Protein AF-0000000085042564 (afdb_homodimer)

Nearest PDB structures (foldseek):
  8cqu-assembly1_A  TM=8.557E-01  e=6.480E-09  Bacteroides thetaiotaomicron
  3e39-assembly1_B  TM=8.138E-01  e=3.855E-09  Oleidesulfovibrio alaskensis G20
  8cqu-assembly1_B  TM=8.321E-01  e=1.070E-07  Bacteroides thetaiotaomicron
  3qdl-assembly3_D  TM=8.214E-01  e=3.242E-08  Helicobacter pylori
  4eo3-assembly1_B  TM=7.150E-01  e=5.841E-09  Thermotoga maritima

InterPro domains:
  IPR000415 Nitroreductase-like [G3DSA:3.40.109.10] (131-325)
  IPR000415 Nitroreductase-like [SSF55469] (153-324)
  IPR029479 Nitroreductase [PF00881] (159-213)

pLDDT: mean 95.82, std 4.57, range [51.88, 98.94]

Sequence (650 aa):
MNKSTIRKKFPFLLYLGIGHSYFNSFKKFAKFSGVVKQNNDRKLVSKIIADYHVIEKGLTMSETRSGFGKERLMALIDNCILYIKLYGNNDEQLQHSVSVILEYRDYHRNIDFALDGDLDLKIKELNALYREALPSSQKNLIKTNYFSSGEGSFLNFSKSRLSVRNYSDEIIPDDTLKKATKLARNAPSSCNRQTVKVNVFSDKNQIAKILEIQGGNRGFGHLADKLIILTSDLAYWHGVYEMTGPYVDGGIFAMNLLYALHYYEIGACPLNCNLSPQKDKKLRELCDIPDSEVFVVMISCGKVPDNFKVPASKRYSVDNIIRFHMNKSTIRKKFPFLLYLGIGHSYFNSFKKFAKFSGVVKQNNDRKLVSKIIADYHVIEKGLTMSETRSGFGKERLMALIDNCILYIKLYGNNDEQLQHSVSVILEYRDYHRNIDFALDGDLDLKIKELNALYREALPSSQKNLIKTNYFSSGEGSFLNFSKSRLSVRNYSDEIIPDDTLKKATKLARNAPSSCNRQTVKVNVFSDKNQIAKILEIQGGNRGFGHLADKLIILTSDLAYWHGVYEMTGPYVDGGIFAMNLLYALHYYEIGACPLNCNLSPQKDKKLRELCDIPDSEVFVVMISCGKVPDNFKVPASKRYSVDNIIRFH

Structure (mmCIF, N/CA/C/O backbone):
data_AF-0000000085042564-model_v1
#
loop_
_entity.id
_entity.type
_entity.pdbx_description
1 polymer Nitroreductase
#
loop_
_atom_site.group_PDB
_atom_site.id
_atom_site.type_symbol
_atom_site.label_atom_id
_atom_site.label_alt_id
_atom_site.label_comp_id
_atom_site.label_asym_id
_atom_site.label_entity_id
_atom_site.label_seq_id
_atom_site.pdbx_PDB_ins_code
_atom_site.Cartn_x
_atom_site.Cartn_y
_atom_site.Cartn_z
_atom_site.occupancy
_atom_site.B_iso_or_equiv
_atom_site.auth_seq_id
_atom_site.auth_comp_id
_atom_site.auth_asym_id
_atom_site.auth_atom_id
_atom_site.pdbx_PDB_model_num
ATOM 1 N N . MET A 1 1 ? 6.086 -32.312 9.195 1 52.06 1 MET A N 1
ATOM 2 C CA . MET A 1 1 ? 4.66 -32.562 8.984 1 52.06 1 MET A CA 1
ATOM 3 C C . MET A 1 1 ? 4.059 -31.516 8.055 1 52.06 1 MET A C 1
ATOM 5 O O . MET A 1 1 ? 4.344 -30.312 8.188 1 52.06 1 MET A O 1
ATOM 9 N N . ASN A 1 2 ? 3.275 -31.969 6.984 1 69.31 2 ASN A N 1
ATOM 10 C CA . ASN A 1 2 ? 2.678 -31.078 5.996 1 69.31 2 ASN A CA 1
ATOM 11 C C . ASN A 1 2 ? 1.609 -30.188 6.621 1 69.31 2 ASN A C 1
ATOM 13 O O . ASN A 1 2 ? 1.001 -30.547 7.629 1 69.31 2 ASN A O 1
ATOM 17 N N . LYS A 1 3 ? 1.563 -29.062 6.262 1 73.12 3 LYS A N 1
ATOM 18 C CA . LYS A 1 3 ? 0.632 -28.062 6.777 1 73.12 3 LYS A CA 1
ATOM 19 C C . LYS A 1 3 ? -0.792 -28.609 6.824 1 73.12 3 LYS A C 1
ATOM 21 O O . LYS A 1 3 ? -1.558 -28.281 7.734 1 73.12 3 LYS A O 1
ATOM 26 N N . SER A 1 4 ? -1.09 -29.406 5.902 1 76.94 4 SER A N 1
ATOM 27 C CA . SER A 1 4 ? -2.438 -29.953 5.84 1 76.94 4 SER A CA 1
ATOM 28 C C . SER A 1 4 ? -2.701 -30.906 7.012 1 76.94 4 SER A C 1
ATOM 30 O O . SER A 1 4 ? -3.795 -30.906 7.582 1 76.94 4 SER A O 1
ATOM 32 N N . THR A 1 5 ? -1.696 -31.594 7.363 1 79.81 5 THR A N 1
ATOM 33 C CA . THR A 1 5 ? -1.812 -32.5 8.484 1 79.81 5 THR A CA 1
ATOM 34 C C . THR A 1 5 ? -1.95 -31.75 9.797 1 79.81 5 THR A C 1
ATOM 36 O O . THR A 1 5 ? -2.762 -32.125 10.656 1 79.81 5 THR A O 1
ATOM 39 N N . ILE A 1 6 ? -1.249 -30.672 9.945 1 82 6 ILE A N 1
ATOM 40 C CA . ILE A 1 6 ? -1.267 -29.875 11.172 1 82 6 ILE A CA 1
ATOM 41 C C . ILE A 1 6 ? -2.639 -29.234 11.344 1 82 6 ILE A C 1
ATOM 43 O O . ILE A 1 6 ? -3.176 -29.188 12.453 1 82 6 ILE A O 1
ATOM 47 N N . ARG A 1 7 ? -3.213 -28.734 10.281 1 84.5 7 ARG A N 1
ATOM 48 C CA . ARG A 1 7 ? -4.516 -28.078 10.305 1 84.5 7 ARG A CA 1
ATOM 49 C C . ARG A 1 7 ? -5.598 -29.031 10.797 1 84.5 7 ARG A C 1
ATOM 51 O O . ARG A 1 7 ? -6.484 -28.641 11.562 1 84.5 7 ARG A O 1
ATOM 58 N N . LYS A 1 8 ? -5.52 -30.25 10.422 1 83.44 8 LYS A N 1
ATOM 59 C CA . LYS A 1 8 ? -6.555 -31.219 10.758 1 83.44 8 LYS A CA 1
ATOM 60 C C . LYS A 1 8 ? -6.32 -31.828 12.141 1 83.44 8 LYS A C 1
ATOM 62 O O . LYS A 1 8 ? -7.25 -31.922 12.945 1 83.44 8 LYS A O 1
ATOM 67 N N . LYS A 1 9 ? -5.137 -32.031 12.469 1 86.06 9 LYS A N 1
ATOM 68 C CA . LYS A 1 9 ? -4.875 -32.812 13.672 1 86.06 9 LYS A CA 1
ATOM 69 C C . LYS A 1 9 ? -4.516 -31.922 14.852 1 86.06 9 LYS A C 1
ATOM 71 O O . LYS A 1 9 ? -4.824 -32.25 16 1 86.06 9 LYS A O 1
ATOM 76 N N . PHE A 1 10 ? -3.912 -30.781 14.531 1 90.88 10 PHE A N 1
ATOM 77 C CA . PHE A 1 10 ? -3.422 -29.953 15.633 1 90.88 10 PHE A CA 1
ATOM 78 C C . PHE A 1 10 ? -3.709 -28.484 15.367 1 90.88 10 PHE A C 1
ATOM 80 O O . PHE A 1 10 ? -2.795 -27.656 15.391 1 90.88 10 PHE A O 1
ATOM 87 N N . PRO A 1 11 ? -4.984 -28.125 15.242 1 89.56 11 PRO A N 1
ATOM 88 C CA . PRO A 1 11 ? -5.316 -26.719 14.953 1 89.56 11 PRO A CA 1
ATOM 89 C C . PRO A 1 11 ? -4.828 -25.766 16.031 1 89.56 11 PRO A C 1
ATOM 91 O O . PRO A 1 11 ? -4.516 -24.609 15.742 1 89.56 11 PRO A O 1
ATOM 94 N N . PHE A 1 12 ? -4.719 -26.266 17.25 1 93.25 12 PHE A N 1
ATOM 95 C CA . PHE A 1 12 ? -4.293 -25.453 18.375 1 93.25 12 PHE A CA 1
ATOM 96 C C . PHE A 1 12 ? -2.895 -24.891 18.141 1 93.25 12 PHE A C 1
ATOM 98 O O . PHE A 1 12 ? -2.6 -23.75 18.531 1 93.25 12 PHE A O 1
ATOM 105 N N . LEU A 1 13 ? -2.051 -25.578 17.453 1 94.12 13 LEU A N 1
ATOM 106 C CA . LEU A 1 13 ? -0.699 -25.125 17.156 1 94.12 13 LEU A CA 1
ATOM 107 C C . LEU A 1 13 ? -0.731 -23.938 16.188 1 94.12 13 LEU A C 1
ATOM 109 O O . LEU A 1 13 ? 0.103 -23.031 16.281 1 94.12 13 LEU A O 1
ATOM 113 N N . LEU A 1 14 ? -1.691 -23.969 15.266 1 95.5 14 LEU A N 1
ATOM 114 C CA . LEU A 1 14 ? -1.842 -22.859 14.32 1 95.5 14 LEU A CA 1
ATOM 115 C C . LEU A 1 14 ? -2.346 -21.609 15.031 1 95.5 14 LEU A C 1
ATOM 117 O O . LEU A 1 14 ? -1.86 -20.5 14.773 1 95.5 14 LEU A O 1
ATOM 121 N N . TYR A 1 15 ? -3.25 -21.797 16.016 1 96.38 15 TYR A N 1
ATOM 122 C CA . TYR A 1 15 ? -3.713 -20.688 16.844 1 96.38 15 TYR A CA 1
ATOM 123 C C . TYR A 1 15 ? -2.566 -20.078 17.641 1 96.38 15 TYR A C 1
ATOM 125 O O . TYR A 1 15 ? -2.441 -18.859 17.719 1 96.38 15 TYR A O 1
ATOM 133 N N . LEU A 1 16 ? -1.725 -20.906 18.141 1 96.56 16 LEU A N 1
ATOM 134 C CA . LEU A 1 16 ? -0.581 -20.453 18.922 1 96.56 16 LEU A CA 1
ATOM 135 C C . LEU A 1 16 ? 0.401 -19.688 18.047 1 96.56 16 LEU A C 1
ATOM 137 O O . LEU A 1 16 ? 0.959 -18.672 18.484 1 96.56 16 LEU A O 1
ATOM 141 N N . GLY A 1 17 ? 0.616 -20.203 16.844 1 96.38 17 GLY A N 1
ATOM 142 C CA . GLY A 1 17 ? 1.496 -19.516 15.914 1 96.38 17 GLY A CA 1
ATOM 143 C C . GLY A 1 17 ? 1.001 -18.125 15.547 1 96.38 17 GLY A C 1
ATOM 144 O O . GLY A 1 17 ? 1.765 -17.156 15.578 1 96.38 17 GLY A O 1
ATOM 145 N N . ILE A 1 18 ? -0.294 -18.031 15.25 1 97.56 18 ILE A N 1
ATOM 146 C CA . ILE A 1 18 ? -0.897 -16.734 14.93 1 97.56 18 ILE A CA 1
ATOM 147 C C . ILE A 1 18 ? -0.791 -15.805 16.125 1 97.56 18 ILE A C 1
ATOM 149 O O . ILE A 1 18 ? -0.379 -14.648 15.992 1 97.56 18 ILE A O 1
ATOM 153 N N . GLY A 1 19 ? -1.102 -16.328 17.297 1 97.75 19 GLY A N 1
ATOM 154 C CA . GLY A 1 19 ? -1.037 -15.547 18.531 1 97.75 19 GLY A CA 1
ATOM 155 C C . GLY A 1 19 ? 0.356 -15.031 18.828 1 97.75 19 GLY A C 1
ATOM 156 O O . GLY A 1 19 ? 0.52 -13.875 19.234 1 97.75 19 GLY A O 1
ATOM 157 N N . HIS A 1 20 ? 1.3 -15.875 18.594 1 97.38 20 HIS A N 1
ATOM 158 C CA . HIS A 1 20 ? 2.688 -15.484 18.812 1 97.38 20 HIS A CA 1
ATOM 159 C C . HIS A 1 20 ? 3.094 -14.344 17.875 1 97.38 20 HIS A C 1
ATOM 161 O O . HIS A 1 20 ? 3.791 -13.414 18.297 1 97.38 20 HIS A O 1
ATOM 167 N N . SER A 1 21 ? 2.691 -14.453 16.703 1 96.88 21 SER A N 1
ATOM 168 C CA . SER A 1 21 ? 2.994 -13.406 15.719 1 96.88 21 SER A CA 1
ATOM 169 C C . SER A 1 21 ? 2.367 -12.078 16.125 1 96.88 21 SER A C 1
ATOM 171 O O . SER A 1 21 ? 3.035 -11.039 16.109 1 96.88 21 SER A O 1
ATOM 173 N N . TYR A 1 22 ? 1.1 -12.07 16.547 1 98 22 TYR A N 1
ATOM 174 C CA . TYR A 1 22 ? 0.41 -10.852 16.938 1 98 22 TYR A CA 1
ATOM 175 C C . TYR A 1 22 ? 1.005 -10.289 18.234 1 98 22 TYR A C 1
ATOM 177 O O . TYR A 1 22 ? 1.098 -9.07 18.391 1 98 22 TYR A O 1
ATOM 185 N N . PHE A 1 23 ? 1.409 -11.133 19.094 1 98.12 23 PHE A N 1
ATOM 186 C CA . PHE A 1 23 ? 1.999 -10.695 20.359 1 98.12 23 PHE A CA 1
ATOM 187 C C . PHE A 1 23 ? 3.322 -9.977 20.109 1 98.12 23 PHE A C 1
ATOM 189 O O . PHE A 1 23 ? 3.598 -8.945 20.719 1 98.12 23 PHE A O 1
ATOM 196 N N . ASN A 1 24 ? 4.121 -10.547 19.25 1 97.69 24 ASN A N 1
ATOM 197 C CA . ASN A 1 24 ? 5.387 -9.906 18.922 1 97.69 24 ASN A CA 1
ATOM 198 C C . ASN A 1 24 ? 5.168 -8.531 18.281 1 97.69 24 ASN A C 1
ATOM 200 O O . ASN A 1 24 ? 5.887 -7.578 18.594 1 97.69 24 ASN A O 1
ATOM 204 N N . SER A 1 25 ? 4.188 -8.461 17.422 1 97.88 25 SER A N 1
ATOM 205 C CA . SER A 1 25 ? 3.867 -7.188 16.781 1 97.88 25 SER A CA 1
ATOM 206 C C . SER A 1 25 ? 3.365 -6.168 17.797 1 97.88 25 SER A C 1
ATOM 208 O O . SER A 1 25 ? 3.707 -4.988 17.719 1 97.88 25 SER A O 1
ATOM 210 N N . PHE A 1 26 ? 2.525 -6.621 18.719 1 98.19 26 PHE A N 1
ATOM 211 C CA . PHE A 1 26 ? 2.049 -5.777 19.812 1 98.19 26 PHE A CA 1
ATOM 212 C C . PHE A 1 26 ? 3.219 -5.219 20.609 1 98.19 26 PHE A C 1
ATOM 214 O O . PHE A 1 26 ? 3.281 -4.016 20.875 1 98.19 26 PHE A O 1
ATOM 221 N N . LYS A 1 27 ? 4.137 -6.055 20.969 1 98.12 27 LYS A N 1
ATOM 222 C CA . LYS A 1 27 ? 5.285 -5.629 21.766 1 98.12 27 LYS A CA 1
ATOM 223 C C . LYS A 1 27 ? 6.094 -4.559 21.047 1 98.12 27 LYS A C 1
ATOM 225 O O . LYS A 1 27 ? 6.484 -3.555 21.656 1 98.12 27 LYS A O 1
ATOM 230 N N . LYS A 1 28 ? 6.332 -4.762 19.828 1 98.06 28 LYS A N 1
ATOM 231 C CA . LYS A 1 28 ? 7.113 -3.812 19.047 1 98.06 28 LYS A CA 1
ATOM 232 C C . LYS A 1 28 ? 6.391 -2.473 18.922 1 98.06 28 LYS A C 1
ATOM 234 O O . LYS A 1 28 ? 6.996 -1.416 19.109 1 98.06 28 LYS A O 1
ATOM 239 N N . PHE A 1 29 ? 5.098 -2.561 18.625 1 98.44 29 PHE A N 1
ATOM 240 C CA . PHE A 1 29 ? 4.328 -1.335 18.453 1 98.44 29 PHE A CA 1
ATOM 241 C C . PHE A 1 29 ? 4.254 -0.554 19.75 1 98.44 29 PHE A C 1
ATOM 243 O O . PHE A 1 29 ? 4.441 0.665 19.766 1 98.44 29 PHE A O 1
ATOM 250 N N . ALA A 1 30 ? 4 -1.247 20.797 1 97.88 30 ALA A N 1
ATOM 251 C CA . ALA A 1 30 ? 3.9 -0.613 22.109 1 97.88 30 ALA A CA 1
ATOM 252 C C . ALA A 1 30 ? 5.223 0.031 22.516 1 97.88 30 ALA A C 1
ATOM 254 O O . ALA A 1 30 ? 5.242 1.106 23.109 1 97.88 30 ALA A O 1
ATOM 255 N N . LYS A 1 31 ? 6.293 -0.576 22.172 1 97.19 31 LYS A N 1
ATOM 256 C CA . LYS A 1 31 ? 7.613 -0.125 22.609 1 97.19 31 LYS A CA 1
ATOM 257 C C . LYS A 1 31 ? 8.117 1.024 21.734 1 97.19 31 LYS A C 1
ATOM 259 O O . LYS A 1 31 ? 8.719 1.976 22.234 1 97.19 31 LYS A O 1
ATOM 264 N N . PHE A 1 32 ? 7.82 0.994 20.438 1 98.19 32 PHE A N 1
ATOM 265 C CA . PHE A 1 32 ? 8.586 1.856 19.547 1 98.19 32 PHE A CA 1
ATOM 266 C C . PHE A 1 32 ? 7.695 2.941 18.953 1 98.19 32 PHE A C 1
ATOM 268 O O . PHE A 1 32 ? 8.195 3.93 18.406 1 98.19 32 PHE A O 1
ATOM 275 N N . SER A 1 33 ? 6.387 2.762 19.016 1 97.88 33 SER A N 1
ATOM 276 C CA . SER A 1 33 ? 5.512 3.826 18.531 1 97.88 33 SER A CA 1
ATOM 277 C C . SER A 1 33 ? 5.488 5.004 19.5 1 97.88 33 SER A C 1
ATOM 279 O O . SER A 1 33 ? 6.066 4.93 20.594 1 97.88 33 SER A O 1
ATOM 281 N N . GLY A 1 34 ? 4.875 6.098 19.047 1 96.38 34 GLY A N 1
ATOM 282 C CA . GLY A 1 34 ? 4.754 7.27 19.906 1 96.38 34 GLY A CA 1
ATOM 283 C C . GLY A 1 34 ? 3.516 7.242 20.781 1 96.38 34 GLY A C 1
ATOM 284 O O . GLY A 1 34 ? 3.145 8.258 21.375 1 96.38 34 GLY A O 1
ATOM 285 N N . VAL A 1 35 ? 2.863 6.051 20.891 1 96.25 35 VAL A N 1
ATOM 286 C CA . VAL A 1 35 ? 1.591 5.969 21.609 1 96.25 35 VAL A CA 1
ATOM 287 C C . VAL A 1 35 ? 1.826 6.109 23.109 1 96.25 35 VAL A C 1
ATOM 289 O O . VAL A 1 35 ? 1.188 6.93 23.766 1 96.25 35 VAL A O 1
ATOM 292 N N . VAL A 1 36 ? 2.781 5.379 23.609 1 95 36 VAL A N 1
ATOM 293 C CA . VAL A 1 36 ? 2.947 5.293 25.062 1 95 36 VAL A CA 1
ATOM 294 C C . VAL A 1 36 ? 3.961 6.332 25.531 1 95 36 VAL A C 1
ATOM 296 O O . VAL A 1 36 ? 3.777 6.961 26.562 1 95 36 VAL A O 1
ATOM 299 N N . LYS A 1 37 ? 5.055 6.512 24.719 1 92.44 37 LYS A N 1
ATOM 300 C CA . LYS A 1 37 ? 6.129 7.434 25.078 1 92.44 37 LYS A CA 1
ATOM 301 C C . LYS A 1 37 ? 6.496 8.336 23.891 1 92.44 37 LYS A C 1
ATOM 303 O O . LYS A 1 37 ? 6.637 7.863 22.766 1 92.44 37 LYS A O 1
ATOM 308 N N . GLN A 1 38 ? 6.625 9.586 24.172 1 90.81 38 GLN A N 1
ATOM 309 C CA . GLN A 1 38 ? 7.129 10.578 23.234 1 90.81 38 GLN A CA 1
ATOM 310 C C . GLN A 1 38 ? 8.484 11.125 23.672 1 90.81 38 GLN A C 1
ATOM 312 O O . GLN A 1 38 ? 8.578 12.25 24.156 1 90.81 38 GLN A O 1
ATOM 317 N N . ASN A 1 39 ? 9.594 10.328 23.312 1 91.75 39 ASN A N 1
ATOM 318 C CA . ASN A 1 39 ? 10.844 10.594 24.016 1 91.75 39 ASN A CA 1
ATOM 319 C C . ASN A 1 39 ? 12.023 10.664 23.062 1 91.75 39 ASN A C 1
ATOM 321 O O . ASN A 1 39 ? 13.172 10.414 23.453 1 91.75 39 ASN A O 1
ATOM 325 N N . ASN A 1 40 ? 11.773 10.766 21.828 1 95.88 40 ASN A N 1
ATOM 326 C CA . ASN A 1 40 ? 12.867 10.969 20.891 1 95.88 40 ASN A CA 1
ATOM 327 C C . ASN A 1 40 ? 12.469 11.906 19.75 1 95.88 40 ASN A C 1
ATOM 329 O O . ASN A 1 40 ? 11.32 12.352 19.688 1 95.88 40 ASN A O 1
ATOM 333 N N . ASP A 1 41 ? 13.445 12.305 18.906 1 97.5 41 ASP A N 1
ATOM 334 C CA . ASP A 1 41 ? 13.258 13.336 17.891 1 97.5 41 ASP A CA 1
ATOM 335 C C . ASP A 1 41 ? 12.25 12.883 16.844 1 97.5 41 ASP A C 1
ATOM 337 O O . ASP A 1 41 ? 11.422 13.68 16.391 1 97.5 41 ASP A O 1
ATOM 341 N N . ARG A 1 42 ? 12.211 11.617 16.484 1 97.12 42 ARG A N 1
ATOM 342 C CA . ARG A 1 42 ? 11.328 11.117 15.43 1 97.12 42 ARG A CA 1
ATOM 343 C C . ARG A 1 42 ? 9.875 11.133 15.891 1 97.12 42 ARG A C 1
ATOM 345 O O . ARG A 1 42 ? 8.984 11.523 15.133 1 97.12 42 ARG A O 1
ATOM 352 N N . LYS A 1 43 ? 9.648 10.766 17.125 1 97.81 43 LYS A N 1
ATOM 353 C CA . LYS A 1 43 ? 8.297 10.789 17.672 1 97.81 43 LYS A CA 1
ATOM 354 C C . LYS A 1 43 ? 7.766 12.211 17.781 1 97.81 43 LYS A C 1
ATOM 356 O O . LYS A 1 43 ? 6.613 12.477 17.422 1 97.81 43 LYS A O 1
ATOM 361 N N . LEU A 1 44 ? 8.609 13.086 18.188 1 97.81 44 LEU A N 1
ATOM 362 C CA . LEU A 1 44 ? 8.195 14.477 18.328 1 97.81 44 LEU A CA 1
ATOM 363 C C . LEU A 1 44 ? 7.953 15.117 16.969 1 97.81 44 LEU A C 1
ATOM 365 O O . LEU A 1 44 ? 6.957 15.812 16.766 1 97.81 44 LEU A O 1
ATOM 369 N N . VAL A 1 45 ? 8.828 14.914 16.016 1 97.81 45 VAL A N 1
ATOM 370 C CA . VAL A 1 45 ? 8.664 15.547 14.711 1 97.81 45 VAL A CA 1
ATOM 371 C C . VAL A 1 45 ? 7.438 14.977 14.008 1 97.81 45 VAL A C 1
ATOM 373 O O . VAL A 1 45 ? 6.75 15.688 13.266 1 97.81 45 VAL A O 1
ATOM 376 N N . SER A 1 46 ? 7.152 13.742 14.25 1 97.12 46 SER A N 1
ATOM 377 C CA . SER A 1 46 ? 5.949 13.141 13.688 1 97.12 46 SER A CA 1
ATOM 378 C C . SER A 1 46 ? 4.699 13.898 14.125 1 97.12 46 SER A C 1
ATOM 380 O O . SER A 1 46 ? 3.797 14.141 13.32 1 97.12 46 SER A O 1
ATOM 382 N N . LYS A 1 47 ? 4.641 14.211 15.344 1 96.62 47 LYS A N 1
ATOM 383 C CA . LYS A 1 47 ? 3.523 15 15.859 1 96.62 47 LYS A CA 1
ATOM 384 C C . LYS A 1 47 ? 3.486 16.375 15.211 1 96.62 47 LYS A C 1
ATOM 386 O O . LYS A 1 47 ? 2.414 16.875 14.859 1 96.62 47 LYS A O 1
ATOM 391 N N . ILE A 1 48 ? 4.625 16.922 15.07 1 98.25 48 ILE A N 1
ATOM 392 C CA . ILE A 1 48 ? 4.75 18.234 14.43 1 98.25 48 ILE A CA 1
ATOM 393 C C . ILE A 1 48 ? 4.227 18.156 13 1 98.25 48 ILE A C 1
ATOM 395 O O . ILE A 1 48 ? 3.453 19.016 12.57 1 98.25 48 ILE A O 1
ATOM 399 N N . ILE A 1 49 ? 4.562 17.109 12.289 1 98.44 49 ILE A N 1
ATOM 400 C CA . ILE A 1 49 ? 4.133 16.938 10.906 1 98.44 49 ILE A CA 1
ATOM 401 C C . ILE A 1 49 ? 2.611 16.828 10.852 1 98.44 49 ILE A C 1
ATOM 403 O O . ILE A 1 49 ? 1.967 17.516 10.055 1 98.44 49 ILE A O 1
ATOM 407 N N . ALA A 1 50 ? 2.086 16.031 11.688 1 96.56 50 ALA A N 1
ATOM 408 C CA . ALA A 1 50 ? 0.641 15.82 11.688 1 96.56 50 ALA A CA 1
ATOM 409 C C . ALA A 1 50 ? -0.098 17.125 11.984 1 96.56 50 ALA A C 1
ATOM 411 O O . ALA A 1 50 ? -1.101 17.438 11.336 1 96.56 50 ALA A O 1
ATOM 412 N N . ASP A 1 51 ? 0.42 17.859 12.93 1 97.38 51 ASP A N 1
ATOM 413 C CA . ASP A 1 51 ? -0.254 19.078 13.352 1 97.38 51 ASP A CA 1
ATOM 414 C C . ASP A 1 51 ? -0.144 20.172 12.281 1 97.38 51 ASP A C 1
ATOM 416 O O . ASP A 1 51 ? -1.121 20.859 11.984 1 97.38 51 ASP A O 1
ATOM 420 N N . TYR A 1 52 ? 1.086 20.359 11.734 1 98.19 52 TYR A N 1
ATOM 421 C CA . TYR A 1 52 ? 1.165 21.422 10.742 1 98.19 52 TYR A CA 1
ATOM 422 C C . TYR A 1 52 ? 0.356 21.062 9.5 1 98.19 52 TYR A C 1
ATOM 424 O O . TYR A 1 52 ? -0.117 21.953 8.781 1 98.19 52 TYR A O 1
ATOM 432 N N . HIS A 1 53 ? 0.255 19.75 9.227 1 97.25 53 HIS A N 1
ATOM 433 C CA . HIS A 1 53 ? -0.542 19.328 8.086 1 97.25 53 HIS A CA 1
ATOM 434 C C . HIS A 1 53 ? -2.01 19.703 8.266 1 97.25 53 HIS A C 1
ATOM 436 O O . HIS A 1 53 ? -2.689 20.047 7.293 1 97.25 53 HIS A O 1
ATOM 442 N N . VAL A 1 54 ? -2.5 19.625 9.469 1 95.94 54 VAL A N 1
ATOM 443 C CA . VAL A 1 54 ? -3.865 20.047 9.758 1 95.94 54 VAL A CA 1
ATOM 444 C C . VAL A 1 54 ? -4.012 21.531 9.477 1 95.94 54 VAL A C 1
ATOM 446 O O . VAL A 1 54 ? -5.02 21.969 8.922 1 95.94 54 VAL A O 1
ATOM 449 N N . ILE A 1 55 ? -3.025 22.297 9.859 1 96.88 55 ILE A N 1
ATOM 450 C CA . ILE A 1 55 ? -3.041 23.734 9.617 1 96.88 55 ILE A CA 1
ATOM 451 C C . ILE A 1 55 ? -3.016 24.016 8.117 1 96.88 55 ILE A C 1
ATOM 453 O O . ILE A 1 55 ? -3.768 24.859 7.625 1 96.88 55 ILE A O 1
ATOM 457 N N . GLU A 1 56 ? -2.189 23.281 7.355 1 97.06 56 GLU A N 1
ATOM 458 C CA . GLU A 1 56 ? -2.146 23.422 5.902 1 97.06 56 GLU A CA 1
ATOM 459 C C . GLU A 1 56 ? -3.516 23.156 5.285 1 97.06 56 GLU A C 1
ATOM 461 O O . GLU A 1 56 ? -3.963 23.906 4.414 1 97.06 56 GLU A O 1
ATOM 466 N N . LYS A 1 57 ? -4.113 22.109 5.73 1 95.38 57 LYS A N 1
ATOM 467 C CA . LYS A 1 57 ? -5.438 21.766 5.223 1 95.38 57 LYS A CA 1
ATOM 468 C C . LYS A 1 57 ? -6.43 22.891 5.465 1 95.38 57 LYS A C 1
ATOM 470 O O . LYS A 1 57 ? -7.203 23.25 4.57 1 95.38 57 LYS A O 1
ATOM 475 N N . GLY A 1 58 ? -6.367 23.406 6.621 1 95.06 58 GLY A N 1
ATOM 476 C CA . GLY A 1 58 ? -7.254 24.516 6.938 1 95.06 58 GLY A CA 1
ATOM 477 C C . GLY A 1 58 ? -7.047 25.719 6.035 1 95.06 58 GLY A C 1
ATOM 478 O O . GLY A 1 58 ? -8.016 26.375 5.645 1 95.06 58 GLY A O 1
ATOM 479 N N . LEU A 1 59 ? -5.812 25.969 5.703 1 95.38 59 LEU A N 1
ATOM 480 C CA . LEU A 1 59 ? -5.457 27.109 4.871 1 95.38 59 LEU A CA 1
ATOM 481 C C . LEU A 1 59 ? -5.91 26.906 3.434 1 95.38 59 LEU A C 1
ATOM 483 O O . LEU A 1 59 ? -5.945 27.844 2.643 1 95.38 59 LEU A O 1
ATOM 487 N N . THR A 1 60 ? -6.289 25.625 3.064 1 94.69 60 THR A N 1
ATOM 488 C CA . THR A 1 60 ? -6.598 25.312 1.674 1 94.69 60 THR A CA 1
ATOM 489 C C . THR A 1 60 ? -8.078 25 1.505 1 94.69 60 THR A C 1
ATOM 491 O O . THR A 1 60 ? -8.539 24.688 0.398 1 94.69 60 THR A O 1
ATOM 494 N N . MET A 1 61 ? -8.828 25.062 2.572 1 91.38 61 MET A N 1
ATOM 495 C CA . MET A 1 61 ? -10.258 24.766 2.492 1 91.38 61 MET A CA 1
ATOM 496 C C . MET A 1 61 ? -10.977 25.812 1.639 1 91.38 61 MET A C 1
ATOM 498 O O . MET A 1 61 ? -10.531 26.953 1.544 1 91.38 61 MET A O 1
ATOM 502 N N . SER A 1 62 ? -12.047 25.406 1.044 1 83.94 62 SER A N 1
ATOM 503 C CA . SER A 1 62 ? -12.852 26.328 0.257 1 83.94 62 SER A CA 1
ATOM 504 C C . SER A 1 62 ? -13.398 27.453 1.126 1 83.94 62 SER A C 1
ATOM 506 O O . SER A 1 62 ? -13.461 28.609 0.69 1 83.94 62 SER A O 1
ATOM 508 N N . GLU A 1 63 ? -13.742 27.125 2.283 1 84.44 63 GLU A N 1
ATOM 509 C CA . GLU A 1 63 ? -14.172 28.109 3.277 1 84.44 63 GLU A CA 1
ATOM 510 C C . GLU A 1 63 ? -13.312 28.031 4.535 1 84.44 63 GLU A C 1
ATOM 512 O O . GLU A 1 63 ? -13.641 27.312 5.48 1 84.44 63 GLU A O 1
ATOM 517 N N . THR A 1 64 ? -12.32 28.891 4.547 1 86.56 64 THR A N 1
ATOM 518 C CA . THR A 1 64 ? -11.445 28.906 5.715 1 86.56 64 THR A CA 1
ATOM 519 C C . THR A 1 64 ? -12.047 29.781 6.82 1 86.56 64 THR A C 1
ATOM 521 O O . THR A 1 64 ? -12.359 30.953 6.598 1 86.56 64 THR A O 1
ATOM 524 N N . ARG A 1 65 ? -12.156 29.188 7.934 1 88.56 65 ARG A N 1
ATOM 525 C CA . ARG A 1 65 ? -12.648 29.938 9.078 1 88.56 65 ARG A CA 1
ATOM 526 C C . ARG A 1 65 ? -11.516 30.734 9.742 1 88.56 65 ARG A C 1
ATOM 528 O O . ARG A 1 65 ? -10.469 30.172 10.062 1 88.56 65 ARG A O 1
ATOM 535 N N . SER A 1 66 ? -11.789 31.984 9.992 1 91.94 66 SER A N 1
ATOM 536 C CA . SER A 1 66 ? -10.789 32.781 10.68 1 91.94 66 SER A CA 1
ATOM 537 C C . SER A 1 66 ? -10.516 32.25 12.086 1 91.94 66 SER A C 1
ATOM 539 O O . SER A 1 66 ? -11.445 31.875 12.805 1 91.94 66 SER A O 1
ATOM 541 N N . GLY A 1 67 ? -9.297 32.125 12.328 1 93.25 67 GLY A N 1
ATOM 542 C CA . GLY A 1 67 ? -8.906 31.688 13.656 1 93.25 67 GLY A CA 1
ATOM 543 C C . GLY A 1 67 ? -9.031 30.188 13.859 1 93.25 67 GLY A C 1
ATOM 544 O O . GLY A 1 67 ? -9.023 29.703 14.992 1 93.25 67 GLY A O 1
ATOM 545 N N . PHE A 1 68 ? -9.211 29.516 12.812 1 93.31 68 PHE A N 1
ATOM 546 C CA . PHE A 1 68 ? -9.367 28.078 12.938 1 93.31 68 PHE A CA 1
ATOM 547 C C . PHE A 1 68 ? -8.141 27.453 13.594 1 93.31 68 PHE A C 1
ATOM 549 O O . PHE A 1 68 ? -7.055 28.031 13.562 1 93.31 68 PHE A O 1
ATOM 556 N N . GLY A 1 69 ? -8.297 26.344 14.297 1 93.56 69 GLY A N 1
ATOM 557 C CA . GLY A 1 69 ? -7.215 25.469 14.742 1 93.56 69 GLY A CA 1
ATOM 558 C C . GLY A 1 69 ? -6.352 26.109 15.82 1 93.56 69 GLY A C 1
ATOM 559 O O . GLY A 1 69 ? -5.176 25.766 15.961 1 93.56 69 GLY A O 1
ATOM 560 N N . LYS A 1 70 ? -6.824 27.031 16.516 1 94.56 70 LYS A N 1
ATOM 561 C CA . LYS A 1 70 ? -6.039 27.781 17.484 1 94.56 70 LYS A CA 1
ATOM 562 C C . LYS A 1 70 ? -5.355 26.859 18.484 1 94.56 70 LYS A C 1
ATOM 564 O O . LYS A 1 70 ? -4.148 26.969 18.719 1 94.56 70 LYS A O 1
ATOM 569 N N . GLU A 1 71 ? -6.113 25.953 19.062 1 94.06 71 GLU A N 1
ATOM 570 C CA . GLU A 1 71 ? -5.555 25.062 20.078 1 94.06 71 GLU A CA 1
ATOM 571 C C . GLU A 1 71 ? -4.469 24.172 19.484 1 94.06 71 GLU A C 1
ATOM 573 O O . GLU A 1 71 ? -3.422 23.969 20.109 1 94.06 71 GLU A O 1
ATOM 578 N N . ARG A 1 72 ? -4.77 23.672 18.375 1 94.88 72 ARG A N 1
ATOM 579 C CA . ARG A 1 72 ? -3.797 22.828 17.688 1 94.88 72 ARG A CA 1
ATOM 580 C C . ARG A 1 72 ? -2.543 23.625 17.328 1 94.88 72 ARG A C 1
ATOM 582 O O . ARG A 1 72 ? -1.429 23.094 17.406 1 94.88 72 ARG A O 1
ATOM 589 N N . LEU A 1 73 ? -2.727 24.797 16.875 1 97.12 73 LEU A N 1
ATOM 590 C CA . LEU A 1 73 ? -1.604 25.656 16.5 1 97.12 73 LEU A CA 1
ATOM 591 C C . LEU A 1 73 ? -0.737 25.953 17.719 1 97.12 73 LEU A C 1
ATOM 593 O O . LEU A 1 73 ? 0.493 25.938 17.641 1 97.12 73 LEU A O 1
ATOM 597 N N . MET A 1 74 ? -1.366 26.234 18.859 1 97.06 74 MET A N 1
ATOM 598 C CA . MET A 1 74 ? -0.634 26.484 20.094 1 97.06 74 MET A CA 1
ATOM 599 C C . MET A 1 74 ? 0.219 25.297 20.484 1 97.06 74 MET A C 1
ATOM 601 O O . MET A 1 74 ? 1.396 25.438 20.828 1 97.06 74 MET A O 1
ATOM 605 N N . ALA A 1 75 ? -0.379 24.141 20.391 1 96.75 75 ALA A N 1
ATOM 606 C CA . ALA A 1 75 ? 0.344 22.922 20.703 1 96.75 75 ALA A CA 1
ATOM 607 C C . ALA A 1 75 ? 1.485 22.688 19.719 1 96.75 75 ALA A C 1
ATOM 609 O O . ALA A 1 75 ? 2.566 22.234 20.109 1 96.75 75 ALA A O 1
ATOM 610 N N . LEU A 1 76 ? 1.183 22.969 18.484 1 98.25 76 LEU A N 1
ATOM 611 C CA . LEU A 1 76 ? 2.193 22.828 17.453 1 98.25 76 LEU A CA 1
ATOM 612 C C . LEU A 1 76 ? 3.4 23.719 17.75 1 98.25 76 LEU A C 1
ATOM 614 O O . LEU A 1 76 ? 4.543 23.25 17.656 1 98.25 76 LEU A O 1
ATOM 618 N N . ILE A 1 77 ? 3.156 24.938 18.062 1 98.5 77 ILE A N 1
ATOM 619 C CA . ILE A 1 77 ? 4.227 25.891 18.359 1 98.5 77 ILE A CA 1
ATOM 620 C C . ILE A 1 77 ? 5.039 25.391 19.562 1 98.5 77 ILE A C 1
ATOM 622 O O . ILE A 1 77 ? 6.27 25.422 19.531 1 98.5 77 ILE A O 1
ATOM 626 N N . ASP A 1 78 ? 4.355 24.906 20.562 1 98.12 78 ASP A N 1
ATOM 627 C CA . ASP A 1 78 ? 5.047 24.375 21.75 1 98.12 78 ASP A CA 1
ATOM 628 C C . ASP A 1 78 ? 5.957 23.203 21.375 1 98.12 78 ASP A C 1
ATOM 630 O O . ASP A 1 78 ? 7.086 23.125 21.859 1 98.12 78 ASP A O 1
ATOM 634 N N . ASN A 1 79 ? 5.48 22.375 20.578 1 98.06 79 ASN A N 1
ATOM 635 C CA . ASN A 1 79 ? 6.27 21.219 20.156 1 98.06 79 ASN A CA 1
ATOM 636 C C . ASN A 1 79 ? 7.449 21.625 19.281 1 98.06 79 ASN A C 1
ATOM 638 O O . ASN A 1 79 ? 8.523 21.031 19.344 1 98.06 79 ASN A O 1
ATOM 642 N N . CYS A 1 80 ? 7.25 22.656 18.422 1 98.62 80 CYS A N 1
ATOM 643 C CA . CYS A 1 80 ? 8.352 23.172 17.625 1 98.62 80 CYS A CA 1
ATOM 644 C C . CYS A 1 80 ? 9.445 23.75 18.516 1 98.62 80 CYS A C 1
ATOM 646 O O . CYS A 1 80 ? 10.625 23.453 18.312 1 98.62 80 CYS A O 1
ATOM 648 N N . ILE A 1 81 ? 9.031 24.531 19.469 1 98.25 81 ILE A N 1
ATOM 649 C CA . ILE A 1 81 ? 9.984 25.141 20.391 1 98.25 81 ILE A CA 1
ATOM 650 C C . ILE A 1 81 ? 10.734 24.047 21.156 1 98.25 81 ILE A C 1
ATOM 652 O O . ILE A 1 81 ? 11.961 24.094 21.266 1 98.25 81 ILE A O 1
ATOM 656 N N . LEU A 1 82 ? 9.945 23.094 21.609 1 97.88 82 LEU A N 1
ATOM 657 C CA . LEU A 1 82 ? 10.555 21.984 22.344 1 97.88 82 LEU A CA 1
ATOM 658 C C . LEU A 1 82 ? 11.562 21.25 21.469 1 97.88 82 LEU A C 1
ATOM 660 O O . LEU A 1 82 ? 12.664 20.922 21.922 1 97.88 82 LEU A O 1
ATOM 664 N N . TYR A 1 83 ? 11.219 20.984 20.266 1 98.38 83 TYR A N 1
ATOM 665 C CA . TYR A 1 83 ? 12.109 20.281 19.359 1 98.38 83 TYR A CA 1
ATOM 666 C C . TYR A 1 83 ? 13.398 21.062 19.125 1 98.38 83 TYR A C 1
ATOM 668 O O . TYR A 1 83 ? 14.492 20.484 19.188 1 98.38 83 TYR A O 1
ATOM 676 N N . ILE A 1 84 ? 13.297 22.328 18.859 1 97.88 84 ILE A N 1
ATOM 677 C CA . ILE A 1 84 ? 14.453 23.172 18.609 1 97.88 84 ILE A CA 1
ATOM 678 C C . ILE A 1 84 ? 15.383 23.172 19.812 1 97.88 84 ILE A C 1
ATOM 680 O O . ILE A 1 84 ? 16.594 23.047 19.672 1 97.88 84 ILE A O 1
ATOM 684 N N . LYS A 1 85 ? 14.82 23.281 20.969 1 97.38 85 LYS A N 1
ATOM 685 C CA . LYS A 1 85 ? 15.609 23.328 22.203 1 97.38 85 LYS A CA 1
ATOM 686 C C . LYS A 1 85 ? 16.344 22.016 22.438 1 97.38 85 LYS A C 1
ATOM 688 O O . LYS A 1 85 ? 17.484 22 22.906 1 97.38 85 LYS A O 1
ATOM 693 N N . LEU A 1 86 ? 15.695 20.891 22.078 1 97.75 86 LEU A N 1
ATOM 694 C CA . LEU A 1 86 ? 16.25 19.578 22.406 1 97.75 86 LEU A CA 1
ATOM 695 C C . LEU A 1 86 ? 17.156 19.078 21.297 1 97.75 86 LEU A C 1
ATOM 697 O O . LEU A 1 86 ? 18.156 18.406 21.562 1 97.75 86 LEU A O 1
ATOM 701 N N . TYR A 1 87 ? 16.797 19.359 20.016 1 97.56 87 TYR A N 1
ATOM 702 C CA . TYR A 1 87 ? 17.453 18.641 18.922 1 97.56 87 TYR A CA 1
ATOM 703 C C . TYR A 1 87 ? 17.984 19.609 17.875 1 97.56 87 TYR A C 1
ATOM 705 O O . TYR A 1 87 ? 18.641 19.203 16.906 1 97.56 87 TYR A O 1
ATOM 713 N N . GLY A 1 88 ? 17.734 20.875 18.031 1 96.62 88 GLY A N 1
ATOM 714 C CA . GLY A 1 88 ? 18.156 21.875 17.047 1 96.62 88 GLY A CA 1
ATOM 715 C C . GLY A 1 88 ? 17.125 22.125 15.969 1 96.62 88 GLY A C 1
ATOM 716 O O . GLY A 1 88 ? 15.992 21.641 16.062 1 96.62 88 GLY A O 1
ATOM 717 N N . ASN A 1 89 ? 17.406 22.953 15.016 1 95.12 89 ASN A N 1
ATOM 718 C CA . ASN A 1 89 ? 16.422 23.359 14.008 1 95.12 89 ASN A CA 1
ATOM 719 C C . ASN A 1 89 ? 16.812 22.859 12.617 1 95.12 89 ASN A C 1
ATOM 721 O O . ASN A 1 89 ? 16.469 23.484 11.609 1 95.12 89 ASN A O 1
ATOM 725 N N . ASN A 1 90 ? 17.422 21.719 12.508 1 95 90 ASN A N 1
ATOM 726 C CA . ASN A 1 90 ? 17.953 21.25 11.242 1 95 90 ASN A CA 1
ATOM 727 C C . ASN A 1 90 ? 17 20.281 10.547 1 95 90 ASN A C 1
ATOM 729 O O . ASN A 1 90 ? 17.188 19.953 9.375 1 95 90 ASN A O 1
ATOM 733 N N . ASP A 1 91 ? 15.992 19.828 11.18 1 96.94 91 ASP A N 1
ATOM 734 C CA . ASP A 1 91 ? 15.039 18.906 10.555 1 96.94 91 ASP A CA 1
ATOM 735 C C . ASP A 1 91 ? 14.188 19.625 9.516 1 96.94 91 ASP A C 1
ATOM 737 O O . ASP A 1 91 ? 13.609 20.688 9.805 1 96.94 91 ASP A O 1
ATOM 741 N N . GLU A 1 92 ? 14.062 19.016 8.32 1 97.31 92 GLU A N 1
ATOM 742 C CA . GLU A 1 92 ? 13.391 19.656 7.199 1 97.31 92 GLU A CA 1
ATOM 743 C C . GLU A 1 92 ? 11.906 19.875 7.504 1 97.31 92 GLU A C 1
ATOM 745 O O . GLU A 1 92 ? 11.328 20.891 7.09 1 97.31 92 GLU A O 1
ATOM 750 N N . GLN A 1 93 ? 11.297 18.969 8.164 1 98.06 93 GLN A N 1
ATOM 751 C CA . GLN A 1 93 ? 9.867 19.062 8.43 1 98.06 93 GLN A CA 1
ATOM 752 C C . GLN A 1 93 ? 9.586 20.031 9.578 1 98.06 93 GLN A C 1
ATOM 754 O O . GLN A 1 93 ? 8.555 20.719 9.586 1 98.06 93 GLN A O 1
ATOM 759 N N . LEU A 1 94 ? 10.508 20.078 10.539 1 98.06 94 LEU A N 1
ATOM 760 C CA . LEU A 1 94 ? 10.422 21.125 11.547 1 98.06 94 LEU A CA 1
ATOM 761 C C . LEU A 1 94 ? 10.477 22.516 10.906 1 98.06 94 LEU A C 1
ATOM 763 O O . LEU A 1 94 ? 9.664 23.375 11.227 1 98.06 94 LEU A O 1
ATOM 767 N N . GLN A 1 95 ? 11.398 22.672 10.008 1 98.06 95 GLN A N 1
ATOM 768 C CA . GLN A 1 95 ? 11.547 23.953 9.32 1 98.06 95 GLN A CA 1
ATOM 769 C C . GLN A 1 95 ? 10.281 24.312 8.547 1 98.06 95 GLN A C 1
ATOM 771 O O . GLN A 1 95 ? 9.82 25.453 8.594 1 98.06 95 GLN A O 1
ATOM 776 N N . HIS A 1 96 ? 9.742 23.328 7.895 1 98.06 96 HIS A N 1
ATOM 777 C CA . HIS A 1 96 ? 8.516 23.562 7.137 1 98.06 96 HIS A CA 1
ATOM 778 C C . HIS A 1 96 ? 7.355 23.922 8.062 1 98.06 96 HIS A C 1
ATOM 780 O O . HIS A 1 96 ? 6.523 24.766 7.715 1 98.06 96 HIS A O 1
ATOM 786 N N . SER A 1 97 ? 7.34 23.312 9.188 1 98.38 97 SER A N 1
ATOM 787 C CA . SER A 1 97 ? 6.289 23.609 10.156 1 98.38 97 SER A CA 1
ATOM 788 C C . SER A 1 97 ? 6.32 25.078 10.578 1 98.38 97 SER A C 1
ATOM 790 O O . SER A 1 97 ? 5.273 25.719 10.672 1 98.38 97 SER A O 1
ATOM 792 N N . VAL A 1 98 ? 7.465 25.578 10.781 1 98.31 98 VAL A N 1
ATOM 793 C CA . VAL A 1 98 ? 7.609 26.984 11.148 1 98.31 98 VAL A CA 1
ATOM 794 C C . VAL A 1 98 ? 7.098 27.875 10.008 1 98.31 98 VAL A C 1
ATOM 796 O O . VAL A 1 98 ? 6.375 28.844 10.25 1 98.31 98 VAL A O 1
ATOM 799 N N . SER A 1 99 ? 7.406 27.516 8.828 1 98.38 99 SER A N 1
ATOM 800 C CA . SER A 1 99 ? 6.953 28.281 7.664 1 98.38 99 SER A CA 1
ATOM 801 C C . SER A 1 99 ? 5.43 28.281 7.566 1 98.38 99 SER A C 1
ATOM 803 O O . SER A 1 99 ? 4.832 29.297 7.195 1 98.38 99 SER A O 1
ATOM 805 N N . VAL A 1 100 ? 4.828 27.156 7.875 1 98.38 100 VAL A N 1
ATOM 806 C CA . VAL A 1 100 ? 3.377 27.031 7.836 1 98.38 100 VAL A CA 1
ATOM 807 C C . VAL A 1 100 ? 2.754 27.922 8.906 1 98.38 100 VAL A C 1
ATOM 809 O O . VAL A 1 100 ? 1.742 28.578 8.664 1 98.38 100 VAL A O 1
ATOM 812 N N . ILE A 1 101 ? 3.354 27.938 10.094 1 98.31 101 ILE A N 1
ATOM 813 C CA . ILE A 1 101 ? 2.877 28.766 11.203 1 98.31 101 ILE A CA 1
ATOM 814 C C . ILE A 1 101 ? 2.941 30.234 10.812 1 98.31 101 ILE A C 1
ATOM 816 O O . ILE A 1 101 ? 2.002 30.984 11.07 1 98.31 101 ILE A O 1
ATOM 820 N N . LEU A 1 102 ? 4.02 30.594 10.164 1 97.69 102 LEU A N 1
ATOM 821 C CA . LEU A 1 102 ? 4.168 31.969 9.711 1 97.69 102 LEU A CA 1
ATOM 822 C C . LEU A 1 102 ? 3.152 32.312 8.625 1 97.69 102 LEU A C 1
ATOM 824 O O . LEU A 1 102 ? 2.637 33.406 8.57 1 97.69 102 LEU A O 1
ATOM 828 N N . GLU A 1 103 ? 2.895 31.344 7.797 1 97.19 103 GLU A N 1
ATOM 829 C CA . GLU A 1 103 ? 1.859 31.562 6.789 1 97.19 103 GLU A CA 1
ATOM 830 C C . GLU A 1 103 ? 0.497 31.797 7.441 1 97.19 103 GLU A C 1
ATOM 832 O O . GLU A 1 103 ? -0.288 32.625 6.977 1 97.19 103 GLU A O 1
ATOM 837 N N . TYR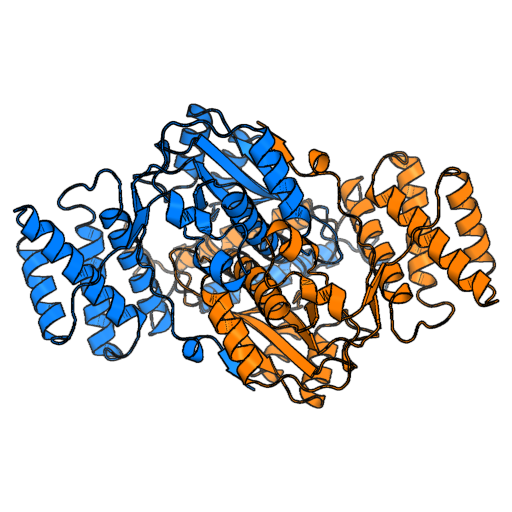 A 1 104 ? 0.203 31.016 8.461 1 97.56 104 TYR A N 1
ATOM 838 C CA . TYR A 1 104 ? -1.043 31.172 9.203 1 97.56 104 TYR A CA 1
ATOM 839 C C . TYR A 1 104 ? -1.186 32.594 9.758 1 97.56 104 TYR A C 1
ATOM 841 O O . TYR A 1 104 ? -2.248 33.188 9.641 1 97.56 104 TYR A O 1
ATOM 849 N N . ARG A 1 105 ? -0.14 33.094 10.336 1 96.19 105 ARG A N 1
ATOM 850 C CA . ARG A 1 105 ? -0.109 34.469 10.852 1 96.19 105 ARG A CA 1
ATOM 851 C C . ARG A 1 105 ? -0.359 35.469 9.742 1 96.19 105 ARG A C 1
ATOM 853 O O . ARG A 1 105 ? -1.204 36.344 9.883 1 96.19 105 ARG A O 1
ATOM 860 N N . ASP A 1 106 ? 0.346 35.312 8.656 1 96.12 106 ASP A N 1
ATOM 861 C CA . ASP A 1 106 ? 0.244 36.25 7.551 1 96.12 106 ASP A CA 1
ATOM 862 C C . ASP A 1 106 ? -1.144 36.219 6.914 1 96.12 106 ASP A C 1
ATOM 864 O O . ASP A 1 106 ? -1.678 37.25 6.504 1 96.12 106 ASP A O 1
ATOM 868 N N . TYR A 1 107 ? -1.638 35.031 6.805 1 95.56 107 TYR A N 1
ATOM 869 C CA . TYR A 1 107 ? -2.994 34.844 6.289 1 95.56 107 TYR A CA 1
ATOM 870 C C . TYR A 1 107 ? -3.986 35.688 7.102 1 95.56 107 TYR A C 1
ATOM 872 O O . TYR A 1 107 ? -4.801 36.406 6.539 1 95.56 107 TYR A O 1
ATOM 880 N N . HIS A 1 108 ? -3.932 35.625 8.391 1 96 108 HIS A N 1
ATOM 881 C CA . HIS A 1 108 ? -4.883 36.312 9.258 1 96 108 HIS A CA 1
ATOM 882 C C . HIS A 1 108 ? -4.633 37.812 9.289 1 96 108 HIS A C 1
ATOM 884 O O . HIS A 1 108 ? -5.57 38.594 9.398 1 96 108 HIS A O 1
ATOM 890 N N . ARG A 1 109 ? -3.396 38.156 9.141 1 94.94 109 ARG A N 1
ATOM 891 C CA . ARG A 1 109 ? -3.07 39.562 9.016 1 94.94 109 ARG A CA 1
ATOM 892 C C . ARG A 1 109 ? -3.695 40.156 7.754 1 94.94 109 ARG A C 1
ATOM 894 O O . ARG A 1 109 ? -4.258 41.25 7.789 1 94.94 109 ARG A O 1
ATOM 901 N N . ASN A 1 110 ? -3.592 39.469 6.719 1 95.12 110 ASN A N 1
ATOM 902 C CA . ASN A 1 110 ? -4.062 39.938 5.422 1 95.12 110 ASN A CA 1
ATOM 903 C C . ASN A 1 110 ? -5.578 40.125 5.406 1 95.12 110 ASN A C 1
ATOM 905 O O . ASN A 1 110 ? -6.098 40.969 4.668 1 95.12 110 ASN A O 1
ATOM 909 N N . ILE A 1 111 ? -6.223 39.406 6.227 1 94.25 111 ILE A N 1
ATOM 910 C CA . ILE A 1 111 ? -7.676 39.562 6.246 1 94.25 111 ILE A CA 1
ATOM 911 C C . ILE A 1 111 ? -8.102 40.375 7.453 1 94.25 111 ILE A C 1
ATOM 913 O O . ILE A 1 111 ? -9.266 40.375 7.848 1 94.25 111 ILE A O 1
ATOM 917 N N . ASP A 1 112 ? -7.168 40.969 8.141 1 94.44 112 ASP A N 1
ATOM 918 C CA . ASP A 1 112 ? -7.371 41.875 9.266 1 94.44 112 ASP A CA 1
ATOM 919 C C . ASP A 1 112 ? -8.07 41.156 10.422 1 94.44 112 ASP A C 1
ATOM 921 O O . ASP A 1 112 ? -9 41.688 11.023 1 94.44 112 ASP A O 1
ATOM 925 N N . PHE A 1 113 ? -7.742 39.938 10.578 1 93.88 113 PHE A N 1
ATOM 926 C CA . PHE A 1 113 ? -8.203 39.156 11.727 1 93.88 113 PHE A CA 1
ATOM 927 C C . PHE A 1 113 ? -7.152 39.156 12.828 1 93.88 113 PHE A C 1
ATOM 929 O O . PHE A 1 113 ? -6.031 38.656 12.617 1 93.88 113 PHE A O 1
ATOM 936 N N . ALA A 1 114 ? -7.496 39.625 13.992 1 92.19 114 ALA A N 1
ATOM 937 C CA . ALA A 1 114 ? -6.559 39.688 15.109 1 92.19 114 ALA A CA 1
ATOM 938 C C . ALA A 1 114 ? -6.422 38.312 15.789 1 92.19 114 ALA A C 1
ATOM 940 O O . ALA A 1 114 ? -7.406 37.781 16.297 1 92.19 114 ALA A O 1
ATOM 941 N N . LEU A 1 115 ? -5.207 37.844 15.828 1 91.94 115 LEU A N 1
ATOM 942 C CA . LEU A 1 115 ? -4.957 36.594 16.531 1 91.94 115 LEU A CA 1
ATOM 943 C C . LEU A 1 115 ? -5.02 36.781 18.047 1 91.94 115 LEU A C 1
ATOM 945 O O . LEU A 1 115 ? -4.84 37.906 18.531 1 91.94 115 LEU A O 1
ATOM 949 N N . ASP A 1 116 ? -5.293 35.719 18.688 1 89.88 116 ASP A N 1
ATOM 950 C CA . ASP A 1 116 ? -5.207 35.719 20.141 1 89.88 116 ASP A CA 1
ATOM 951 C C . ASP A 1 116 ? -3.838 36.219 20.609 1 89.88 116 ASP A C 1
ATOM 953 O O . ASP A 1 116 ? -2.811 35.844 20.031 1 89.88 116 ASP A O 1
ATOM 957 N N . GLY A 1 117 ? -3.793 37.062 21.625 1 92.19 117 GLY A N 1
ATOM 958 C CA . GLY A 1 117 ? -2.557 37.656 22.109 1 92.19 117 GLY A CA 1
ATOM 959 C C . GLY A 1 117 ? -1.508 36.625 22.484 1 92.19 117 GLY A C 1
ATOM 960 O O . GLY A 1 117 ? -0.33 36.781 22.172 1 92.19 117 GLY A O 1
ATOM 961 N N . ASP A 1 118 ? -1.993 35.594 23.172 1 94.81 118 ASP A N 1
ATOM 962 C CA . ASP A 1 118 ? -1.074 34.531 23.594 1 94.81 118 ASP A CA 1
ATOM 963 C C . ASP A 1 118 ? -0.483 33.812 22.375 1 94.81 118 ASP A C 1
ATOM 965 O O . ASP A 1 118 ? 0.697 33.469 22.375 1 94.81 118 ASP A O 1
ATOM 969 N N . LEU A 1 119 ? -1.328 33.625 21.438 1 95.25 119 LEU A N 1
ATOM 970 C CA . LEU A 1 119 ? -0.878 32.969 20.219 1 95.25 119 LEU A CA 1
ATOM 971 C C . LEU A 1 119 ? 0.155 33.812 19.484 1 95.25 119 LEU A C 1
ATOM 973 O O . LEU A 1 119 ? 1.182 33.312 19.031 1 95.25 119 LEU A O 1
ATOM 977 N N . ASP A 1 120 ? -0.13 35.031 19.375 1 94.5 120 ASP A N 1
ATOM 978 C CA . ASP A 1 120 ? 0.783 35.969 18.703 1 94.5 120 ASP A CA 1
ATOM 979 C C . ASP A 1 120 ? 2.141 36 19.406 1 94.5 120 ASP A C 1
ATOM 981 O O . ASP A 1 120 ? 3.184 36 18.75 1 94.5 120 ASP A O 1
ATOM 985 N N . LEU A 1 121 ? 2.102 36.031 20.688 1 95.81 121 LEU A N 1
ATOM 986 C CA . LEU A 1 121 ? 3.334 36.031 21.469 1 95.81 121 LEU A CA 1
ATOM 987 C C . LEU A 1 121 ? 4.129 34.75 21.234 1 95.81 121 LEU A C 1
ATOM 989 O O . LEU A 1 121 ? 5.355 34.781 21.125 1 95.81 121 LEU A O 1
ATOM 993 N N . LYS A 1 122 ? 3.443 33.656 21.188 1 96.69 122 LYS A N 1
ATOM 994 C CA . LYS A 1 122 ? 4.102 32.375 20.969 1 96.69 122 LYS A CA 1
ATOM 995 C C . LYS A 1 122 ? 4.734 32.312 19.594 1 96.69 122 LYS A C 1
ATOM 997 O O . LYS A 1 122 ? 5.816 31.734 19.422 1 96.69 122 LYS A O 1
ATOM 1002 N N . ILE A 1 123 ? 4.059 32.844 18.641 1 97.06 123 ILE A N 1
ATOM 1003 C CA . ILE A 1 123 ? 4.602 32.875 17.297 1 97.06 123 ILE A CA 1
ATOM 1004 C C . ILE A 1 123 ? 5.879 33.688 17.266 1 97.06 123 ILE A C 1
ATOM 1006 O O . ILE A 1 123 ? 6.871 33.312 16.641 1 97.06 123 ILE A O 1
ATOM 1010 N N . LYS A 1 124 ? 5.859 34.781 17.969 1 95.69 124 LYS A N 1
ATOM 1011 C CA . LYS A 1 124 ? 7.035 35.656 18.047 1 95.69 124 LYS A CA 1
ATOM 1012 C C . LYS A 1 124 ? 8.195 34.938 18.719 1 95.69 124 LYS A C 1
ATOM 1014 O O . LYS A 1 124 ? 9.344 35.062 18.297 1 95.69 124 LYS A O 1
ATOM 1019 N N . GLU A 1 125 ? 7.836 34.25 19.719 1 96.62 125 GLU A N 1
ATOM 1020 C CA . GLU A 1 125 ? 8.852 33.438 20.406 1 96.62 125 GLU A CA 1
ATOM 1021 C C . GLU A 1 125 ? 9.484 32.406 19.484 1 96.62 125 GLU A C 1
ATOM 1023 O O . GLU A 1 125 ? 10.703 32.281 19.453 1 96.62 125 GLU A O 1
ATOM 1028 N N . LEU A 1 126 ? 8.641 31.719 18.797 1 97.38 126 LEU A N 1
ATOM 1029 C CA . LEU A 1 126 ? 9.117 30.719 17.859 1 97.38 126 LEU A CA 1
ATOM 1030 C C . LEU A 1 126 ? 9.984 31.344 16.781 1 97.38 126 LEU A C 1
ATOM 1032 O O . LEU A 1 126 ? 11.055 30.828 16.453 1 97.38 126 LEU A O 1
ATOM 1036 N N . ASN A 1 127 ? 9.516 32.438 16.266 1 94.38 127 ASN A N 1
ATOM 1037 C CA . ASN A 1 127 ? 10.242 33.125 15.203 1 94.38 127 ASN A CA 1
ATOM 1038 C C . ASN A 1 127 ? 11.594 33.625 15.688 1 94.38 127 ASN A C 1
ATOM 1040 O O . ASN A 1 127 ? 12.547 33.719 14.914 1 94.38 127 ASN A O 1
ATOM 1044 N N . ALA A 1 128 ? 11.672 34 16.922 1 94.75 128 ALA A N 1
ATOM 1045 C CA . ALA A 1 128 ? 12.938 34.438 17.5 1 94.75 128 ALA A CA 1
ATOM 1046 C C . ALA A 1 128 ? 13.945 33.281 17.562 1 94.75 128 ALA A C 1
ATOM 1048 O O . ALA A 1 128 ? 15.156 33.5 17.453 1 94.75 128 ALA A O 1
ATOM 1049 N N . LEU A 1 129 ? 13.461 32.094 17.703 1 94.5 129 LEU A N 1
ATOM 1050 C CA . LEU A 1 129 ? 14.312 30.906 17.766 1 94.5 129 LEU A CA 1
ATOM 1051 C C . LEU A 1 129 ? 14.781 30.516 16.375 1 94.5 129 LEU A C 1
ATOM 1053 O O . LEU A 1 129 ? 15.852 29.906 16.219 1 94.5 129 LEU A O 1
ATOM 1057 N N . TYR A 1 130 ? 13.977 30.859 15.367 1 93.62 130 TYR A N 1
ATOM 1058 C CA . TYR A 1 130 ? 14.305 30.594 13.969 1 93.62 130 TYR A CA 1
ATOM 1059 C C . TYR A 1 130 ? 14.062 31.828 13.109 1 93.62 130 TYR A C 1
ATOM 1061 O O . TYR A 1 130 ? 13.141 31.844 12.289 1 93.62 130 TYR A O 1
ATOM 1069 N N . ARG A 1 131 ? 14.953 32.75 13.039 1 92 131 ARG A N 1
ATOM 1070 C CA . ARG A 1 131 ? 14.766 34.094 12.516 1 92 131 ARG A CA 1
ATOM 1071 C C . ARG A 1 131 ? 14.758 34.094 10.992 1 92 131 ARG A C 1
ATOM 1073 O O . ARG A 1 131 ? 14.109 34.938 10.367 1 92 131 ARG A O 1
ATOM 1080 N N . GLU A 1 132 ? 15.375 33.094 10.453 1 91.31 132 GLU A N 1
ATOM 1081 C CA . GLU A 1 132 ? 15.516 33.094 9 1 91.31 132 GLU A CA 1
ATOM 1082 C C . GLU A 1 132 ? 14.305 32.438 8.336 1 91.31 132 GLU A C 1
ATOM 1084 O O . GLU A 1 132 ? 14.211 32.406 7.109 1 91.31 132 GLU A O 1
ATOM 1089 N N . ALA A 1 133 ? 13.391 31.953 9.156 1 93.25 133 ALA A N 1
ATOM 1090 C CA . ALA A 1 133 ? 12.242 31.234 8.609 1 93.25 133 ALA A CA 1
ATOM 1091 C C . ALA A 1 133 ? 11.336 32.188 7.82 1 93.25 133 ALA A C 1
ATOM 1093 O O . ALA A 1 133 ? 11.094 33.312 8.234 1 93.25 133 ALA A O 1
ATOM 1094 N N . LEU A 1 134 ? 10.914 31.734 6.648 1 94 134 LEU A N 1
ATOM 1095 C CA . LEU A 1 134 ? 9.961 32.469 5.816 1 94 134 LEU A CA 1
ATOM 1096 C C . LEU A 1 134 ? 8.633 31.703 5.727 1 94 134 LEU A C 1
ATOM 1098 O O . LEU A 1 134 ? 8.609 30.469 5.801 1 94 134 LEU A O 1
ATOM 1102 N N . PRO A 1 135 ? 7.566 32.469 5.578 1 95.62 135 PRO A N 1
ATOM 1103 C CA . PRO A 1 135 ? 6.27 31.797 5.453 1 95.62 135 PRO A CA 1
ATOM 1104 C C . PRO A 1 135 ? 6.207 30.844 4.258 1 95.62 135 PRO A C 1
ATOM 1106 O O . PRO A 1 135 ? 6.844 31.094 3.23 1 95.62 135 PRO A O 1
ATOM 1109 N N . SER A 1 136 ? 5.461 29.781 4.473 1 93.75 136 SER A N 1
ATOM 1110 C CA . SER A 1 136 ? 5.176 28.859 3.375 1 93.75 136 SER A CA 1
ATOM 1111 C C . SER A 1 136 ? 4.094 29.422 2.455 1 93.75 136 SER A C 1
ATOM 1113 O O . SER A 1 136 ? 3.689 30.578 2.594 1 93.75 136 SER A O 1
ATOM 1115 N N . SER A 1 137 ? 3.814 28.703 1.435 1 91.81 137 SER A N 1
ATOM 1116 C CA . SER A 1 137 ? 2.691 29 0.552 1 91.81 137 SER A CA 1
ATOM 1117 C C . SER A 1 137 ? 2.029 27.734 0.047 1 91.81 137 SER A C 1
ATOM 1119 O O . SER A 1 137 ? 2.689 26.875 -0.54 1 91.81 137 SER A O 1
ATOM 1121 N N . GLN A 1 138 ? 0.749 27.688 0.353 1 92.88 138 GLN A N 1
ATOM 1122 C CA . GLN A 1 138 ? -0.002 26.562 -0.191 1 92.88 138 GLN A CA 1
ATOM 1123 C C . GLN A 1 138 ? -0.15 26.672 -1.706 1 92.88 138 GLN A C 1
ATOM 1125 O O . GLN A 1 138 ? 0.132 27.734 -2.283 1 92.88 138 GLN A O 1
ATOM 1130 N N . LYS A 1 139 ? -0.563 25.562 -2.34 1 91.31 139 LYS A N 1
ATOM 1131 C CA . LYS A 1 139 ? -0.54 25.516 -3.799 1 91.31 139 LYS A CA 1
ATOM 1132 C C . LYS A 1 139 ? -1.901 25.875 -4.383 1 91.31 139 LYS A C 1
ATOM 1134 O O . LYS A 1 139 ? -2.924 25.312 -3.988 1 91.31 139 LYS A O 1
ATOM 1139 N N . ASN A 1 140 ? -1.864 26.812 -5.297 1 93.88 140 ASN A N 1
ATOM 1140 C CA . ASN A 1 140 ? -3.037 27.109 -6.109 1 93.88 140 ASN A CA 1
ATOM 1141 C C . ASN A 1 140 ? -3.021 26.344 -7.426 1 93.88 140 ASN A C 1
ATOM 1143 O O . ASN A 1 140 ? -2.035 26.391 -8.164 1 93.88 140 ASN A O 1
ATOM 1147 N N . LEU A 1 141 ? -4.164 25.656 -7.676 1 93.94 141 LEU A N 1
ATOM 1148 C CA . LEU A 1 141 ? -4.199 24.812 -8.867 1 93.94 141 LEU A CA 1
ATOM 1149 C C . LEU A 1 141 ? -5.402 25.156 -9.742 1 93.94 141 LEU A C 1
ATOM 1151 O O . LEU A 1 141 ? -6.441 25.594 -9.234 1 93.94 141 LEU A O 1
ATOM 1155 N N . ILE A 1 142 ? -5.148 24.969 -11.039 1 94.94 142 ILE A N 1
ATOM 1156 C CA . ILE A 1 142 ? -6.199 25.078 -12.047 1 94.94 142 ILE A CA 1
ATOM 1157 C C . ILE A 1 142 ? -6.547 23.688 -12.57 1 94.94 142 ILE A C 1
ATOM 1159 O O . ILE A 1 142 ? -5.656 22.891 -12.875 1 94.94 142 ILE A O 1
ATOM 1163 N N . LYS A 1 143 ? -7.824 23.453 -12.727 1 94.81 143 LYS A N 1
ATOM 1164 C CA . LYS A 1 143 ? -8.328 22.141 -13.102 1 94.81 143 LYS A CA 1
ATOM 1165 C C . LYS A 1 143 ? -7.617 21.625 -14.352 1 94.81 143 LYS A C 1
ATOM 1167 O O . LYS A 1 143 ? -7.156 20.484 -14.375 1 94.81 143 LYS A O 1
ATOM 1172 N N . THR A 1 144 ? -7.453 22.391 -15.336 1 93 144 THR A N 1
ATOM 1173 C CA . THR A 1 144 ? -6.867 21.969 -16.609 1 93 144 THR A CA 1
ATOM 1174 C C . THR A 1 144 ? -5.406 21.562 -16.422 1 93 144 THR A C 1
ATOM 1176 O O . THR A 1 144 ? -4.953 20.578 -17 1 93 144 THR A O 1
ATOM 1179 N N . ASN A 1 145 ? -4.723 22.281 -15.586 1 92.12 145 ASN A N 1
ATOM 1180 C CA . ASN A 1 145 ? -3.326 21.969 -15.312 1 92.12 145 ASN A CA 1
ATOM 1181 C C . ASN A 1 145 ? -3.189 20.719 -14.438 1 92.12 145 ASN A C 1
ATOM 1183 O O . ASN A 1 145 ? -2.279 19.906 -14.633 1 92.12 145 ASN A O 1
ATOM 1187 N N . TYR A 1 146 ? -4.102 20.672 -13.57 1 93.62 146 TYR A N 1
ATOM 1188 C CA . TYR A 1 146 ? -4.094 19.562 -12.625 1 93.62 146 TYR A CA 1
ATOM 1189 C C . TYR A 1 146 ? -4.219 18.219 -13.336 1 93.62 146 TYR A C 1
ATOM 1191 O O . TYR A 1 146 ? -3.584 17.25 -12.953 1 93.62 146 TYR A O 1
ATOM 1199 N N . PHE A 1 147 ? -4.949 18.094 -14.43 1 94 147 PHE A N 1
ATOM 1200 C CA . PHE A 1 147 ? -5.195 16.844 -15.125 1 94 147 PHE A CA 1
ATOM 1201 C C . PHE A 1 147 ? -4.422 16.781 -16.438 1 94 147 PHE A C 1
ATOM 1203 O O . PHE A 1 147 ? -4.617 15.875 -17.234 1 94 147 PHE A O 1
ATOM 1210 N N . SER A 1 148 ? -3.504 17.672 -16.719 1 87.88 148 SER A N 1
ATOM 1211 C CA . SER A 1 148 ? -2.908 17.828 -18.031 1 87.88 148 SER A CA 1
ATOM 1212 C C . SER A 1 148 ? -1.878 16.734 -18.312 1 87.88 148 SER A C 1
ATOM 1214 O O . SER A 1 148 ? -1.479 16.531 -19.469 1 87.88 148 SER A O 1
ATOM 1216 N N . SER A 1 149 ? -1.528 15.953 -17.359 1 84.62 149 SER A N 1
ATOM 1217 C CA . SER A 1 149 ? -0.407 15.031 -17.516 1 84.62 149 SER A CA 1
ATOM 1218 C C . SER A 1 149 ? -0.893 13.609 -17.781 1 84.62 149 SER A C 1
ATOM 1220 O O . SER A 1 149 ? -0.093 12.672 -17.812 1 84.62 149 SER A O 1
ATOM 1222 N N . GLY A 1 150 ? -2.146 13.43 -17.969 1 85.19 150 GLY A N 1
ATOM 1223 C CA . GLY A 1 150 ? -2.676 12.094 -18.188 1 85.19 150 GLY A CA 1
ATOM 1224 C C . GLY A 1 150 ? -2.1 11.414 -19.422 1 85.19 150 GLY A C 1
ATOM 1225 O O . GLY A 1 150 ? -1.852 10.211 -19.406 1 85.19 150 GLY A O 1
ATOM 1226 N N . GLU A 1 151 ? -1.796 12.211 -20.406 1 85.56 151 GLU A N 1
ATOM 1227 C CA . GLU A 1 151 ? -1.263 11.672 -21.656 1 85.56 151 GLU A CA 1
ATOM 1228 C C . GLU A 1 151 ? 0.245 11.891 -21.75 1 85.56 151 GLU A C 1
ATOM 1230 O O . GLU A 1 151 ? 0.856 11.594 -22.781 1 85.56 151 GLU A O 1
ATOM 1235 N N . GLY A 1 152 ? 0.804 12.375 -20.656 1 90.62 152 GLY A N 1
ATOM 1236 C CA . GLY A 1 152 ? 2.234 12.641 -20.625 1 90.62 152 GLY A CA 1
ATOM 1237 C C . GLY A 1 152 ? 3.029 11.516 -19.969 1 90.62 152 GLY A C 1
ATOM 1238 O O . GLY A 1 152 ? 2.498 10.438 -19.734 1 90.62 152 GLY A O 1
ATOM 1239 N N . SER A 1 153 ? 4.34 11.781 -19.797 1 94.12 153 SER A N 1
ATOM 1240 C CA . SER A 1 153 ? 5.219 10.789 -19.188 1 94.12 153 SER A CA 1
ATOM 1241 C C . SER A 1 153 ? 4.797 10.469 -17.766 1 94.12 153 SER A C 1
ATOM 1243 O O . SER A 1 153 ? 4.164 11.297 -17.094 1 94.12 153 SER A O 1
ATOM 1245 N N . PHE A 1 154 ? 5.168 9.305 -17.312 1 96.88 154 PHE A N 1
ATOM 1246 C CA . PHE A 1 154 ? 4.871 8.953 -15.922 1 96.88 154 PHE A CA 1
ATOM 1247 C C . PHE A 1 154 ? 5.48 9.969 -14.961 1 96.88 154 PHE A C 1
ATOM 1249 O O . PHE A 1 154 ? 4.887 10.297 -13.938 1 96.88 154 PHE A O 1
ATOM 1256 N N . LEU A 1 155 ? 6.648 10.445 -15.266 1 96.19 155 LEU A N 1
ATOM 1257 C CA . LEU A 1 155 ? 7.324 11.43 -14.43 1 96.19 155 LEU A CA 1
ATOM 1258 C C . LEU A 1 155 ? 6.426 12.633 -14.164 1 96.19 155 LEU A C 1
ATOM 1260 O O . LEU A 1 155 ? 6.227 13.023 -13.016 1 96.19 155 LEU A O 1
ATOM 1264 N N . ASN A 1 156 ? 5.875 13.18 -15.18 1 95.44 156 ASN A N 1
ATOM 1265 C CA . ASN A 1 156 ? 5.004 14.344 -15.047 1 95.44 156 ASN A CA 1
ATOM 1266 C C . ASN A 1 156 ? 3.654 13.969 -14.445 1 95.44 156 ASN A C 1
ATOM 1268 O O . ASN A 1 156 ? 3.117 14.703 -13.609 1 95.44 156 ASN A O 1
ATOM 1272 N N . PHE A 1 157 ? 3.127 12.812 -14.852 1 97.19 157 PHE A N 1
ATOM 1273 C CA . PHE A 1 157 ? 1.83 12.352 -14.375 1 97.19 157 PHE A CA 1
ATOM 1274 C C . PHE A 1 157 ? 1.864 12.109 -12.867 1 97.19 157 PHE A C 1
ATOM 1276 O O . PHE A 1 157 ? 0.991 12.578 -12.141 1 97.19 157 PHE A O 1
ATOM 1283 N N . SER A 1 158 ? 2.863 11.422 -12.453 1 96.81 158 SER A N 1
ATOM 1284 C CA . SER A 1 158 ? 2.986 11.07 -11.047 1 96.81 158 SER A CA 1
ATOM 1285 C C . SER A 1 158 ? 3.082 12.32 -10.172 1 96.81 158 SER A C 1
ATOM 1287 O O . SER A 1 158 ? 2.49 12.383 -9.094 1 96.81 158 SER A O 1
ATOM 1289 N N . LYS A 1 159 ? 3.768 13.336 -10.602 1 95 159 LYS A N 1
ATOM 1290 C CA . LYS A 1 159 ? 3.963 14.57 -9.852 1 95 159 LYS A CA 1
ATOM 1291 C C . LYS A 1 159 ? 2.672 15.383 -9.781 1 95 159 LYS A C 1
ATOM 1293 O O . LYS A 1 159 ? 2.48 16.172 -8.852 1 95 159 LYS A O 1
ATOM 1298 N N . SER A 1 160 ? 1.85 15.195 -10.719 1 96 160 SER A N 1
ATOM 1299 C CA . SER A 1 160 ? 0.645 16.016 -10.812 1 96 160 SER A CA 1
ATOM 1300 C C . SER A 1 160 ? -0.442 15.508 -9.875 1 96 160 SER A C 1
ATOM 1302 O O . SER A 1 160 ? -1.369 16.25 -9.531 1 96 160 SER A O 1
ATOM 1304 N N . ARG A 1 161 ? -0.389 14.258 -9.484 1 97.12 161 ARG A N 1
ATOM 1305 C CA . ARG A 1 161 ? -1.424 13.727 -8.602 1 97.12 161 ARG A CA 1
ATOM 1306 C C . ARG A 1 161 ? -1.214 14.195 -7.168 1 97.12 161 ARG A C 1
ATOM 1308 O O . ARG A 1 161 ? -0.25 13.797 -6.512 1 97.12 161 ARG A O 1
ATOM 1315 N N . LEU A 1 162 ? -2.062 14.953 -6.637 1 97.25 162 LEU A N 1
ATOM 1316 C CA . LEU A 1 162 ? -2.113 15.445 -5.266 1 97.25 162 LEU A CA 1
ATOM 1317 C C . LEU A 1 162 ? -3.467 15.148 -4.633 1 97.25 162 LEU A C 1
ATOM 1319 O O . LEU A 1 162 ? -4.473 15.023 -5.332 1 97.25 162 LEU A O 1
ATOM 1323 N N . SER A 1 163 ? -3.477 15.023 -3.314 1 97.31 163 SER A N 1
ATOM 1324 C CA . SER A 1 163 ? -4.754 14.844 -2.629 1 97.31 163 SER A CA 1
ATOM 1325 C C . SER A 1 163 ? -5.59 16.125 -2.686 1 97.31 163 SER A C 1
ATOM 1327 O O . SER A 1 163 ? -5.094 17.203 -2.375 1 97.31 163 SER A O 1
ATOM 1329 N N . VAL A 1 164 ? -6.793 15.938 -3.066 1 96.56 164 VAL A N 1
ATOM 1330 C CA . VAL A 1 164 ? -7.699 17.062 -3.227 1 96.56 164 VAL A CA 1
ATOM 1331 C C . VAL A 1 164 ? -8.867 16.938 -2.25 1 96.56 164 VAL A C 1
ATOM 1333 O O . VAL A 1 164 ? -9.422 15.859 -2.078 1 96.56 164 VAL A O 1
ATOM 1336 N N . ARG A 1 165 ? -9.195 18.047 -1.637 1 96.25 165 ARG A N 1
ATOM 1337 C CA . ARG A 1 165 ? -10.266 18.062 -0.647 1 96.25 165 ARG A CA 1
ATOM 1338 C C . ARG A 1 165 ? -11.328 19.094 -1.004 1 96.25 165 ARG A C 1
ATOM 1340 O O . ARG A 1 165 ? -12.188 19.422 -0.178 1 96.25 165 ARG A O 1
ATOM 1347 N N . ASN A 1 166 ? -11.188 19.656 -2.152 1 95.62 166 ASN A N 1
ATOM 1348 C CA . ASN A 1 166 ? -12.172 20.547 -2.746 1 95.62 166 ASN A CA 1
ATOM 1349 C C . ASN A 1 166 ? -12.867 19.906 -3.938 1 95.62 166 ASN A C 1
ATOM 1351 O O . ASN A 1 166 ? -12.227 19.547 -4.922 1 95.62 166 ASN A O 1
ATOM 1355 N N . TYR A 1 167 ? -14.211 19.781 -3.828 1 96.88 167 TYR A N 1
ATOM 1356 C CA . TYR A 1 167 ? -14.961 19.125 -4.898 1 96.88 167 TYR A CA 1
ATOM 1357 C C . TYR A 1 167 ? -16.078 20.031 -5.398 1 96.88 167 TYR A C 1
ATOM 1359 O O . TYR A 1 167 ? -16.656 20.812 -4.629 1 96.88 167 TYR A O 1
ATOM 1367 N N . SER A 1 168 ? -16.328 19.984 -6.676 1 96.56 168 SER A N 1
ATOM 1368 C CA . SER A 1 168 ? -17.5 20.625 -7.258 1 96.56 168 SER A CA 1
ATOM 1369 C C . SER A 1 168 ? -18.75 19.766 -7.051 1 96.56 168 SER A C 1
ATOM 1371 O O . SER A 1 168 ? -18.688 18.688 -6.465 1 96.56 168 SER A O 1
ATOM 1373 N N . ASP A 1 169 ? -19.875 20.219 -7.574 1 95.94 169 ASP A N 1
ATOM 1374 C CA . ASP A 1 169 ? -21.141 19.516 -7.422 1 95.94 169 ASP A CA 1
ATOM 1375 C C . ASP A 1 169 ? -21.359 18.547 -8.578 1 95.94 169 ASP A C 1
ATOM 1377 O O . ASP A 1 169 ? -22.375 17.844 -8.609 1 95.94 169 ASP A O 1
ATOM 1381 N N . GLU A 1 170 ? -20.438 18.484 -9.461 1 97.38 170 GLU A N 1
ATOM 1382 C CA . GLU A 1 170 ? -20.578 17.578 -10.602 1 97.38 170 GLU A CA 1
ATOM 1383 C C . GLU A 1 170 ? -20.562 16.125 -10.141 1 97.38 170 GLU A C 1
ATOM 1385 O O . GLU A 1 170 ? -19.75 15.742 -9.289 1 97.38 170 GLU A O 1
ATOM 1390 N N . ILE A 1 171 ? -21.453 15.32 -10.758 1 98 171 ILE A N 1
ATOM 1391 C CA . ILE A 1 171 ? -21.594 13.922 -10.359 1 98 171 ILE A CA 1
ATOM 1392 C C . ILE A 1 171 ? -20.609 13.062 -11.156 1 98 171 ILE A C 1
ATOM 1394 O O . ILE A 1 171 ? -20.453 13.25 -12.367 1 98 171 ILE A O 1
ATOM 1398 N N . ILE A 1 172 ? -19.969 12.109 -10.492 1 98.5 172 ILE A N 1
ATOM 1399 C CA . ILE A 1 172 ? -19.109 11.117 -11.141 1 98.5 172 ILE A CA 1
ATOM 1400 C C . ILE A 1 172 ? -19.953 9.93 -11.586 1 98.5 172 ILE A C 1
ATOM 1402 O O . ILE A 1 172 ? -20.594 9.266 -10.766 1 98.5 172 ILE A O 1
ATOM 1406 N N . PRO A 1 173 ? -19.953 9.641 -12.812 1 98 173 PRO A N 1
ATOM 1407 C CA . PRO A 1 173 ? -20.672 8.438 -13.234 1 98 173 PRO A CA 1
ATOM 1408 C C . PRO A 1 173 ? -20.062 7.152 -12.664 1 98 173 PRO A C 1
ATOM 1410 O O . PRO A 1 173 ? -18.844 7.039 -12.57 1 98 173 PRO A O 1
ATOM 1413 N N . ASP A 1 174 ? -20.938 6.18 -12.383 1 97.62 174 ASP A N 1
ATOM 1414 C CA . ASP A 1 174 ? -20.469 4.891 -11.883 1 97.62 174 ASP A CA 1
ATOM 1415 C C . ASP A 1 174 ? -19.531 4.223 -12.883 1 97.62 174 ASP A C 1
ATOM 1417 O O . ASP A 1 174 ? -18.562 3.566 -12.492 1 97.62 174 ASP A O 1
ATOM 1421 N N . ASP A 1 175 ? -19.797 4.414 -14.07 1 98.06 175 ASP A N 1
ATOM 1422 C CA . ASP A 1 175 ? -19 3.791 -15.125 1 98.06 175 ASP A CA 1
ATOM 1423 C C . ASP A 1 175 ? -17.547 4.285 -15.086 1 98.06 175 ASP A C 1
ATOM 1425 O O . ASP A 1 175 ? -16.625 3.535 -15.391 1 98.06 175 ASP A O 1
ATOM 1429 N N . THR A 1 176 ? -17.391 5.527 -14.734 1 98.44 176 THR A N 1
ATOM 1430 C CA . THR A 1 176 ? -16.031 6.078 -14.625 1 98.44 176 THR A CA 1
ATOM 1431 C C . THR A 1 176 ? -15.266 5.391 -13.5 1 98.44 176 THR A C 1
ATOM 1433 O O . THR A 1 176 ? -14.078 5.09 -13.656 1 98.44 176 THR A O 1
ATOM 1436 N N . LEU A 1 177 ? -15.961 5.086 -12.438 1 98.69 177 LEU A N 1
ATOM 1437 C CA . LEU A 1 177 ? -15.32 4.395 -11.328 1 98.69 177 LEU A CA 1
ATOM 1438 C C . LEU A 1 177 ? -15.023 2.941 -11.688 1 98.69 177 LEU A C 1
ATOM 1440 O O . LEU A 1 177 ? -14.016 2.379 -11.25 1 98.69 177 LEU A O 1
ATOM 1444 N N . LYS A 1 178 ? -15.883 2.369 -12.438 1 98.56 178 LYS A N 1
ATOM 1445 C CA . LYS A 1 178 ? -15.633 1.017 -12.93 1 98.56 178 LYS A CA 1
ATOM 1446 C C . LYS A 1 178 ? -14.398 0.975 -13.82 1 98.56 178 LYS A C 1
ATOM 1448 O O . LYS A 1 178 ? -13.562 0.078 -13.695 1 98.56 178 LYS A O 1
ATOM 1453 N N . LYS A 1 179 ? -14.273 1.957 -14.727 1 98.56 179 LYS A N 1
ATOM 1454 C CA . LYS A 1 179 ? -13.102 2.057 -15.586 1 98.56 179 LYS A CA 1
ATOM 1455 C C . LYS A 1 179 ? -11.828 2.26 -14.773 1 98.56 179 LYS A C 1
ATOM 1457 O O . LYS A 1 179 ? -10.797 1.64 -15.055 1 98.56 179 LYS A O 1
ATOM 1462 N N . ALA 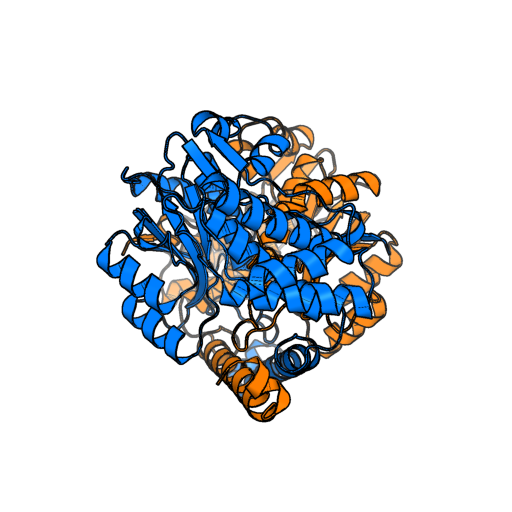A 1 180 ? -11.914 3.113 -13.789 1 98.81 180 ALA A N 1
ATOM 1463 C CA . ALA A 1 180 ? -10.758 3.361 -12.93 1 98.81 180 ALA A CA 1
ATOM 1464 C C . ALA A 1 180 ? -10.352 2.098 -12.172 1 98.81 180 ALA A C 1
ATOM 1466 O O . ALA A 1 180 ? -9.164 1.781 -12.07 1 98.81 180 ALA A O 1
ATOM 1467 N N . THR A 1 181 ? -11.328 1.376 -11.68 1 98.81 181 THR A N 1
ATOM 1468 C CA . THR A 1 181 ? -11.062 0.135 -10.961 1 98.81 181 THR A CA 1
ATOM 1469 C C . THR A 1 181 ? -10.461 -0.912 -11.891 1 98.81 181 THR A C 1
ATOM 1471 O O . THR A 1 181 ? -9.531 -1.63 -11.516 1 98.81 181 THR A O 1
ATOM 1474 N N . LYS A 1 182 ? -11.016 -0.993 -13.062 1 98.5 182 LYS A N 1
ATOM 1475 C CA . LYS A 1 182 ? -10.484 -1.918 -14.062 1 98.5 182 LYS A CA 1
ATOM 1476 C C . LYS A 1 182 ? -9.016 -1.632 -14.352 1 98.5 182 LYS A C 1
ATOM 1478 O O . LYS A 1 182 ? -8.203 -2.557 -14.445 1 98.5 182 LYS A O 1
ATOM 1483 N N . LEU A 1 183 ? -8.672 -0.396 -14.469 1 98.12 183 LEU A N 1
ATOM 1484 C CA . LEU A 1 183 ? -7.281 -0.01 -14.703 1 98.12 183 LEU A CA 1
ATOM 1485 C C . LEU A 1 183 ? -6.414 -0.33 -13.492 1 98.12 183 LEU A C 1
ATOM 1487 O O . LEU A 1 183 ? -5.277 -0.785 -13.641 1 98.12 183 LEU A O 1
ATOM 1491 N N . ALA A 1 184 ? -6.938 -0.176 -12.305 1 98.56 184 ALA A N 1
ATOM 1492 C CA . ALA A 1 184 ? -6.188 -0.342 -11.062 1 98.56 184 ALA A CA 1
ATOM 1493 C C . ALA A 1 184 ? -5.934 -1.818 -10.766 1 98.56 184 ALA A C 1
ATOM 1495 O O . ALA A 1 184 ? -5.035 -2.158 -9.992 1 98.56 184 ALA A O 1
ATOM 1496 N N . ARG A 1 185 ? -6.656 -2.729 -11.359 1 97.19 185 ARG A N 1
ATOM 1497 C CA . ARG A 1 185 ? -6.621 -4.137 -10.977 1 97.19 185 ARG A CA 1
ATOM 1498 C C . ARG A 1 185 ? -5.328 -4.797 -11.438 1 97.19 185 ARG A C 1
ATOM 1500 O O . ARG A 1 185 ? -5.031 -5.93 -11.055 1 97.19 185 ARG A O 1
ATOM 1507 N N . ASN A 1 186 ? -4.559 -4.09 -12.234 1 96.56 186 ASN A N 1
ATOM 1508 C CA . ASN A 1 186 ? -3.271 -4.652 -12.641 1 96.56 186 ASN A CA 1
ATOM 1509 C C . ASN A 1 186 ? -2.223 -4.504 -11.539 1 96.56 186 ASN A C 1
ATOM 1511 O O . ASN A 1 186 ? -1.068 -4.891 -11.727 1 96.56 186 ASN A O 1
ATOM 1515 N N . ALA A 1 187 ? -2.592 -3.902 -10.398 1 97.81 187 ALA A N 1
ATOM 1516 C CA . ALA A 1 187 ? -1.693 -3.84 -9.242 1 97.81 187 ALA A CA 1
ATOM 1517 C C . ALA A 1 187 ? -1.206 -5.23 -8.852 1 97.81 187 ALA A C 1
ATOM 1519 O O . ALA A 1 187 ? -1.981 -6.191 -8.859 1 97.81 187 ALA A O 1
ATOM 1520 N N . PRO A 1 188 ? 0.111 -5.344 -8.586 1 98.06 188 PRO A N 1
ATOM 1521 C CA . PRO A 1 188 ? 0.566 -6.645 -8.094 1 98.06 188 PRO A CA 1
ATOM 1522 C C . PRO A 1 188 ? -0.023 -7 -6.73 1 98.06 188 PRO A C 1
ATOM 1524 O O . PRO A 1 188 ? -0.439 -6.113 -5.98 1 98.06 188 PRO A O 1
ATOM 1527 N N . SER A 1 189 ? -0.173 -8.258 -6.469 1 97.88 189 SER A N 1
ATOM 1528 C CA . SER A 1 189 ? -0.606 -8.797 -5.188 1 97.88 189 SER A CA 1
ATOM 1529 C C . SER A 1 189 ? 0.148 -10.078 -4.844 1 97.88 189 SER A C 1
ATOM 1531 O O . SER A 1 189 ? 0.678 -10.75 -5.73 1 97.88 189 SER A O 1
ATOM 1533 N N . SER A 1 190 ? 0.269 -10.359 -3.553 1 97 190 SER A N 1
ATOM 1534 C CA . SER A 1 190 ? 0.943 -11.57 -3.1 1 97 190 SER A CA 1
ATOM 1535 C C . SER A 1 190 ? 0.366 -12.805 -3.775 1 97 190 SER A C 1
ATOM 1537 O O . SER A 1 190 ? -0.833 -13.078 -3.672 1 97 190 SER A O 1
ATOM 1539 N N . CYS A 1 191 ? 1.234 -13.477 -4.547 1 96 191 CYS A N 1
ATOM 1540 C CA . CYS A 1 191 ? 0.903 -14.719 -5.238 1 96 191 CYS A CA 1
ATOM 1541 C C . CYS A 1 191 ? -0.29 -14.523 -6.168 1 96 191 CYS A C 1
ATOM 1543 O O . CYS A 1 191 ? -1.043 -15.461 -6.422 1 96 191 CYS A O 1
ATOM 1545 N N . ASN A 1 192 ? -0.589 -13.289 -6.504 1 96.81 192 ASN A N 1
ATOM 1546 C CA . ASN A 1 192 ? -1.687 -12.922 -7.395 1 96.81 192 ASN A CA 1
ATOM 1547 C C . ASN A 1 192 ? -3.041 -13.273 -6.789 1 96.81 192 ASN A C 1
ATOM 1549 O O . ASN A 1 192 ? -4 -13.547 -7.512 1 96.81 192 ASN A O 1
ATOM 1553 N N . ARG A 1 193 ? -3.141 -13.203 -5.527 1 96.94 193 ARG A N 1
ATOM 1554 C CA . ARG A 1 193 ? -4.367 -13.625 -4.852 1 96.94 193 ARG A CA 1
ATOM 1555 C C . ARG A 1 193 ? -5.473 -12.594 -5.035 1 96.94 193 ARG A C 1
ATOM 1557 O O . ARG A 1 193 ? -6.656 -12.906 -4.891 1 96.94 193 ARG A O 1
ATOM 1564 N N . GLN A 1 194 ? -5.117 -11.359 -5.32 1 97.56 194 GLN A N 1
ATOM 1565 C CA . GLN A 1 194 ? -6.102 -10.336 -5.656 1 97.56 194 GLN A CA 1
ATOM 1566 C C . GLN A 1 194 ? -7.152 -10.203 -4.559 1 97.56 194 GLN A C 1
ATOM 1568 O O . GLN A 1 194 ? -8.352 -10.266 -4.832 1 97.56 194 GLN A O 1
ATOM 1573 N N . THR A 1 195 ? -6.75 -9.891 -3.346 1 97.81 195 THR A N 1
ATOM 1574 C CA . THR A 1 195 ? -7.582 -9.992 -2.15 1 97.81 195 THR A CA 1
ATOM 1575 C C . THR A 1 195 ? -8.422 -8.734 -1.973 1 97.81 195 THR A C 1
ATOM 1577 O O . THR A 1 195 ? -9.336 -8.703 -1.146 1 97.81 195 THR A O 1
ATOM 1580 N N . VAL A 1 196 ? -8.219 -7.68 -2.738 1 98.69 196 VAL A N 1
ATOM 1581 C CA . VAL A 1 196 ? -8.82 -6.371 -2.512 1 98.69 196 VAL A CA 1
ATOM 1582 C C . VAL A 1 196 ? -10.234 -6.344 -3.09 1 98.69 196 VAL A C 1
ATOM 1584 O O . VAL A 1 196 ? -10.477 -6.887 -4.168 1 98.69 196 VAL A O 1
ATOM 1587 N N . LYS A 1 197 ? -11.125 -5.703 -2.375 1 98.75 197 LYS A N 1
ATOM 1588 C CA . LYS A 1 197 ? -12.461 -5.352 -2.842 1 98.75 197 LYS A CA 1
ATOM 1589 C C . LYS A 1 197 ? -12.672 -3.838 -2.824 1 98.75 197 LYS A C 1
ATOM 1591 O O . LYS A 1 197 ? -12.195 -3.152 -1.916 1 98.75 197 LYS A O 1
ATOM 1596 N N . VAL A 1 198 ? -13.375 -3.385 -3.854 1 98.88 198 VAL A N 1
ATOM 1597 C CA . VAL A 1 198 ? -13.656 -1.961 -4.012 1 98.88 198 VAL A CA 1
ATOM 1598 C C . VAL A 1 198 ? -15.133 -1.689 -3.748 1 98.88 198 VAL A C 1
ATOM 1600 O O . VAL A 1 198 ? -15.992 -2.037 -4.566 1 98.88 198 VAL A O 1
ATOM 1603 N N . ASN A 1 199 ? -15.438 -1.034 -2.639 1 98.88 199 ASN A N 1
ATOM 1604 C CA . ASN A 1 199 ? -16.812 -0.699 -2.277 1 98.88 199 ASN A CA 1
ATOM 1605 C C . ASN A 1 199 ? -17.109 0.772 -2.543 1 98.88 199 ASN A C 1
ATOM 1607 O O . ASN A 1 199 ? -16.484 1.657 -1.963 1 98.88 199 ASN A O 1
ATOM 1611 N N . VAL A 1 200 ? -18.094 1.041 -3.377 1 98.88 200 VAL A N 1
ATOM 1612 C CA . VAL A 1 200 ? -18.391 2.408 -3.789 1 98.88 200 VAL A CA 1
ATOM 1613 C C . VAL A 1 200 ? -19.734 2.84 -3.199 1 98.88 200 VAL A C 1
ATOM 1615 O O . VAL A 1 200 ? -20.734 2.137 -3.342 1 98.88 200 VAL A O 1
ATOM 1618 N N . PHE A 1 201 ? -19.734 3.934 -2.555 1 98.81 201 PHE A N 1
ATOM 1619 C CA . PHE A 1 201 ? -20.922 4.527 -1.977 1 98.81 201 PHE A CA 1
ATOM 1620 C C . PHE A 1 201 ? -21.281 5.836 -2.674 1 98.81 201 PHE A C 1
ATOM 1622 O O . PHE A 1 201 ? -20.406 6.68 -2.889 1 98.81 201 PHE A O 1
ATOM 1629 N N . SER A 1 202 ? -22.594 6.059 -2.98 1 97.94 202 SER A N 1
ATOM 1630 C CA . SER A 1 202 ? -23.047 7.23 -3.725 1 97.94 202 SER A CA 1
ATOM 1631 C C . SER A 1 202 ? -24.078 8.023 -2.941 1 97.94 202 SER A C 1
ATOM 1633 O O . SER A 1 202 ? -24.344 9.188 -3.236 1 97.94 202 SER A O 1
ATOM 1635 N N . ASP A 1 203 ? -24.75 7.34 -1.989 1 97.88 203 ASP A N 1
ATOM 1636 C CA . ASP A 1 203 ? -25.781 8.016 -1.209 1 97.88 203 ASP A CA 1
ATOM 1637 C C . ASP A 1 203 ? -25.172 9.008 -0.228 1 97.88 203 ASP A C 1
ATOM 1639 O O . ASP A 1 203 ? -24.422 8.625 0.666 1 97.88 203 ASP A O 1
ATOM 1643 N N . LYS A 1 204 ? -25.531 10.273 -0.333 1 97.19 204 LYS A N 1
ATOM 1644 C CA . LYS A 1 204 ? -24.922 11.352 0.441 1 97.19 204 LYS A CA 1
ATOM 1645 C C . LYS A 1 204 ? -25.141 11.148 1.938 1 97.19 204 LYS A C 1
ATOM 1647 O O . LYS A 1 204 ? -24.266 11.445 2.748 1 97.19 204 LYS A O 1
ATOM 1652 N N . ASN A 1 205 ? -26.281 10.695 2.289 1 97.75 205 ASN A N 1
ATOM 1653 C CA . ASN A 1 205 ? -26.562 10.453 3.699 1 97.75 205 ASN A CA 1
ATOM 1654 C C . ASN A 1 205 ? -25.719 9.312 4.254 1 97.75 205 ASN A C 1
ATOM 1656 O O . ASN A 1 205 ? -25.203 9.398 5.371 1 97.75 205 ASN A O 1
ATOM 1660 N N . GLN A 1 206 ? -25.641 8.25 3.5 1 98.06 206 GLN A N 1
ATOM 1661 C CA . GLN A 1 206 ? -24.797 7.125 3.92 1 98.06 206 GLN A CA 1
ATOM 1662 C C . GLN A 1 206 ? -23.328 7.535 4.023 1 98.06 206 GLN A C 1
ATOM 1664 O O . GLN A 1 206 ? -22.656 7.191 4.988 1 98.06 206 GLN A O 1
ATOM 1669 N N . ILE A 1 207 ? -22.906 8.281 3.039 1 98.38 207 ILE A N 1
ATOM 1670 C CA . ILE A 1 207 ? -21.531 8.766 3.033 1 98.38 207 ILE A CA 1
ATOM 1671 C C . ILE A 1 207 ? -21.266 9.602 4.285 1 98.38 207 ILE A C 1
ATOM 1673 O O . ILE A 1 207 ? -20.25 9.422 4.957 1 98.38 207 ILE A O 1
ATOM 1677 N N . ALA A 1 208 ? -22.172 10.477 4.605 1 97.94 208 ALA A N 1
ATOM 1678 C CA . ALA A 1 208 ? -22.016 11.328 5.781 1 97.94 208 ALA A CA 1
ATOM 1679 C C . ALA A 1 208 ? -21.891 10.5 7.051 1 97.94 208 ALA A C 1
ATOM 1681 O O . ALA A 1 208 ? -21.047 10.781 7.906 1 97.94 208 ALA A O 1
ATOM 1682 N N . LYS A 1 209 ? -22.672 9.469 7.184 1 98.12 209 LYS A N 1
ATOM 1683 C CA . LYS A 1 209 ? -22.641 8.602 8.359 1 98.12 209 LYS A CA 1
ATOM 1684 C C . LYS A 1 209 ? -21.312 7.84 8.438 1 98.12 209 LYS A C 1
ATOM 1686 O O . LYS A 1 209 ? -20.75 7.699 9.523 1 98.12 209 LYS A O 1
ATOM 1691 N N . ILE A 1 210 ? -20.859 7.309 7.324 1 98.62 210 ILE A N 1
ATOM 1692 C CA . ILE A 1 210 ? -19.594 6.59 7.27 1 98.62 210 ILE A CA 1
ATOM 1693 C C . ILE A 1 210 ? -18.453 7.516 7.688 1 98.62 210 ILE A C 1
ATOM 1695 O O . ILE A 1 210 ? -17.625 7.148 8.523 1 98.62 210 ILE A O 1
ATOM 1699 N N . LEU A 1 211 ? -18.469 8.711 7.148 1 98.06 211 LEU A N 1
ATOM 1700 C CA . LEU A 1 211 ? -17.375 9.656 7.379 1 98.06 211 LEU A CA 1
ATOM 1701 C C . LEU A 1 211 ? -17.406 10.172 8.812 1 98.06 211 LEU A C 1
ATOM 1703 O O . LEU A 1 211 ? -16.359 10.523 9.367 1 98.06 211 LEU A O 1
ATOM 1707 N N . GLU A 1 212 ? -18.562 10.203 9.422 1 97 212 GLU A N 1
ATOM 1708 C CA . GLU A 1 212 ? -18.656 10.531 10.844 1 97 212 GLU A CA 1
ATOM 1709 C C . GLU A 1 212 ? -17.938 9.5 11.703 1 97 212 GLU A C 1
ATOM 1711 O O . GLU A 1 212 ? -17.266 9.859 12.68 1 97 212 GLU A O 1
ATOM 1716 N N . ILE A 1 213 ? -18.062 8.258 11.352 1 97.12 213 ILE A N 1
ATOM 1717 C CA . ILE A 1 213 ? -17.391 7.18 12.07 1 97.12 213 ILE A CA 1
ATOM 1718 C C . ILE A 1 213 ? -15.883 7.262 11.828 1 97.12 213 ILE A C 1
ATOM 1720 O O . ILE A 1 213 ? -15.094 7.113 12.766 1 97.12 213 ILE A O 1
ATOM 1724 N N . GLN A 1 214 ? -15.5 7.461 10.602 1 94.69 214 GLN A N 1
ATOM 1725 C CA . GLN A 1 214 ? -14.094 7.508 10.203 1 94.69 214 GLN A CA 1
ATOM 1726 C C . GLN A 1 214 ? -13.375 8.664 10.875 1 94.69 214 GLN A C 1
ATOM 1728 O O . GLN A 1 214 ? -12.305 8.484 11.469 1 94.69 214 GLN A O 1
ATOM 1733 N N . GLY A 1 215 ? -13.891 9.781 10.703 1 90.56 215 GLY A N 1
ATOM 1734 C CA . GLY A 1 215 ? -13.258 10.984 11.219 1 90.56 215 GLY A CA 1
ATOM 1735 C C . GLY A 1 215 ? -12.18 11.531 10.297 1 90.56 215 GLY A C 1
ATOM 1736 O O . GLY A 1 215 ? -11.898 10.945 9.25 1 90.56 215 GLY A O 1
ATOM 1737 N N . GLY A 1 216 ? -11.594 12.602 10.508 1 89.31 216 GLY A N 1
ATOM 1738 C CA . GLY A 1 216 ? -10.477 13.211 9.797 1 89.31 216 GLY A CA 1
ATOM 1739 C C . GLY A 1 216 ? -10.898 13.914 8.523 1 89.31 216 GLY A C 1
ATOM 1740 O O . GLY A 1 216 ? -10.102 14.031 7.586 1 89.31 216 GLY A O 1
ATOM 1741 N N . ASN A 1 217 ? -12.133 14.211 8.359 1 92.12 217 ASN A N 1
ATOM 1742 C CA . ASN A 1 217 ? -12.633 14.766 7.102 1 92.12 217 ASN A CA 1
ATOM 1743 C C . ASN A 1 217 ? -13.344 16.094 7.32 1 92.12 217 ASN A C 1
ATOM 1745 O O . ASN A 1 217 ? -14.086 16.547 6.449 1 92.12 217 ASN A O 1
ATOM 1749 N N . ARG A 1 218 ? -13.156 16.641 8.438 1 88.56 218 ARG A N 1
ATOM 1750 C CA . ARG A 1 218 ? -13.805 17.906 8.734 1 88.56 218 ARG A CA 1
ATOM 1751 C C . ARG A 1 218 ? -13.453 18.969 7.695 1 88.56 218 ARG A C 1
ATOM 1753 O O . ARG A 1 218 ? -12.289 19.109 7.316 1 88.56 218 ARG A O 1
ATOM 1760 N N . GLY A 1 219 ? -14.484 19.641 7.195 1 88.88 219 GLY A N 1
ATOM 1761 C CA . GLY A 1 219 ? -14.297 20.766 6.281 1 88.88 219 GLY A CA 1
ATOM 1762 C C . GLY A 1 219 ? -14.461 20.375 4.824 1 88.88 219 GLY A C 1
ATOM 1763 O O . GLY A 1 219 ? -14.625 21.234 3.959 1 88.88 219 GLY A O 1
ATOM 1764 N N . PHE A 1 220 ? -14.414 18.984 4.59 1 92.75 220 PHE A N 1
ATOM 1765 C CA . PHE A 1 220 ? -14.484 18.688 3.162 1 92.75 220 PHE A CA 1
ATOM 1766 C C . PHE A 1 220 ? -15.266 17.422 2.902 1 92.75 220 PHE A C 1
ATOM 1768 O O . PHE A 1 220 ? -15.68 17.156 1.771 1 92.75 220 PHE A O 1
ATOM 1775 N N . GLY A 1 221 ? -15.469 16.547 3.883 1 94.62 221 GLY A N 1
ATOM 1776 C CA . GLY A 1 221 ? -16.141 15.273 3.695 1 94.62 221 GLY A CA 1
ATOM 1777 C C . GLY A 1 221 ? -17.516 15.398 3.064 1 94.62 221 GLY A C 1
ATOM 1778 O O . GLY A 1 221 ? -17.891 14.594 2.213 1 94.62 221 GLY A O 1
ATOM 1779 N N . HIS A 1 222 ? -18.219 16.406 3.428 1 94 222 HIS A N 1
ATOM 1780 C CA . HIS A 1 222 ? -19.594 16.625 2.953 1 94 222 HIS A CA 1
ATOM 1781 C C . HIS A 1 222 ? -19.609 16.969 1.469 1 94 222 HIS A C 1
ATOM 1783 O O . HIS A 1 222 ? -20.656 16.906 0.826 1 94 222 HIS A O 1
ATOM 1789 N N . LEU A 1 223 ? -18.5 17.312 0.922 1 95.5 223 LEU A N 1
ATOM 1790 C CA . LEU A 1 223 ? -18.406 17.703 -0.479 1 95.5 223 LEU A CA 1
ATOM 1791 C C . LEU A 1 223 ? -18.234 16.5 -1.38 1 95.5 223 LEU A C 1
ATOM 1793 O O . LEU A 1 223 ? -18.375 16.594 -2.6 1 95.5 223 LEU A O 1
ATOM 1797 N N . ALA A 1 224 ? -17.953 15.32 -0.837 1 97.5 224 ALA A N 1
ATOM 1798 C CA . ALA A 1 224 ? -17.625 14.133 -1.625 1 97.5 224 ALA A CA 1
ATOM 1799 C C . ALA A 1 224 ? -18.828 13.664 -2.434 1 97.5 224 ALA A C 1
ATOM 1801 O O . ALA A 1 224 ? -19.938 13.562 -1.905 1 97.5 224 ALA A O 1
ATOM 1802 N N . ASP A 1 225 ? -18.609 13.422 -3.713 1 98.62 225 ASP A N 1
ATOM 1803 C CA . ASP A 1 225 ? -19.641 12.836 -4.555 1 98.62 225 ASP A CA 1
ATOM 1804 C C . ASP A 1 225 ? -19.719 11.328 -4.371 1 98.62 225 ASP A C 1
ATOM 1806 O O . ASP A 1 225 ? -20.797 10.727 -4.484 1 98.62 225 ASP A O 1
ATOM 1810 N N . LYS A 1 226 ? -18.609 10.656 -4.305 1 98.81 226 LYS A N 1
ATOM 1811 C CA . LYS A 1 226 ? -18.453 9.227 -4.062 1 98.81 226 LYS A CA 1
ATOM 1812 C C . LYS A 1 226 ? -17.5 8.953 -2.908 1 98.81 226 LYS A C 1
ATOM 1814 O O . LYS A 1 226 ? -16.594 9.758 -2.643 1 98.81 226 LYS A O 1
ATOM 1819 N N . LEU A 1 227 ? -17.75 7.902 -2.238 1 98.81 227 LEU A N 1
ATOM 1820 C CA . LEU A 1 227 ? -16.812 7.363 -1.262 1 98.81 227 LEU A CA 1
ATOM 1821 C C . LEU A 1 227 ? -16.453 5.918 -1.594 1 98.81 227 LEU A C 1
ATOM 1823 O O . LEU A 1 227 ? -17.344 5.094 -1.825 1 98.81 227 LEU A O 1
ATOM 1827 N N . ILE A 1 228 ? -15.188 5.672 -1.681 1 98.94 228 ILE A N 1
ATOM 1828 C CA . ILE A 1 228 ? -14.703 4.316 -1.923 1 98.94 228 ILE A CA 1
ATOM 1829 C C . ILE A 1 228 ? -14.07 3.762 -0.649 1 98.94 228 ILE A C 1
ATOM 1831 O O . ILE A 1 228 ? -13.258 4.434 -0.007 1 98.94 228 ILE A O 1
ATOM 1835 N N . ILE A 1 229 ? -14.469 2.59 -0.242 1 98.94 229 ILE A N 1
ATOM 1836 C CA . ILE A 1 229 ? -13.797 1.871 0.836 1 98.94 229 ILE A CA 1
ATOM 1837 C C . ILE A 1 229 ? -13.117 0.623 0.28 1 98.94 229 ILE A C 1
ATOM 1839 O O . ILE A 1 229 ? -13.781 -0.266 -0.26 1 98.94 229 ILE A O 1
ATOM 1843 N N . LEU A 1 230 ? -11.828 0.588 0.378 1 98.94 230 LEU A N 1
ATOM 1844 C CA . LEU A 1 230 ? -11.086 -0.612 0.017 1 98.94 230 LEU A CA 1
ATOM 1845 C C . LEU A 1 230 ? -11 -1.578 1.193 1 98.94 230 LEU A C 1
ATOM 1847 O O . LEU A 1 230 ? -10.664 -1.177 2.311 1 98.94 230 LEU A O 1
ATOM 1851 N N . THR A 1 231 ? -11.328 -2.799 0.946 1 98.88 231 THR A N 1
ATOM 1852 C CA . THR A 1 231 ? -11.18 -3.867 1.929 1 98.88 231 THR A CA 1
ATOM 1853 C C . THR A 1 231 ? -10.344 -5.008 1.364 1 98.88 231 THR A C 1
ATOM 1855 O O . THR A 1 231 ? -10.047 -5.035 0.168 1 98.88 231 THR A O 1
ATOM 1858 N N . SER A 1 232 ? -9.812 -5.816 2.178 1 98.75 232 SER A N 1
ATOM 1859 C CA . SER A 1 232 ? -9.078 -7.02 1.805 1 98.75 232 SER A CA 1
ATOM 1860 C C . SER A 1 232 ? -9.672 -8.258 2.467 1 98.75 232 SER A C 1
ATOM 1862 O O . SER A 1 232 ? -9.906 -8.273 3.678 1 98.75 232 SER A O 1
ATOM 1864 N N . ASP A 1 233 ? -9.914 -9.297 1.742 1 98.69 233 ASP A N 1
ATOM 1865 C CA . ASP A 1 233 ? -10.562 -10.516 2.213 1 98.69 233 ASP A CA 1
ATOM 1866 C C . ASP A 1 233 ? -9.555 -11.461 2.863 1 98.69 233 ASP A C 1
ATOM 1868 O O . ASP A 1 233 ? -8.688 -12.016 2.184 1 98.69 233 ASP A O 1
ATOM 1872 N N . LEU A 1 234 ? -9.719 -11.758 4.133 1 98.69 234 LEU A N 1
ATOM 1873 C CA . LEU A 1 234 ? -8.797 -12.578 4.914 1 98.69 234 LEU A CA 1
ATOM 1874 C C . LEU A 1 234 ? -8.828 -14.023 4.441 1 98.69 234 LEU A C 1
ATOM 1876 O O . LEU A 1 234 ? -7.883 -14.781 4.676 1 98.69 234 LEU A O 1
ATOM 1880 N N . ALA A 1 235 ? -9.852 -14.414 3.748 1 98.31 235 ALA A N 1
ATOM 1881 C CA . ALA A 1 235 ? -9.984 -15.797 3.297 1 98.31 235 ALA A CA 1
ATOM 1882 C C . ALA A 1 235 ? -8.867 -16.172 2.33 1 98.31 235 ALA A C 1
ATOM 1884 O O . ALA A 1 235 ? -8.562 -17.344 2.148 1 98.31 235 ALA A O 1
ATOM 1885 N N . TYR A 1 236 ? -8.227 -15.172 1.782 1 97.94 236 TYR A N 1
ATOM 1886 C CA . TYR A 1 236 ? -7.227 -15.422 0.756 1 97.94 236 TYR A CA 1
ATOM 1887 C C . TYR A 1 236 ? -5.832 -15.523 1.368 1 97.94 236 TYR A C 1
ATOM 1889 O O . TYR A 1 236 ? -4.832 -15.578 0.648 1 97.94 236 TYR A O 1
ATOM 1897 N N . TRP A 1 237 ? -5.77 -15.586 2.67 1 97.56 237 TRP A N 1
ATOM 1898 C CA . TRP A 1 237 ? -4.5 -15.711 3.375 1 97.56 237 TRP A CA 1
ATOM 1899 C C . TRP A 1 237 ? -4.438 -17.031 4.152 1 97.56 237 TRP A C 1
ATOM 1901 O O . TRP A 1 237 ? -5.32 -17.312 4.961 1 97.56 237 TRP A O 1
ATOM 1911 N N . HIS A 1 238 ? -3.348 -17.812 3.957 1 95.44 238 HIS A N 1
ATOM 1912 C CA . HIS A 1 238 ? -3.352 -19.156 4.516 1 95.44 238 HIS A CA 1
ATOM 1913 C C . HIS A 1 238 ? -2.068 -19.438 5.289 1 95.44 238 HIS A C 1
ATOM 1915 O O . HIS A 1 238 ? -1.821 -20.578 5.695 1 95.44 238 HIS A O 1
ATOM 1921 N N . GLY A 1 239 ? -1.192 -18.406 5.461 1 95.38 239 GLY A N 1
ATOM 1922 C CA . GLY A 1 239 ? 0.023 -18.562 6.242 1 95.38 239 GLY A CA 1
ATOM 1923 C C . GLY A 1 239 ? -0.069 -17.922 7.617 1 95.38 239 GLY A C 1
ATOM 1924 O O . GLY A 1 239 ? -0.673 -16.859 7.777 1 95.38 239 GLY A O 1
ATOM 1925 N N . VAL A 1 240 ? 0.647 -18.5 8.57 1 95.94 240 VAL A N 1
ATOM 1926 C CA . VAL A 1 240 ? 0.61 -18.094 9.969 1 95.94 240 VAL A CA 1
ATOM 1927 C C . VAL A 1 240 ? 1.177 -16.688 10.102 1 95.94 240 VAL A C 1
ATOM 1929 O O . VAL A 1 240 ? 0.722 -15.906 10.945 1 95.94 240 VAL A O 1
ATOM 1932 N N . TYR A 1 241 ? 2.072 -16.328 9.273 1 96.56 241 TYR A N 1
ATOM 1933 C CA . TYR A 1 241 ? 2.793 -15.062 9.461 1 96.56 241 TYR A CA 1
ATOM 1934 C C . TYR A 1 241 ? 2.377 -14.039 8.406 1 96.56 241 TYR A C 1
ATOM 1936 O O . TYR A 1 241 ? 3.109 -13.086 8.141 1 96.56 241 TYR A O 1
ATOM 1944 N N . GLU A 1 242 ? 1.147 -14.211 7.812 1 97.69 242 GLU A N 1
ATOM 1945 C CA . GLU A 1 242 ? 0.73 -13.367 6.695 1 97.69 242 GLU A CA 1
ATOM 1946 C C . GLU A 1 242 ? -0.257 -12.297 7.156 1 97.69 242 GLU A C 1
ATOM 1948 O O . GLU A 1 242 ? -0.989 -11.734 6.34 1 97.69 242 GLU A O 1
ATOM 1953 N N . MET A 1 243 ? -0.275 -11.938 8.477 1 97.75 243 MET A N 1
ATOM 1954 C CA . MET A 1 243 ? -1.32 -11.094 9.055 1 97.75 243 MET A CA 1
ATOM 1955 C C . MET A 1 243 ? -1.184 -9.648 8.57 1 97.75 243 MET A C 1
ATOM 1957 O O . MET A 1 243 ? -2.125 -8.867 8.68 1 97.75 243 MET A O 1
ATOM 1961 N N . THR A 1 244 ? -0.029 -9.227 8.055 1 98.19 244 THR A N 1
ATOM 1962 C CA . THR A 1 244 ? 0.161 -7.855 7.586 1 98.19 244 THR A CA 1
ATOM 1963 C C . THR A 1 244 ? -0.104 -7.758 6.086 1 98.19 244 THR A C 1
ATOM 1965 O O . THR A 1 244 ? -0.296 -6.66 5.555 1 98.19 244 THR A O 1
ATOM 1968 N N . GLY A 1 245 ? -0.203 -8.867 5.383 1 98.19 245 GLY A N 1
ATOM 1969 C CA . GLY A 1 245 ? -0.337 -8.953 3.938 1 98.19 245 GLY A CA 1
ATOM 1970 C C . GLY A 1 245 ? -1.532 -8.195 3.4 1 98.19 245 GLY A C 1
ATOM 1971 O O . GLY A 1 245 ? -1.413 -7.449 2.426 1 98.19 245 GLY A O 1
ATOM 1972 N N . PRO A 1 246 ? -2.721 -8.352 4.051 1 98.56 246 PRO A N 1
ATOM 1973 C CA . PRO A 1 246 ? -3.912 -7.648 3.566 1 98.56 246 PRO A CA 1
ATOM 1974 C C . PRO A 1 246 ? -3.705 -6.137 3.453 1 98.56 246 PRO A C 1
ATOM 1976 O O . PRO A 1 246 ? -4.207 -5.512 2.518 1 98.56 246 PRO A O 1
ATOM 1979 N N . TYR A 1 247 ? -2.949 -5.605 4.332 1 98.62 247 TYR A N 1
ATOM 1980 C CA . TYR A 1 247 ? -2.758 -4.16 4.383 1 98.62 247 TYR A CA 1
ATOM 1981 C C . TYR A 1 247 ? -1.699 -3.713 3.383 1 98.62 247 TYR A C 1
ATOM 1983 O O . TYR A 1 247 ? -1.839 -2.666 2.748 1 98.62 247 TYR A O 1
ATOM 1991 N N . VAL A 1 248 ? -0.636 -4.531 3.189 1 98.75 248 VAL A N 1
ATOM 1992 C CA . VAL A 1 248 ? 0.376 -4.227 2.184 1 98.75 248 VAL A CA 1
ATOM 1993 C C . VAL A 1 248 ? -0.241 -4.301 0.79 1 98.75 248 VAL A C 1
ATOM 1995 O O . VAL A 1 248 ? -0.144 -3.352 0.009 1 98.75 248 VAL A O 1
ATOM 1998 N N . ASP A 1 249 ? -0.974 -5.395 0.495 1 98.69 249 ASP A N 1
ATOM 1999 C CA . ASP A 1 249 ? -1.652 -5.539 -0.79 1 98.69 249 ASP A CA 1
ATOM 2000 C C . ASP A 1 249 ? -2.686 -4.43 -0.993 1 98.69 249 ASP A C 1
ATOM 2002 O O . ASP A 1 249 ? -2.842 -3.918 -2.104 1 98.69 249 ASP A O 1
ATOM 2006 N N . GLY A 1 250 ? -3.365 -4.156 0.091 1 98.75 250 GLY A N 1
ATOM 2007 C CA . GLY A 1 250 ? -4.352 -3.088 0.028 1 98.75 250 GLY A CA 1
ATOM 2008 C C . GLY A 1 250 ? -3.746 -1.734 -0.292 1 98.75 250 GLY A C 1
ATOM 2009 O O . GLY A 1 250 ? -4.312 -0.961 -1.066 1 98.75 250 GLY A O 1
ATOM 2010 N N . GLY A 1 251 ? -2.611 -1.433 0.346 1 98.81 251 GLY A N 1
ATOM 2011 C CA . GLY A 1 251 ? -1.908 -0.196 0.045 1 98.81 251 GLY A CA 1
ATOM 2012 C C . GLY A 1 251 ? -1.426 -0.118 -1.391 1 98.81 251 GLY A C 1
ATOM 2013 O O . GLY A 1 251 ? -1.557 0.923 -2.039 1 98.81 251 GLY A O 1
ATOM 2014 N N . ILE A 1 252 ? -0.883 -1.207 -1.868 1 98.88 252 ILE A N 1
ATOM 2015 C CA . ILE A 1 252 ? -0.429 -1.282 -3.252 1 98.88 252 ILE A CA 1
ATOM 2016 C C . ILE A 1 252 ? -1.592 -0.974 -4.195 1 98.88 252 ILE A C 1
ATOM 2018 O O . ILE A 1 252 ? -1.472 -0.126 -5.082 1 98.88 252 ILE A O 1
ATOM 2022 N N . PHE A 1 253 ? -2.723 -1.594 -3.941 1 98.94 253 PHE A N 1
ATOM 2023 C CA . PHE A 1 253 ? -3.9 -1.377 -4.773 1 98.94 253 PHE A CA 1
ATOM 2024 C C . PHE A 1 253 ? -4.395 0.059 -4.645 1 98.94 253 PHE A C 1
ATOM 2026 O O . PHE A 1 253 ? -4.793 0.674 -5.637 1 98.94 253 PHE A O 1
ATOM 2033 N N . ALA A 1 254 ? -4.367 0.582 -3.467 1 98.94 254 ALA A N 1
ATOM 2034 C CA . ALA A 1 254 ? -4.844 1.94 -3.217 1 98.94 254 ALA A CA 1
ATOM 2035 C C . ALA A 1 254 ? -4.07 2.955 -4.055 1 98.94 254 ALA A C 1
ATOM 2037 O O . ALA A 1 254 ? -4.668 3.844 -4.668 1 98.94 254 ALA A O 1
ATOM 2038 N N . MET A 1 255 ? -2.76 2.84 -4.082 1 98.88 255 MET A N 1
ATOM 2039 C CA . MET A 1 255 ? -1.962 3.783 -4.859 1 98.88 255 MET A CA 1
ATOM 2040 C C . MET A 1 255 ? -2.287 3.678 -6.344 1 98.88 255 MET A C 1
ATOM 2042 O O . MET A 1 255 ? -2.369 4.691 -7.039 1 98.88 255 MET A O 1
ATOM 2046 N N . ASN A 1 256 ? -2.453 2.465 -6.762 1 98.81 256 ASN A N 1
ATOM 2047 C CA . ASN A 1 256 ? -2.809 2.268 -8.164 1 98.81 256 ASN A CA 1
ATOM 2048 C C . ASN A 1 256 ? -4.176 2.863 -8.484 1 98.81 256 ASN A C 1
ATOM 2050 O O . ASN A 1 256 ? -4.363 3.465 -9.547 1 98.81 256 ASN A O 1
ATOM 2054 N N . LEU A 1 257 ? -5.078 2.709 -7.602 1 98.94 257 LEU A N 1
ATOM 2055 C CA . LEU A 1 257 ? -6.41 3.268 -7.797 1 98.94 257 LEU A CA 1
ATOM 2056 C C . LEU A 1 257 ? -6.367 4.793 -7.789 1 98.94 257 LEU A C 1
ATOM 2058 O O . LEU A 1 257 ? -7.047 5.441 -8.586 1 98.94 257 LEU A O 1
ATOM 2062 N N . LEU A 1 258 ? -5.617 5.375 -6.906 1 98.88 258 LEU A N 1
ATOM 2063 C CA . LEU A 1 258 ? -5.469 6.828 -6.863 1 98.88 258 LEU A CA 1
ATOM 2064 C C . LEU A 1 258 ? -4.957 7.363 -8.195 1 98.88 258 LEU A C 1
ATOM 2066 O O . LEU A 1 258 ? -5.449 8.375 -8.695 1 98.88 258 LEU A O 1
ATOM 2070 N N . TYR A 1 259 ? -3.984 6.691 -8.758 1 98.75 259 TYR A N 1
ATOM 2071 C CA . TYR A 1 259 ? -3.48 7.09 -10.07 1 98.75 259 TYR A CA 1
ATOM 2072 C C . TYR A 1 259 ? -4.547 6.91 -11.141 1 98.75 259 TYR A C 1
ATOM 2074 O O . TYR A 1 259 ? -4.699 7.762 -12.023 1 98.75 259 TYR A O 1
ATOM 2082 N N . ALA A 1 260 ? -5.281 5.793 -11.086 1 98.81 260 ALA A N 1
ATOM 2083 C CA . ALA A 1 260 ? -6.344 5.555 -12.062 1 98.81 260 ALA A CA 1
ATOM 2084 C C . ALA A 1 260 ? -7.414 6.637 -11.984 1 98.81 260 ALA A C 1
ATOM 2086 O O . ALA A 1 260 ? -7.875 7.141 -13.016 1 98.81 260 ALA A O 1
ATOM 2087 N N . LEU A 1 261 ? -7.828 6.988 -10.781 1 98.81 261 LEU A N 1
ATOM 2088 C CA . LEU A 1 261 ? -8.789 8.07 -10.594 1 98.81 261 LEU A CA 1
ATOM 2089 C C . LEU A 1 261 ? -8.273 9.375 -11.195 1 98.81 261 LEU A C 1
ATOM 2091 O O . LEU A 1 261 ? -9.016 10.086 -11.875 1 98.81 261 LEU A O 1
ATOM 2095 N N . HIS A 1 262 ? -6.992 9.664 -10.93 1 98.62 262 HIS A N 1
ATOM 2096 C CA . HIS A 1 262 ? -6.371 10.867 -11.469 1 98.62 262 HIS A CA 1
ATOM 2097 C C . HIS A 1 262 ? -6.379 10.852 -12.992 1 98.62 262 HIS A C 1
ATOM 2099 O O . HIS A 1 262 ? -6.668 11.875 -13.625 1 98.62 262 HIS A O 1
ATOM 2105 N N . TYR A 1 263 ? -6.078 9.711 -13.602 1 98.31 263 TYR A N 1
ATOM 2106 C CA . TYR A 1 263 ? -6.086 9.555 -15.055 1 98.31 263 TYR A CA 1
ATOM 2107 C C . TYR A 1 263 ? -7.469 9.844 -15.625 1 98.31 263 TYR A C 1
ATOM 2109 O O . TYR A 1 263 ? -7.594 10.461 -16.688 1 98.31 263 TYR A O 1
ATOM 2117 N N . TYR A 1 264 ? -8.5 9.438 -14.953 1 98.25 264 TYR A N 1
ATOM 2118 C CA . TYR A 1 264 ? -9.867 9.641 -15.414 1 98.25 264 TYR A CA 1
ATOM 2119 C C . TYR A 1 264 ? -10.43 10.945 -14.875 1 98.25 264 TYR A C 1
ATOM 2121 O O . TYR A 1 264 ? -11.648 11.125 -14.805 1 98.25 264 TYR A O 1
ATOM 2129 N N . GLU A 1 265 ? -9.609 11.836 -14.367 1 97.88 265 GLU A N 1
ATOM 2130 C CA . GLU A 1 265 ? -9.883 13.227 -14 1 97.88 265 GLU A CA 1
ATOM 2131 C C . GLU A 1 265 ? -10.867 13.297 -12.828 1 97.88 265 GLU A C 1
ATOM 2133 O O . GLU A 1 265 ? -11.828 14.062 -12.867 1 97.88 265 GLU A O 1
ATOM 2138 N N . ILE A 1 266 ? -10.68 12.461 -11.922 1 98.56 266 ILE A N 1
ATOM 2139 C CA . ILE A 1 266 ? -11.406 12.477 -10.656 1 98.56 266 ILE A CA 1
ATOM 2140 C C . ILE A 1 266 ? -10.477 12.906 -9.531 1 98.56 266 ILE A C 1
ATOM 2142 O O . ILE A 1 266 ? -9.406 12.328 -9.344 1 98.56 266 ILE A O 1
ATOM 2146 N N . GLY A 1 267 ? -10.836 14.016 -8.797 1 98.38 267 GLY A N 1
ATOM 2147 C CA . GLY A 1 267 ? -10.133 14.352 -7.566 1 98.38 267 GLY A CA 1
ATOM 2148 C C . GLY A 1 267 ? -10.375 13.352 -6.449 1 98.38 267 GLY A C 1
ATOM 2149 O O . GLY A 1 267 ? -11.469 12.789 -6.34 1 98.38 267 GLY A O 1
ATOM 2150 N N . ALA A 1 268 ? -9.391 13.117 -5.672 1 98.62 268 ALA A N 1
ATOM 2151 C CA . ALA A 1 268 ? -9.516 12.109 -4.625 1 98.62 268 ALA A CA 1
ATOM 2152 C C . ALA A 1 268 ? -8.609 12.43 -3.438 1 98.62 268 ALA A C 1
ATOM 2154 O O . ALA A 1 268 ? -7.574 13.078 -3.598 1 98.62 268 ALA A O 1
ATOM 2155 N N . CYS A 1 269 ? -9 11.953 -2.305 1 98.31 269 CYS A N 1
ATOM 2156 C CA . CYS A 1 269 ? -8.219 12.055 -1.077 1 98.31 269 CYS A CA 1
ATOM 2157 C C . CYS A 1 269 ? -8.32 10.773 -0.262 1 98.31 269 CYS A C 1
ATOM 2159 O O . CYS A 1 269 ? -9.398 10.398 0.188 1 98.31 269 CYS A O 1
ATOM 2161 N N . PRO A 1 270 ? -7.176 10.094 -0.091 1 98.5 270 PRO A N 1
ATOM 2162 C CA . PRO A 1 270 ? -7.203 8.922 0.789 1 98.5 270 PRO A CA 1
ATOM 2163 C C . PRO A 1 270 ? -7.344 9.297 2.264 1 98.5 270 PRO A C 1
ATOM 2165 O O . PRO A 1 270 ? -6.766 10.289 2.711 1 98.5 270 PRO A O 1
ATOM 2168 N N . LEU A 1 271 ? -8.141 8.539 2.963 1 97.75 271 LEU A N 1
ATOM 2169 C CA . LEU A 1 271 ? -8.383 8.641 4.398 1 97.75 271 LEU A CA 1
ATOM 2170 C C . LEU A 1 271 ? -8.062 7.328 5.098 1 97.75 271 LEU A C 1
ATOM 2172 O O . LEU A 1 271 ? -8.336 6.254 4.562 1 97.75 271 LEU A O 1
ATOM 2176 N N . ASN A 1 272 ? -7.496 7.418 6.262 1 94.81 272 ASN A N 1
ATOM 2177 C CA . ASN A 1 272 ? -7.148 6.195 6.977 1 94.81 272 ASN A CA 1
ATOM 2178 C C . ASN A 1 272 ? -8.398 5.461 7.469 1 94.81 272 ASN A C 1
ATOM 2180 O O . ASN A 1 272 ? -9.477 6.047 7.539 1 94.81 272 ASN A O 1
ATOM 2184 N N . CYS A 1 273 ? -8.25 4.199 7.734 1 94.75 273 CYS A N 1
ATOM 2185 C CA . CYS A 1 273 ? -9.281 3.369 8.359 1 94.75 273 CYS A CA 1
ATOM 2186 C C . CYS A 1 273 ? -8.766 2.736 9.641 1 94.75 273 CYS A C 1
ATOM 2188 O O . CYS A 1 273 ? -8.875 1.524 9.836 1 94.75 273 CYS A O 1
ATOM 2190 N N . ASN A 1 274 ? -8.109 3.549 10.406 1 94.12 274 ASN A N 1
ATOM 2191 C CA . ASN A 1 274 ? -7.703 3.105 11.742 1 94.12 274 ASN A CA 1
ATOM 2192 C C . ASN A 1 274 ? -8.875 3.119 12.719 1 94.12 274 ASN A C 1
ATOM 2194 O O . ASN A 1 274 ? -9.156 4.148 13.336 1 94.12 274 ASN A O 1
ATOM 2198 N N . LEU A 1 275 ? -9.469 2.014 12.883 1 95.62 275 LEU A N 1
ATOM 2199 C CA . LEU A 1 275 ? -10.727 1.929 13.617 1 95.62 275 LEU A CA 1
ATOM 2200 C C . LEU A 1 275 ? -10.547 1.169 14.93 1 95.62 275 LEU A C 1
ATOM 2202 O O . LEU A 1 275 ? -9.844 0.161 14.969 1 95.62 275 LEU A O 1
ATOM 2206 N N . SER A 1 276 ? -11.18 1.718 15.977 1 96.56 276 SER A N 1
ATOM 2207 C CA . SER A 1 276 ? -11.367 0.86 17.141 1 96.56 276 SER A CA 1
ATOM 2208 C C . SER A 1 276 ? -12.258 -0.331 16.812 1 96.56 276 SER A C 1
ATOM 2210 O O . SER A 1 276 ? -12.992 -0.308 15.82 1 96.56 276 SER A O 1
ATOM 2212 N N . PRO A 1 277 ? -12.156 -1.349 17.641 1 96.62 277 PRO A N 1
ATOM 2213 C CA . PRO A 1 277 ? -13.047 -2.486 17.406 1 96.62 277 PRO A CA 1
ATOM 2214 C C . PRO A 1 277 ? -14.516 -2.08 17.359 1 96.62 277 PRO A C 1
ATOM 2216 O O . PRO A 1 277 ? -15.281 -2.611 16.547 1 96.62 277 PRO A O 1
ATOM 2219 N N . GLN A 1 278 ? -14.922 -1.115 18.156 1 97 278 GLN A N 1
ATOM 2220 C CA . GLN A 1 278 ? -16.297 -0.648 18.172 1 97 278 GLN A CA 1
ATOM 2221 C C . GLN A 1 278 ? -16.656 0.074 16.875 1 97 278 GLN A C 1
ATOM 2223 O O . GLN A 1 278 ? -17.719 -0.162 16.297 1 97 278 GLN A O 1
ATOM 2228 N N . LYS A 1 279 ? -15.789 0.962 16.453 1 97.56 279 LYS A N 1
ATOM 2229 C CA . LYS A 1 279 ? -16.016 1.677 15.203 1 97.56 279 LYS A CA 1
ATOM 2230 C C . LYS A 1 279 ? -16.031 0.719 14.016 1 97.56 279 LYS A C 1
ATOM 2232 O O . LYS A 1 279 ? -16.781 0.907 13.062 1 97.56 279 LYS A O 1
ATOM 2237 N N . ASP A 1 280 ? -15.148 -0.275 14.094 1 97.81 280 ASP A N 1
ATOM 2238 C CA . ASP A 1 280 ? -15.117 -1.296 13.047 1 97.81 280 ASP A CA 1
ATOM 2239 C C . ASP A 1 280 ? -16.469 -1.992 12.922 1 97.81 280 ASP A C 1
ATOM 2241 O O . ASP A 1 280 ? -17.016 -2.115 11.82 1 97.81 280 ASP A O 1
ATOM 2245 N N . LYS A 1 281 ? -17.016 -2.41 14 1 97.69 281 LYS A N 1
ATOM 2246 C CA . LYS A 1 281 ? -18.312 -3.092 14.008 1 97.69 281 LYS A CA 1
ATOM 2247 C C . LYS A 1 281 ? -19.406 -2.193 13.445 1 97.69 281 LYS A C 1
ATOM 2249 O O . LYS A 1 281 ? -20.203 -2.625 12.602 1 97.69 281 LYS A O 1
ATOM 2254 N N . LYS A 1 282 ? -19.422 -0.944 13.898 1 98 282 LYS A N 1
ATOM 2255 C CA . LYS A 1 282 ? -20.438 0.008 13.461 1 98 282 LYS A CA 1
ATOM 2256 C C . LYS A 1 282 ? -20.328 0.266 11.953 1 98 282 LYS A C 1
ATOM 2258 O O . LYS A 1 282 ? -21.344 0.291 11.25 1 98 282 LYS A O 1
ATOM 2263 N N . LEU A 1 283 ? -19.125 0.454 11.531 1 98.19 283 LEU A N 1
ATOM 2264 C CA . LEU A 1 283 ? -18.906 0.732 10.117 1 98.19 283 LEU A CA 1
ATOM 2265 C C . LEU A 1 283 ? -19.312 -0.459 9.25 1 98.19 283 LEU A C 1
ATOM 2267 O O . LEU A 1 283 ? -19.906 -0.286 8.188 1 98.19 283 LEU A O 1
ATOM 2271 N N . ARG A 1 284 ? -18.922 -1.622 9.656 1 98 284 ARG A N 1
ATOM 2272 C CA . ARG A 1 284 ? -19.234 -2.844 8.922 1 98 284 ARG A CA 1
ATOM 2273 C C . ARG A 1 284 ? -20.75 -3.02 8.781 1 98 284 ARG A C 1
ATOM 2275 O O . ARG A 1 284 ? -21.234 -3.395 7.715 1 98 284 ARG A O 1
ATOM 2282 N N . GLU A 1 285 ? -21.469 -2.762 9.781 1 97.75 285 GLU A N 1
ATOM 2283 C CA . GLU A 1 285 ? -22.922 -2.854 9.75 1 97.75 285 GLU A CA 1
ATOM 2284 C C . GLU A 1 285 ? -23.516 -1.803 8.82 1 97.75 285 GLU A C 1
ATOM 2286 O O . GLU A 1 285 ? -24.391 -2.109 8.008 1 97.75 285 GLU A O 1
ATOM 2291 N N . LEU A 1 286 ? -22.984 -0.638 8.938 1 98.06 286 LEU A N 1
ATOM 2292 C CA . LEU A 1 286 ? -23.469 0.481 8.141 1 98.06 286 LEU A CA 1
ATOM 2293 C C . LEU A 1 286 ? -23.219 0.245 6.656 1 98.06 286 LEU A C 1
ATOM 2295 O O . LEU A 1 286 ? -24.031 0.646 5.816 1 98.06 286 LEU A O 1
ATOM 2299 N N . CYS A 1 287 ? -22.125 -0.441 6.301 1 98.31 287 CYS A N 1
ATOM 2300 C CA . CYS A 1 287 ? -21.672 -0.561 4.922 1 98.31 287 CYS A CA 1
ATOM 2301 C C . CYS A 1 287 ? -22 -1.942 4.359 1 98.31 287 CYS A C 1
ATOM 2303 O O . CYS A 1 287 ? -21.781 -2.197 3.174 1 98.31 287 CYS A O 1
ATOM 2305 N N . ASP A 1 288 ? -22.484 -2.836 5.207 1 97.62 288 ASP A N 1
ATOM 2306 C CA . ASP A 1 288 ? -22.75 -4.211 4.801 1 97.62 288 ASP A CA 1
ATOM 2307 C C . ASP A 1 288 ? -21.5 -4.875 4.227 1 97.62 288 ASP A C 1
ATOM 2309 O O . ASP A 1 288 ? -21.516 -5.379 3.102 1 97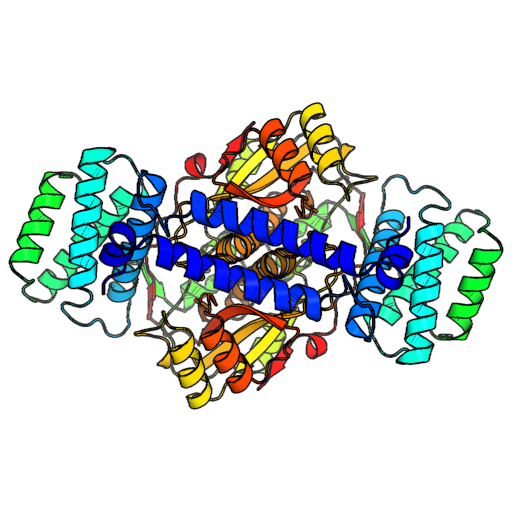.62 288 ASP A O 1
ATOM 2313 N N . ILE A 1 289 ? -20.438 -4.809 4.949 1 98.12 289 ILE A N 1
ATOM 2314 C CA . ILE A 1 289 ? -19.172 -5.422 4.582 1 98.12 289 ILE A CA 1
ATOM 2315 C C . ILE A 1 289 ? -19.016 -6.758 5.305 1 98.12 289 ILE A C 1
ATOM 2317 O O . ILE A 1 289 ? -19.156 -6.832 6.527 1 98.12 289 ILE A O 1
ATOM 2321 N N . PRO A 1 290 ? -18.656 -7.82 4.582 1 97.75 290 PRO A N 1
ATOM 2322 C CA . PRO A 1 290 ? -18.531 -9.133 5.215 1 97.75 290 PRO A CA 1
ATOM 2323 C C . PRO A 1 290 ? -17.484 -9.148 6.34 1 97.75 290 PRO A C 1
ATOM 2325 O O . PRO A 1 290 ? -16.469 -8.453 6.254 1 97.75 290 PRO A O 1
ATOM 2328 N N . ASP A 1 291 ? -17.656 -10.039 7.309 1 97.56 291 ASP A N 1
ATOM 2329 C CA . ASP A 1 291 ? -16.781 -10.148 8.477 1 97.56 291 ASP A CA 1
ATOM 2330 C C . ASP A 1 291 ? -15.367 -10.562 8.07 1 97.56 291 ASP A C 1
ATOM 2332 O O . ASP A 1 291 ? -14.398 -10.219 8.742 1 97.56 291 ASP A O 1
ATOM 2336 N N . SER A 1 292 ? -15.266 -11.211 6.973 1 98.19 292 SER A N 1
ATOM 2337 C CA . SER A 1 292 ? -13.969 -11.727 6.551 1 98.19 292 SER A CA 1
ATOM 2338 C C . SER A 1 292 ? -13.117 -10.633 5.914 1 98.19 292 SER A C 1
ATOM 2340 O O . SER A 1 292 ? -11.922 -10.812 5.699 1 98.19 292 SER A O 1
ATOM 2342 N N . GLU A 1 293 ? -13.719 -9.516 5.594 1 98.62 293 GLU A N 1
ATOM 2343 C CA . GLU A 1 293 ? -12.977 -8.438 4.949 1 98.62 293 GLU A CA 1
ATOM 2344 C C . GLU A 1 293 ? -12.508 -7.402 5.973 1 98.62 293 GLU A C 1
ATOM 2346 O O . GLU A 1 293 ? -13.297 -6.941 6.805 1 98.62 293 GLU A O 1
ATOM 2351 N N . VAL A 1 294 ? -11.227 -7.082 5.957 1 98.62 294 VAL A N 1
ATOM 2352 C CA . VAL A 1 294 ? -10.719 -6.023 6.824 1 98.62 294 VAL A CA 1
ATOM 2353 C C . VAL A 1 294 ? -10.688 -4.703 6.059 1 98.62 294 VAL A C 1
ATOM 2355 O O . VAL A 1 294 ? -10.477 -4.688 4.84 1 98.62 294 VAL A O 1
ATOM 2358 N N . PHE A 1 295 ? -10.906 -3.602 6.75 1 98.75 295 PHE A N 1
ATOM 2359 C CA . PHE A 1 295 ? -10.859 -2.27 6.16 1 98.75 295 PHE A CA 1
ATOM 2360 C C . PHE A 1 295 ? -9.422 -1.822 5.941 1 98.75 295 PHE A C 1
ATOM 2362 O O . PHE A 1 295 ? -8.586 -1.952 6.836 1 98.75 295 PHE A O 1
ATOM 2369 N N . VAL A 1 296 ? -9.125 -1.244 4.801 1 98.69 296 VAL A N 1
ATOM 2370 C CA . VAL A 1 296 ? -7.762 -0.846 4.477 1 98.69 296 VAL A CA 1
ATOM 2371 C C . VAL A 1 296 ? -7.664 0.678 4.43 1 98.69 296 VAL A C 1
ATOM 2373 O O . VAL A 1 296 ? -6.906 1.281 5.195 1 98.69 296 VAL A O 1
ATOM 2376 N N . VAL A 1 297 ? -8.43 1.303 3.557 1 98.62 297 VAL A N 1
ATOM 2377 C CA . VAL A 1 297 ? -8.383 2.748 3.352 1 98.62 297 VAL A CA 1
ATOM 2378 C C . VAL A 1 297 ? -9.719 3.227 2.781 1 98.62 297 VAL A C 1
ATOM 2380 O O . VAL A 1 297 ? -10.445 2.451 2.154 1 98.62 297 VAL A O 1
ATOM 2383 N N . MET A 1 298 ? -10.062 4.477 3.055 1 98.62 298 MET A N 1
ATOM 2384 C CA . MET A 1 298 ? -11.156 5.164 2.373 1 98.62 298 MET A CA 1
ATOM 2385 C C . MET A 1 298 ? -10.617 6.203 1.395 1 98.62 298 MET A C 1
ATOM 2387 O O . MET A 1 298 ? -9.531 6.75 1.601 1 98.62 298 MET A O 1
ATOM 2391 N N . ILE A 1 299 ? -11.359 6.375 0.38 1 98.88 299 ILE A N 1
ATOM 2392 C CA . ILE A 1 299 ? -11 7.398 -0.598 1 98.88 299 ILE A CA 1
ATOM 2393 C C . ILE A 1 299 ? -12.219 8.266 -0.903 1 98.88 299 ILE A C 1
ATOM 2395 O O . ILE A 1 299 ? -13.211 7.781 -1.455 1 98.88 299 ILE A O 1
ATOM 2399 N N . SER A 1 300 ? -12.172 9.547 -0.489 1 98.62 300 SER A N 1
ATOM 2400 C CA . SER A 1 300 ? -13.195 10.492 -0.908 1 98.62 300 SER A CA 1
ATOM 2401 C C . SER A 1 300 ? -12.961 10.961 -2.342 1 98.62 300 SER A C 1
ATOM 2403 O O . SER A 1 300 ? -11.82 11.203 -2.744 1 98.62 300 SER A O 1
ATOM 2405 N N . CYS A 1 301 ? -14.023 11.031 -3.107 1 98.44 301 CYS A N 1
ATOM 2406 C CA . CYS A 1 301 ? -13.898 11.367 -4.52 1 98.44 301 CYS A CA 1
ATOM 2407 C C . CYS A 1 301 ? -14.891 12.461 -4.91 1 98.44 301 CYS A C 1
ATOM 2409 O O . CYS A 1 301 ? -16.016 12.492 -4.406 1 98.44 301 CYS A O 1
ATOM 2411 N N . GLY A 1 302 ? -14.406 13.266 -5.863 1 98.44 302 GLY A N 1
ATOM 2412 C CA . GLY A 1 302 ? -15.25 14.281 -6.484 1 98.44 302 GLY A CA 1
ATOM 2413 C C . GLY A 1 302 ? -14.602 14.945 -7.684 1 98.44 302 GLY A C 1
ATOM 2414 O O . GLY A 1 302 ? -13.383 14.852 -7.871 1 98.44 302 GLY A O 1
ATOM 2415 N N . LYS A 1 303 ? -15.484 15.539 -8.5 1 98.31 303 LYS A N 1
ATOM 2416 C CA . LYS A 1 303 ? -14.93 16.422 -9.516 1 98.31 303 LYS A CA 1
ATOM 2417 C C . LYS A 1 303 ? -14.367 17.703 -8.891 1 98.31 303 LYS A C 1
ATOM 2419 O O . LYS A 1 303 ? -14.891 18.188 -7.887 1 98.31 303 LYS A O 1
ATOM 2424 N N . VAL A 1 304 ? -13.289 18.219 -9.5 1 97.38 304 VAL A N 1
ATOM 2425 C CA . VAL A 1 304 ? -12.617 19.359 -8.891 1 97.38 304 VAL A CA 1
ATOM 2426 C C . VAL A 1 304 ? -13.18 20.656 -9.461 1 97.38 304 VAL A C 1
ATOM 2428 O O . VAL A 1 304 ? -13.633 20.688 -10.609 1 97.38 304 VAL A O 1
ATOM 2431 N N . PRO A 1 305 ? -13.211 21.75 -8.703 1 96.69 305 PRO A N 1
ATOM 2432 C CA . PRO A 1 305 ? -13.578 23.047 -9.273 1 96.69 305 PRO A CA 1
ATOM 2433 C C . PRO A 1 305 ? -12.508 23.594 -10.211 1 96.69 305 PRO A C 1
ATOM 2435 O O . PRO A 1 305 ? -11.43 23.016 -10.344 1 96.69 305 PRO A O 1
ATOM 2438 N N . ASP A 1 306 ? -12.812 24.656 -10.883 1 96.12 306 ASP A N 1
ATOM 2439 C CA . ASP A 1 306 ? -11.898 25.234 -11.859 1 96.12 306 ASP A CA 1
ATOM 2440 C C . ASP A 1 306 ? -10.617 25.719 -11.195 1 96.12 306 ASP A C 1
ATOM 2442 O O . ASP A 1 306 ? -9.531 25.625 -11.773 1 96.12 306 ASP A O 1
ATOM 2446 N N . ASN A 1 307 ? -10.766 26.266 -9.977 1 95.62 307 ASN A N 1
ATOM 2447 C CA . ASN A 1 307 ? -9.656 26.688 -9.141 1 95.62 307 ASN A CA 1
ATOM 2448 C C . ASN A 1 307 ? -9.773 26.125 -7.723 1 95.62 307 ASN A C 1
ATOM 2450 O O . ASN A 1 307 ? -10.867 26.062 -7.164 1 95.62 307 ASN A O 1
ATOM 2454 N N . PHE A 1 308 ? -8.688 25.625 -7.227 1 95.38 308 PHE A N 1
ATOM 2455 C CA . PHE A 1 308 ? -8.688 25.094 -5.871 1 95.38 308 PHE A CA 1
ATOM 2456 C C . PHE A 1 308 ? -7.281 25.094 -5.285 1 95.38 308 PHE A C 1
ATOM 2458 O O . PHE A 1 308 ? -6.309 25.344 -6 1 95.38 308 PHE A O 1
ATOM 2465 N N . LYS A 1 309 ? -7.184 24.922 -4.023 1 95.38 309 LYS A N 1
ATOM 2466 C CA . LYS A 1 309 ? -5.902 24.906 -3.32 1 95.38 309 LYS A CA 1
ATOM 2467 C C . LYS A 1 309 ? -5.621 23.531 -2.732 1 95.38 309 LYS A C 1
ATOM 2469 O O . LYS A 1 309 ? -6.551 22.781 -2.414 1 95.38 309 LYS A O 1
ATOM 2474 N N . VAL A 1 310 ? -4.379 23.172 -2.656 1 96.31 310 VAL A N 1
ATOM 2475 C CA . VAL A 1 310 ? -3.947 21.969 -1.969 1 96.31 310 VAL A CA 1
ATOM 2476 C C . VAL A 1 310 ? -2.775 22.297 -1.044 1 96.31 310 VAL A C 1
ATOM 2478 O O . VAL A 1 310 ? -2.045 23.25 -1.271 1 96.31 310 VAL A O 1
ATOM 2481 N N . PRO A 1 311 ? -2.631 21.516 -0.004 1 96.38 311 PRO A N 1
ATOM 2482 C CA . PRO A 1 311 ? -1.484 21.734 0.882 1 96.38 311 PRO A CA 1
ATOM 2483 C C . PRO A 1 311 ? -0.146 21.562 0.166 1 96.38 311 PRO A C 1
ATOM 2485 O O . PRO A 1 311 ? -0.034 20.766 -0.767 1 96.38 311 PRO A O 1
ATOM 2488 N N . ALA A 1 312 ? 0.854 22.297 0.67 1 95.38 312 ALA A N 1
ATOM 2489 C CA . ALA A 1 312 ? 2.209 22.156 0.142 1 95.38 312 ALA A CA 1
ATOM 2490 C C . ALA A 1 312 ? 2.764 20.766 0.428 1 95.38 312 ALA A C 1
ATOM 2492 O O . ALA A 1 312 ? 3.393 20.156 -0.436 1 95.38 312 ALA A O 1
ATOM 2493 N N . SER A 1 313 ? 2.504 20.234 1.621 1 93.94 313 SER A N 1
ATOM 2494 C CA . SER A 1 313 ? 2.887 18.891 2.021 1 93.94 313 SER A CA 1
ATOM 2495 C C . SER A 1 313 ? 4.336 18.594 1.647 1 93.94 313 SER A C 1
ATOM 2497 O O . SER A 1 313 ? 4.609 17.641 0.913 1 93.94 313 SER A O 1
ATOM 2499 N N . LYS A 1 314 ? 5.203 19.328 2.285 1 95.75 314 LYS A N 1
ATOM 2500 C CA . LYS A 1 314 ? 6.621 19.203 1.97 1 95.75 314 LYS A CA 1
ATOM 2501 C C . LYS A 1 314 ? 7.105 17.766 2.172 1 95.75 314 LYS A C 1
ATOM 2503 O O . LYS A 1 314 ? 6.754 17.125 3.16 1 95.75 314 LYS A O 1
ATOM 2508 N N . ARG A 1 315 ? 7.891 17.266 1.141 1 97.38 315 ARG A N 1
ATOM 2509 C CA . ARG A 1 315 ? 8.5 15.945 1.23 1 97.38 315 ARG A CA 1
ATOM 2510 C C . ARG A 1 315 ? 9.938 16.047 1.727 1 97.38 315 ARG A C 1
ATOM 2512 O O . ARG A 1 315 ? 10.641 17.016 1.439 1 97.38 315 ARG A O 1
ATOM 2519 N N . TYR A 1 316 ? 10.359 15.039 2.484 1 97.75 316 TYR A N 1
ATOM 2520 C CA . TYR A 1 316 ? 11.766 14.945 2.855 1 97.75 316 TYR A CA 1
ATOM 2521 C C . TYR A 1 316 ? 12.648 14.797 1.621 1 97.75 316 TYR A C 1
ATOM 2523 O O . TYR A 1 316 ? 12.227 14.219 0.616 1 97.75 316 TYR A O 1
ATOM 2531 N N . SER A 1 317 ? 13.875 15.336 1.762 1 97.75 317 SER A N 1
ATOM 2532 C CA . SER A 1 317 ? 14.875 15.062 0.732 1 97.75 317 SER A CA 1
ATOM 2533 C C . SER A 1 317 ? 15.148 13.562 0.617 1 97.75 317 SER A C 1
ATOM 2535 O O . SER A 1 317 ? 15.055 12.836 1.604 1 97.75 317 SER A O 1
ATOM 2537 N N . VAL A 1 318 ? 15.531 13.109 -0.56 1 98.06 318 VAL A N 1
ATOM 2538 C CA . VAL A 1 318 ? 15.688 11.688 -0.854 1 98.06 318 VAL A CA 1
ATOM 2539 C C . VAL A 1 318 ? 16.781 11.094 0.041 1 98.06 318 VAL A C 1
ATOM 2541 O O . VAL A 1 318 ? 16.672 9.938 0.456 1 98.06 318 VAL A O 1
ATOM 2544 N N . ASP A 1 319 ? 17.719 11.898 0.45 1 97.19 319 ASP A N 1
ATOM 2545 C CA . ASP A 1 319 ? 18.828 11.414 1.269 1 97.19 319 ASP A CA 1
ATOM 2546 C C . ASP A 1 319 ? 18.359 11.023 2.664 1 97.19 319 ASP A C 1
ATOM 2548 O O . ASP A 1 319 ? 19.016 10.242 3.354 1 97.19 319 ASP A O 1
ATOM 2552 N N . ASN A 1 320 ? 17.188 11.516 3.062 1 96.31 320 ASN A N 1
ATOM 2553 C CA . ASN A 1 320 ? 16.641 11.188 4.375 1 96.31 320 ASN A CA 1
ATOM 2554 C C . ASN A 1 320 ? 15.773 9.93 4.324 1 96.31 320 ASN A C 1
ATOM 2556 O O . ASN A 1 320 ? 15.352 9.414 5.363 1 96.31 320 ASN A O 1
ATOM 2560 N N . ILE A 1 321 ? 15.57 9.414 3.129 1 96.94 321 ILE A N 1
ATOM 2561 C CA . ILE A 1 321 ? 14.617 8.32 2.98 1 96.94 321 ILE A CA 1
ATOM 2562 C C . ILE A 1 321 ? 15.344 7.062 2.498 1 96.94 321 ILE A C 1
ATOM 2564 O O . ILE A 1 321 ? 14.953 5.941 2.828 1 96.94 321 ILE A O 1
ATOM 2568 N N . ILE A 1 322 ? 16.422 7.23 1.696 1 98.56 322 ILE A N 1
ATOM 2569 C CA . ILE A 1 322 ? 17.109 6.105 1.075 1 98.56 322 ILE A CA 1
ATOM 2570 C C . ILE A 1 322 ? 18.422 5.836 1.804 1 98.56 322 ILE A C 1
ATOM 2572 O O . ILE A 1 322 ? 19.125 6.773 2.188 1 98.56 322 ILE A O 1
ATOM 2576 N N . ARG A 1 323 ? 18.672 4.547 2.08 1 98.12 323 ARG A N 1
ATOM 2577 C CA . ARG A 1 323 ? 19.922 4.094 2.693 1 98.12 323 ARG A CA 1
ATOM 2578 C C . ARG A 1 323 ? 20.578 3.014 1.846 1 98.12 323 ARG A C 1
ATOM 2580 O O . ARG A 1 323 ? 19.953 2.004 1.513 1 98.12 323 ARG A O 1
ATOM 2587 N N . PHE A 1 324 ? 21.859 3.25 1.493 1 97.88 324 PHE A N 1
ATOM 2588 C CA . PHE A 1 324 ? 22.656 2.242 0.802 1 97.88 324 PHE A CA 1
ATOM 2589 C C . PHE A 1 324 ? 23.531 1.466 1.788 1 97.88 324 PHE A C 1
ATOM 2591 O O . PHE A 1 324 ? 24.188 2.061 2.637 1 97.88 324 PHE A O 1
ATOM 2598 N N . HIS A 1 325 ? 23.484 0.153 1.709 1 96.81 325 HIS A N 1
ATOM 2599 C CA . HIS A 1 325 ? 24.219 -0.716 2.631 1 96.81 325 HIS A CA 1
ATOM 2600 C C . HIS A 1 325 ? 25.406 -1.369 1.948 1 96.81 325 HIS A C 1
ATOM 2602 O O . HIS A 1 325 ? 25.375 -1.64 0.746 1 96.81 325 HIS A O 1
ATOM 2608 N N . MET B 1 1 ? -10.188 13.625 29.031 1 51.88 1 MET B N 1
ATOM 2609 C CA . MET B 1 1 ? -8.781 13.812 29.344 1 51.88 1 MET B CA 1
ATOM 2610 C C . MET B 1 1 ? -7.922 13.781 28.094 1 51.88 1 MET B C 1
ATOM 2612 O O . MET B 1 1 ? -8.125 12.938 27.219 1 51.88 1 MET B O 1
ATOM 2616 N N . ASN B 1 2 ? -7 14.812 27.906 1 69.25 2 ASN B N 1
ATOM 2617 C CA . ASN B 1 2 ? -6.148 14.93 26.734 1 69.25 2 ASN B CA 1
ATOM 2618 C C . ASN B 1 2 ? -5.148 13.781 26.641 1 69.25 2 ASN B C 1
ATOM 2620 O O . ASN B 1 2 ? -4.781 13.195 27.656 1 69.25 2 ASN B O 1
ATOM 2624 N N . LYS B 1 3 ? -4.934 13.328 25.562 1 72.94 3 LYS B N 1
ATOM 2625 C CA . LYS B 1 3 ? -4.035 12.203 25.297 1 72.94 3 LYS B CA 1
ATOM 2626 C C . LYS B 1 3 ? -2.699 12.391 26 1 72.94 3 LYS B C 1
ATOM 2628 O O . LYS B 1 3 ? -2.1 11.414 26.469 1 72.94 3 LYS B O 1
ATOM 2633 N N . SER B 1 4 ? -2.309 13.562 26.109 1 77.12 4 SER B N 1
ATOM 2634 C CA . SER B 1 4 ? -1.027 13.844 26.75 1 77.12 4 SER B CA 1
ATOM 2635 C C . SER B 1 4 ? -1.077 13.539 28.25 1 77.12 4 SER B C 1
ATOM 2637 O O . SER B 1 4 ? -0.119 13 28.812 1 77.12 4 SER B O 1
ATOM 2639 N N . THR B 1 5 ? -2.184 13.805 28.797 1 80.25 5 THR B N 1
ATOM 2640 C CA . THR B 1 5 ? -2.367 13.539 30.219 1 80.25 5 THR B CA 1
ATOM 2641 C C . THR B 1 5 ? -2.426 12.039 30.484 1 80.25 5 THR B C 1
ATOM 2643 O O . THR B 1 5 ? -1.834 11.547 31.453 1 80.25 5 THR B O 1
ATOM 2646 N N . ILE B 1 6 ? -3.045 11.297 29.609 1 82.06 6 ILE B N 1
ATOM 2647 C CA . ILE B 1 6 ? -3.199 9.852 29.766 1 82.06 6 ILE B CA 1
ATOM 2648 C C . ILE B 1 6 ? -1.84 9.172 29.656 1 82.06 6 ILE B C 1
ATOM 2650 O O . ILE B 1 6 ? -1.526 8.25 30.406 1 82.06 6 ILE B O 1
ATOM 2654 N N . ARG B 1 7 ? -1.021 9.609 28.719 1 84.69 7 ARG B N 1
ATOM 2655 C CA . ARG B 1 7 ? 0.303 9.047 28.484 1 84.69 7 ARG B CA 1
ATOM 2656 C C . ARG B 1 7 ? 1.186 9.172 29.719 1 84.69 7 ARG B C 1
ATOM 2658 O O . ARG B 1 7 ? 1.934 8.25 30.047 1 84.69 7 ARG B O 1
ATOM 2665 N N . LYS B 1 8 ? 1.077 10.25 30.406 1 83.62 8 LYS B N 1
ATOM 2666 C CA . LYS B 1 8 ? 1.941 10.523 31.547 1 83.62 8 LYS B CA 1
ATOM 2667 C C . LYS B 1 8 ? 1.393 9.875 32.812 1 83.62 8 LYS B C 1
ATOM 2669 O O . LYS B 1 8 ? 2.137 9.242 33.562 1 83.62 8 LYS B O 1
ATOM 2674 N N . LYS B 1 9 ? 0.156 9.859 32.938 1 86.25 9 LYS B N 1
ATOM 2675 C CA . LYS B 1 9 ? -0.401 9.477 34.2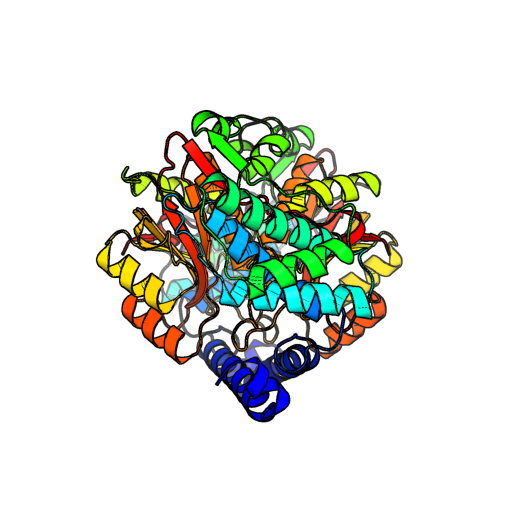5 1 86.25 9 LYS B CA 1
ATOM 2676 C C . LYS B 1 9 ? -0.897 8.031 34.219 1 86.25 9 LYS B C 1
ATOM 2678 O O . LYS B 1 9 ? -0.841 7.34 35.25 1 86.25 9 LYS B O 1
ATOM 2683 N N . PHE B 1 10 ? -1.325 7.594 33.031 1 91.06 10 PHE B N 1
ATOM 2684 C CA . PHE B 1 10 ? -1.935 6.27 32.969 1 91.06 10 PHE B CA 1
ATOM 2685 C C . PHE B 1 10 ? -1.475 5.508 31.75 1 91.06 10 PHE B C 1
ATOM 2687 O O . PHE B 1 10 ? -2.299 5.031 30.969 1 91.06 10 PHE B O 1
ATOM 2694 N N . PRO B 1 11 ? -0.177 5.262 31.641 1 89.69 11 PRO B N 1
ATOM 2695 C CA . PRO B 1 11 ? 0.326 4.566 30.453 1 89.69 11 PRO B CA 1
ATOM 2696 C C . PRO B 1 11 ? -0.27 3.17 30.297 1 89.69 11 PRO B C 1
ATOM 2698 O O . PRO B 1 11 ? -0.414 2.684 29.172 1 89.69 11 PRO B O 1
ATOM 2701 N N . PHE B 1 12 ? -0.654 2.559 31.406 1 93.38 12 PHE B N 1
ATOM 2702 C CA . PHE B 1 12 ? -1.214 1.212 31.391 1 93.38 12 PHE B CA 1
ATOM 2703 C C . PHE B 1 12 ? -2.486 1.164 30.562 1 93.38 12 PHE B C 1
ATOM 2705 O O . PHE B 1 12 ? -2.75 0.171 29.875 1 93.38 12 PHE B O 1
ATOM 2712 N N . LEU B 1 13 ? -3.24 2.223 30.5 1 94.19 13 LEU B N 1
ATOM 2713 C CA . LEU B 1 13 ? -4.465 2.283 29.719 1 94.19 13 LEU B CA 1
ATOM 2714 C C . LEU B 1 13 ? -4.148 2.258 28.219 1 94.19 13 LEU B C 1
ATOM 2716 O O . LEU B 1 13 ? -4.906 1.686 27.438 1 94.19 13 LEU B O 1
ATOM 2720 N N . LEU B 1 14 ? -3.039 2.889 27.859 1 95.5 14 LEU B N 1
ATOM 2721 C CA . LEU B 1 14 ? -2.617 2.893 26.469 1 95.5 14 LEU B CA 1
ATOM 2722 C C . LEU B 1 14 ? -2.148 1.508 26.031 1 95.5 14 LEU B C 1
ATOM 2724 O O . LEU B 1 14 ? -2.479 1.05 24.938 1 95.5 14 LEU B O 1
ATOM 2728 N N . TYR B 1 15 ? -1.475 0.803 26.953 1 96.38 15 TYR B N 1
ATOM 2729 C CA . TYR B 1 15 ? -1.077 -0.573 26.688 1 96.38 15 TYR B CA 1
ATOM 2730 C C . TYR B 1 15 ? -2.297 -1.466 26.5 1 96.38 15 TYR B C 1
ATOM 2732 O O . TYR B 1 15 ? -2.328 -2.303 25.594 1 96.38 15 TYR B O 1
ATOM 2740 N N . LEU B 1 16 ? -3.283 -1.256 27.297 1 96.56 16 LEU B N 1
ATOM 2741 C CA . LEU B 1 16 ? -4.512 -2.041 27.203 1 96.56 16 LEU B CA 1
ATOM 2742 C C . LEU B 1 16 ? -5.238 -1.776 25.891 1 96.56 16 LEU B C 1
ATOM 2744 O O . LEU B 1 16 ? -5.77 -2.701 25.281 1 96.56 16 LEU B O 1
ATOM 2748 N N . GLY B 1 17 ? -5.266 -0.49 25.516 1 96.38 17 GLY B N 1
ATOM 2749 C CA . GLY B 1 17 ? -5.891 -0.142 24.25 1 96.38 17 GLY B CA 1
ATOM 2750 C C . GLY B 1 17 ? -5.215 -0.786 23.062 1 96.38 17 GLY B C 1
ATOM 2751 O O . GLY B 1 17 ? -5.883 -1.354 22.188 1 96.38 17 GLY B O 1
ATOM 2752 N N . ILE B 1 18 ? -3.895 -0.74 23.047 1 97.56 18 ILE B N 1
ATOM 2753 C CA . ILE B 1 18 ? -3.129 -1.365 21.969 1 97.56 18 ILE B CA 1
ATOM 2754 C C . ILE B 1 18 ? -3.377 -2.871 21.969 1 97.56 18 ILE B C 1
ATOM 2756 O O . ILE B 1 18 ? -3.648 -3.463 20.922 1 97.56 18 ILE B O 1
ATOM 2760 N N . GLY B 1 19 ? -3.338 -3.463 23.156 1 97.75 19 GLY B N 1
ATOM 2761 C CA . GLY B 1 19 ? -3.562 -4.895 23.297 1 97.75 19 GLY B CA 1
ATOM 2762 C C . GLY B 1 19 ? -4.938 -5.328 22.812 1 97.75 19 GLY B C 1
ATOM 2763 O O . GLY B 1 19 ? -5.07 -6.355 22.156 1 97.75 19 GLY B O 1
ATOM 2764 N N . HIS B 1 20 ? -5.887 -4.52 23.141 1 97.31 20 HIS B N 1
ATOM 2765 C CA . HIS B 1 20 ? -7.25 -4.809 22.719 1 97.31 20 HIS B CA 1
ATOM 2766 C C . HIS B 1 20 ? -7.371 -4.789 21.188 1 97.31 20 HIS B C 1
ATOM 2768 O O . HIS B 1 20 ? -8.047 -5.641 20.609 1 97.31 20 HIS B O 1
ATOM 2774 N N . SER B 1 21 ? -6.758 -3.855 20.625 1 96.81 21 SER B N 1
ATOM 2775 C CA . SER B 1 21 ? -6.773 -3.744 19.172 1 96.81 21 SER B CA 1
ATOM 2776 C C . SER B 1 21 ? -6.117 -4.957 18.516 1 96.81 21 SER B C 1
ATOM 2778 O O . SER B 1 21 ? -6.676 -5.539 17.594 1 96.81 21 SER B O 1
ATOM 2780 N N . TYR B 1 22 ? -4.957 -5.391 19 1 98 22 TYR B N 1
ATOM 2781 C CA . TYR B 1 22 ? -4.25 -6.539 18.453 1 98 22 TYR B CA 1
ATOM 2782 C C . TYR B 1 22 ? -5.023 -7.828 18.688 1 98 22 TYR B C 1
ATOM 2784 O O . TYR B 1 22 ? -5.039 -8.727 17.844 1 98 22 TYR B O 1
ATOM 2792 N N . PHE B 1 23 ? -5.66 -7.918 19.812 1 98.12 23 PHE B N 1
ATOM 2793 C CA . PHE B 1 23 ? -6.434 -9.109 20.125 1 98.12 23 PHE B CA 1
ATOM 2794 C C . PHE B 1 23 ? -7.617 -9.266 19.172 1 98.12 23 PHE B C 1
ATOM 2796 O O . PHE B 1 23 ? -7.914 -10.367 18.719 1 98.12 23 PHE B O 1
ATOM 2803 N N . ASN B 1 24 ? -8.289 -8.18 18.938 1 97.69 24 ASN B N 1
ATOM 2804 C CA . ASN B 1 24 ? -9.406 -8.219 18 1 97.69 24 ASN B CA 1
ATOM 2805 C C . ASN B 1 24 ? -8.945 -8.625 16.609 1 97.69 24 ASN B C 1
ATOM 2807 O O . ASN B 1 24 ? -9.625 -9.406 15.93 1 97.69 24 ASN B O 1
ATOM 2811 N N . SER B 1 25 ? -7.824 -8.094 16.188 1 97.88 25 SER B N 1
ATOM 2812 C CA . SER B 1 25 ? -7.281 -8.445 14.891 1 97.88 25 SER B CA 1
ATOM 2813 C C . SER B 1 25 ? -6.895 -9.922 14.828 1 97.88 25 SER B C 1
ATOM 2815 O O . SER B 1 25 ? -7.105 -10.586 13.812 1 97.88 25 SER B O 1
ATOM 2817 N N . PHE B 1 26 ? -6.281 -10.406 15.906 1 98.19 26 PHE B N 1
ATOM 2818 C CA . PHE B 1 26 ? -5.949 -11.82 16.031 1 98.19 26 PHE B CA 1
ATOM 2819 C C . PHE B 1 26 ? -7.195 -12.688 15.867 1 98.19 26 PHE B C 1
ATOM 2821 O O . PHE B 1 26 ? -7.195 -13.648 15.094 1 98.19 26 PHE B O 1
ATOM 2828 N N . LYS B 1 27 ? -8.242 -12.352 16.547 1 98.06 27 LYS B N 1
ATOM 2829 C CA . LYS B 1 27 ? -9.477 -13.125 16.5 1 98.06 27 LYS B CA 1
ATOM 2830 C C . LYS B 1 27 ? -10.031 -13.18 15.078 1 98.06 27 LYS B C 1
ATOM 2832 O O . LYS B 1 27 ? -10.438 -14.242 14.602 1 98.06 27 LYS B O 1
ATOM 2837 N N . LYS B 1 28 ? -10.047 -12.094 14.445 1 98 28 LYS B N 1
ATOM 2838 C CA . LYS B 1 28 ? -10.57 -12.023 13.086 1 98 28 LYS B CA 1
ATOM 2839 C C . LYS B 1 28 ? -9.727 -12.844 12.117 1 98 28 LYS B C 1
ATOM 2841 O O . LYS B 1 28 ? -10.266 -13.602 11.305 1 98 28 LYS B O 1
ATOM 2846 N N . PHE B 1 29 ? -8.422 -12.68 12.242 1 98.44 29 PHE B N 1
ATOM 2847 C CA . PHE B 1 29 ? -7.527 -13.398 11.344 1 98.44 29 PHE B CA 1
ATOM 2848 C C . PHE B 1 29 ? -7.637 -14.898 11.562 1 98.44 29 PHE B C 1
ATOM 2850 O O . PHE B 1 29 ? -7.715 -15.672 10.594 1 98.44 29 PHE B O 1
ATOM 2857 N N . ALA B 1 30 ? -7.641 -15.281 12.789 1 97.81 30 ALA B N 1
ATOM 2858 C CA . ALA B 1 30 ? -7.734 -16.703 13.125 1 97.81 30 ALA B CA 1
ATOM 2859 C C . ALA B 1 30 ? -9.047 -17.297 12.625 1 97.81 30 ALA B C 1
ATOM 2861 O O . ALA B 1 30 ? -9.086 -18.438 12.172 1 97.81 30 ALA B O 1
ATOM 2862 N N . LYS B 1 31 ? -10.086 -16.547 12.68 1 97.19 31 LYS B N 1
ATOM 2863 C CA . LYS B 1 31 ? -11.414 -17.047 12.352 1 97.19 31 LYS B CA 1
ATOM 2864 C C . LYS B 1 31 ? -11.633 -17.062 10.836 1 97.19 31 LYS B C 1
ATOM 2866 O O . LYS B 1 31 ? -12.227 -18.016 10.305 1 97.19 31 LYS B O 1
ATOM 2871 N N . PHE B 1 32 ? -11.102 -16.078 10.125 1 98.19 32 PHE B N 1
ATOM 2872 C CA . PHE B 1 32 ? -11.602 -15.875 8.766 1 98.19 32 PHE B CA 1
ATOM 2873 C C . PHE B 1 32 ? -10.523 -16.203 7.738 1 98.19 32 PHE B C 1
ATOM 2875 O O . PHE B 1 32 ? -10.82 -16.359 6.555 1 98.19 32 PHE B O 1
ATOM 2882 N N . SER B 1 33 ? -9.281 -16.25 8.164 1 97.88 33 SER B N 1
ATOM 2883 C CA . SER B 1 33 ? -8.234 -16.641 7.219 1 97.88 33 SER B CA 1
ATOM 2884 C C . SER B 1 33 ? -8.289 -18.141 6.922 1 97.88 33 SER B C 1
ATOM 2886 O O . SER B 1 33 ? -9.07 -18.875 7.535 1 97.88 33 SER B O 1
ATOM 2888 N N . GLY B 1 34 ? -7.504 -18.547 5.922 1 96.38 34 GLY B N 1
ATOM 2889 C CA . GLY B 1 34 ? -7.441 -19.953 5.574 1 96.38 34 GLY B CA 1
ATOM 2890 C C . GLY B 1 34 ? -6.387 -20.719 6.355 1 96.38 34 GLY B C 1
ATOM 2891 O O . GLY B 1 34 ? -6.035 -21.844 6 1 96.38 34 GLY B O 1
ATOM 2892 N N . VAL B 1 35 ? -5.887 -20.109 7.465 1 96.19 35 VAL B N 1
ATOM 2893 C CA . VAL B 1 35 ? -4.781 -20.703 8.195 1 96.19 35 VAL B CA 1
ATOM 2894 C C . VAL B 1 35 ? -5.273 -21.938 8.961 1 96.19 35 VAL B C 1
ATOM 2896 O O . VAL B 1 35 ? -4.699 -23.016 8.852 1 96.19 35 VAL B O 1
ATOM 2899 N N . VAL B 1 36 ? -6.371 -21.781 9.656 1 94.88 36 VAL B N 1
ATOM 2900 C CA . VAL B 1 36 ? -6.809 -22.828 10.578 1 94.88 36 VAL B CA 1
ATOM 2901 C C . VAL B 1 36 ? -7.793 -23.75 9.867 1 94.88 36 VAL B C 1
ATOM 2903 O O . VAL B 1 36 ? -7.75 -24.969 10.055 1 94.88 36 VAL B O 1
ATOM 2906 N N . LYS B 1 37 ? -8.695 -23.141 9.031 1 92.38 37 LYS B N 1
ATOM 2907 C CA . LYS B 1 37 ? -9.727 -23.906 8.336 1 92.38 37 LYS B CA 1
ATOM 2908 C C . LYS B 1 37 ? -9.789 -23.547 6.855 1 92.38 37 LYS B C 1
ATOM 2910 O O . LYS B 1 37 ? -9.75 -22.359 6.508 1 92.38 37 LYS B O 1
ATOM 2915 N N . GLN B 1 38 ? -9.859 -24.531 6.039 1 90.88 38 GLN B N 1
ATOM 2916 C CA . GLN B 1 38 ? -10.102 -24.375 4.609 1 90.88 38 GLN B CA 1
ATOM 2917 C C . GLN B 1 38 ? -11.469 -24.922 4.219 1 90.88 38 GLN B C 1
ATOM 2919 O O . GLN B 1 38 ? -11.562 -26 3.617 1 90.88 38 GLN B O 1
ATOM 2924 N N . ASN B 1 39 ? -12.547 -24.062 4.418 1 91.81 39 ASN B N 1
ATOM 2925 C CA . ASN B 1 39 ? -13.891 -24.641 4.43 1 91.81 39 ASN B CA 1
ATOM 2926 C C . ASN B 1 39 ? -14.852 -23.844 3.553 1 91.81 39 ASN B C 1
ATOM 2928 O O . ASN B 1 39 ? -16.062 -23.891 3.762 1 91.81 39 ASN B O 1
ATOM 2932 N N . ASN B 1 40 ? -14.367 -22.984 2.76 1 95.94 40 ASN B N 1
ATOM 2933 C CA . ASN B 1 40 ? -15.242 -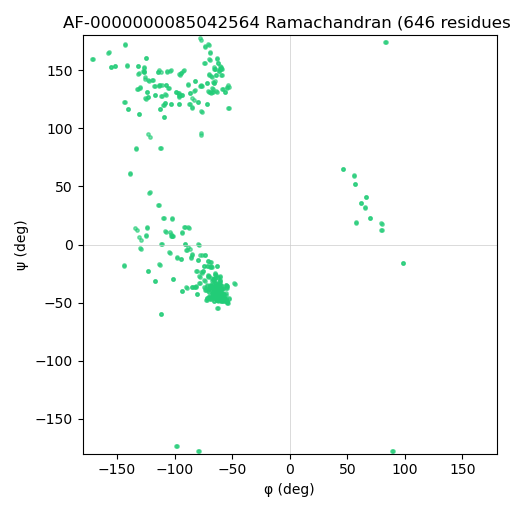22.312 1.812 1 95.94 40 ASN B CA 1
ATOM 2934 C C . ASN B 1 40 ? -14.547 -22.078 0.476 1 95.94 40 ASN B C 1
ATOM 2936 O O . ASN B 1 40 ? -13.375 -22.406 0.314 1 95.94 40 ASN B O 1
ATOM 2940 N N . ASP B 1 41 ? -15.297 -21.609 -0.547 1 97.56 41 ASP B N 1
ATOM 2941 C CA . ASP B 1 41 ? -14.828 -21.484 -1.924 1 97.56 41 ASP B CA 1
ATOM 2942 C C . ASP B 1 41 ? -13.68 -20.484 -2.031 1 97.56 41 ASP B C 1
ATOM 2944 O O . ASP B 1 41 ? -12.711 -20.719 -2.754 1 97.56 41 ASP B O 1
ATOM 2948 N N . ARG B 1 42 ? -13.695 -19.406 -1.271 1 97.19 42 ARG B N 1
ATOM 2949 C CA . ARG B 1 42 ? -12.672 -18.375 -1.356 1 97.19 42 ARG B CA 1
ATOM 2950 C C . ARG B 1 42 ? -11.344 -18.875 -0.803 1 97.19 42 ARG B C 1
ATOM 2952 O O . ARG B 1 42 ? -10.289 -18.609 -1.39 1 97.19 42 ARG B O 1
ATOM 2959 N N . LYS B 1 43 ? -11.398 -19.594 0.282 1 97.81 43 LYS B N 1
ATOM 2960 C CA . LYS B 1 43 ? -10.18 -20.156 0.867 1 97.81 43 LYS B CA 1
ATOM 2961 C C . LYS B 1 43 ? -9.547 -21.188 -0.059 1 97.81 43 LYS B C 1
ATOM 2963 O O . LYS B 1 43 ? -8.328 -21.203 -0.252 1 97.81 43 LYS B O 1
ATOM 2968 N N . LEU B 1 44 ? -10.367 -21.969 -0.636 1 97.81 44 LEU B N 1
ATOM 2969 C CA . LEU B 1 44 ? -9.859 -23.016 -1.529 1 97.81 44 LEU B CA 1
ATOM 2970 C C . LEU B 1 44 ? -9.305 -22.391 -2.811 1 97.81 44 LEU B C 1
ATOM 2972 O O . LEU B 1 44 ? -8.227 -22.781 -3.273 1 97.81 44 LEU B O 1
ATOM 2976 N N . VAL B 1 45 ? -9.992 -21.453 -3.402 1 97.81 45 VAL B N 1
ATOM 2977 C CA . VAL B 1 45 ? -9.531 -20.875 -4.66 1 97.81 45 VAL B CA 1
ATOM 2978 C C . VAL B 1 45 ? -8.242 -20.078 -4.422 1 97.81 45 VAL B C 1
ATOM 2980 O O . VAL B 1 45 ? -7.371 -20.031 -5.293 1 97.81 45 VAL B O 1
ATOM 2983 N N . SER B 1 46 ? -8.125 -19.516 -3.266 1 97.06 46 SER B N 1
ATOM 2984 C CA . SER B 1 46 ? -6.887 -18.828 -2.924 1 97.06 46 SER B CA 1
ATOM 2985 C C . SER B 1 46 ? -5.684 -19.75 -3.006 1 97.06 46 SER B C 1
ATOM 2987 O O . SER B 1 46 ? -4.629 -19.375 -3.521 1 97.06 46 SER B O 1
ATOM 2989 N N . LYS B 1 47 ? -5.824 -20.891 -2.494 1 96.56 47 LYS B N 1
ATOM 2990 C CA . LYS B 1 47 ? -4.758 -21.891 -2.582 1 96.56 47 LYS B CA 1
ATOM 2991 C C . LYS B 1 47 ? -4.48 -22.266 -4.035 1 96.56 47 LYS B C 1
ATOM 2993 O O . LYS B 1 47 ? -3.322 -22.406 -4.434 1 96.56 47 LYS B O 1
ATOM 2998 N N . ILE B 1 48 ? -5.523 -22.406 -4.754 1 98.25 48 ILE B N 1
ATOM 2999 C CA . ILE B 1 48 ? -5.41 -22.734 -6.172 1 98.25 48 ILE B CA 1
ATOM 3000 C C . ILE B 1 48 ? -4.633 -21.625 -6.895 1 98.25 48 ILE B C 1
ATOM 3002 O O . ILE B 1 48 ? -3.721 -21.922 -7.672 1 98.25 48 ILE B O 1
ATOM 3006 N N . ILE B 1 49 ? -4.926 -20.391 -6.586 1 98.38 49 ILE B N 1
ATOM 3007 C CA . ILE B 1 49 ? -4.262 -19.266 -7.215 1 98.38 49 ILE B CA 1
ATOM 3008 C C . ILE B 1 49 ? -2.77 -19.297 -6.891 1 98.38 49 ILE B C 1
ATOM 3010 O O . ILE B 1 49 ? -1.931 -19.172 -7.789 1 98.38 49 ILE B O 1
ATOM 3014 N N . ALA B 1 50 ? -2.479 -19.469 -5.656 1 96.56 50 ALA B N 1
ATOM 3015 C CA . ALA B 1 50 ? -1.083 -19.469 -5.227 1 96.56 50 ALA B CA 1
ATOM 3016 C C . ALA B 1 50 ? -0.301 -20.594 -5.906 1 96.56 50 ALA B C 1
ATOM 3018 O O . ALA B 1 50 ? 0.83 -20.375 -6.355 1 96.56 50 ALA B O 1
ATOM 3019 N N . ASP B 1 51 ? -0.924 -21.719 -5.996 1 97.38 51 ASP B N 1
ATOM 3020 C CA . ASP B 1 51 ? -0.237 -22.891 -6.551 1 97.38 51 ASP B CA 1
ATOM 3021 C C . ASP B 1 51 ? -0.046 -22.75 -8.062 1 97.38 51 ASP B C 1
ATOM 3023 O O . ASP B 1 51 ? 1.027 -23.047 -8.586 1 97.38 51 ASP B O 1
ATOM 3027 N N . TYR B 1 52 ? -1.133 -22.328 -8.766 1 98.19 52 TYR B N 1
ATOM 3028 C CA . TYR B 1 52 ? -0.928 -22.234 -10.211 1 98.19 52 TYR B CA 1
ATOM 3029 C C . TYR B 1 52 ? 0.066 -21.141 -10.547 1 98.19 52 TYR B C 1
ATOM 3031 O O . TYR B 1 52 ? 0.742 -21.203 -11.578 1 98.19 52 TYR B O 1
ATOM 3039 N N . HIS B 1 53 ? 0.103 -20.109 -9.688 1 97.19 53 HIS B N 1
ATOM 3040 C CA . HIS B 1 53 ? 1.06 -19.031 -9.914 1 97.19 53 HIS B CA 1
ATOM 3041 C C . HIS B 1 53 ? 2.494 -19.547 -9.82 1 97.19 53 HIS B C 1
ATOM 3043 O O . HIS B 1 53 ? 3.371 -19.078 -10.555 1 97.19 53 HIS B O 1
ATOM 3049 N N . VAL B 1 54 ? 2.742 -20.453 -8.93 1 95.81 54 VAL B N 1
ATOM 3050 C CA . VAL B 1 54 ? 4.059 -21.062 -8.82 1 95.81 54 VAL B CA 1
ATOM 3051 C C . VAL B 1 54 ? 4.387 -21.812 -10.109 1 95.81 54 VAL B C 1
ATOM 3053 O O . VAL B 1 54 ? 5.52 -21.766 -10.602 1 95.81 54 VAL B O 1
ATOM 3056 N N . ILE B 1 55 ? 3.42 -22.5 -10.641 1 96.81 55 ILE B N 1
ATOM 3057 C CA . ILE B 1 55 ? 3.605 -23.234 -11.883 1 96.81 55 ILE B CA 1
ATOM 3058 C C . ILE B 1 55 ? 3.887 -22.266 -13.023 1 96.81 55 ILE B C 1
ATOM 3060 O O . ILE B 1 55 ? 4.789 -22.484 -13.836 1 96.81 55 ILE B O 1
ATOM 3064 N N . GLU B 1 56 ? 3.158 -21.141 -13.086 1 97 56 GLU B N 1
ATOM 3065 C CA . GLU B 1 56 ? 3.4 -20.109 -14.094 1 97 56 GLU B CA 1
ATOM 3066 C C . GLU B 1 56 ? 4.832 -19.594 -14.016 1 97 56 GLU B C 1
ATOM 3068 O O . GLU B 1 56 ? 5.5 -19.453 -15.039 1 97 56 GLU B O 1
ATOM 3073 N N . LYS B 1 57 ? 5.23 -19.328 -12.828 1 95.25 57 LYS B N 1
ATOM 3074 C CA . LYS B 1 57 ? 6.59 -18.828 -12.625 1 95.25 57 LYS B CA 1
ATOM 3075 C C . LYS B 1 57 ? 7.617 -19.828 -13.156 1 95.25 57 LYS B C 1
ATOM 3077 O O . LYS B 1 57 ? 8.57 -19.438 -13.836 1 95.25 57 LYS B O 1
ATOM 3082 N N . GLY B 1 58 ? 7.391 -21.031 -12.852 1 94.94 58 GLY B N 1
ATOM 3083 C CA . GLY B 1 58 ? 8.297 -22.062 -13.336 1 94.94 58 GLY B CA 1
ATOM 3084 C C . GLY B 1 58 ? 8.375 -22.109 -14.852 1 94.94 58 GLY B C 1
ATOM 3085 O O . GLY B 1 58 ? 9.445 -22.328 -15.422 1 94.94 58 GLY B O 1
ATOM 3086 N N . LEU B 1 59 ? 7.25 -21.906 -15.484 1 95.31 59 LEU B N 1
ATOM 3087 C CA . LEU B 1 59 ? 7.16 -21.969 -16.938 1 95.31 59 LEU B CA 1
ATOM 3088 C C . LEU B 1 59 ? 7.855 -20.766 -17.578 1 95.31 59 LEU B C 1
ATOM 3090 O O . LEU B 1 59 ? 8.125 -20.781 -18.781 1 95.31 59 LEU B O 1
ATOM 3094 N N . THR B 1 60 ? 8.164 -19.703 -16.75 1 94.62 60 THR B N 1
ATOM 3095 C CA . THR B 1 60 ? 8.695 -18.469 -17.312 1 94.62 60 THR B CA 1
ATOM 3096 C C . THR B 1 60 ? 10.156 -18.266 -16.906 1 94.62 60 THR B C 1
ATOM 3098 O O . THR B 1 60 ? 10.781 -17.281 -17.281 1 94.62 60 THR B O 1
ATOM 3101 N N . MET B 1 61 ? 10.695 -19.203 -16.156 1 91.38 61 MET B N 1
ATOM 3102 C CA . MET B 1 61 ? 12.086 -19.094 -15.727 1 91.38 61 MET B CA 1
ATOM 3103 C C . MET B 1 61 ? 13.039 -19.172 -16.922 1 91.38 61 MET B C 1
ATOM 3105 O O . MET B 1 61 ? 12.711 -19.812 -17.922 1 91.38 61 MET B O 1
ATOM 3109 N N . SER B 1 62 ? 14.164 -18.547 -16.797 1 83.94 62 SER B N 1
ATOM 3110 C CA . SER B 1 62 ? 15.172 -18.625 -17.859 1 83.94 62 SER B CA 1
ATOM 3111 C C . SER B 1 62 ? 15.641 -20.062 -18.062 1 83.94 62 SER B C 1
ATOM 3113 O O . SER B 1 62 ? 15.875 -20.484 -19.203 1 83.94 62 SER B O 1
ATOM 3115 N N . GLU B 1 63 ? 15.742 -20.75 -17.031 1 84.25 63 GLU B N 1
ATOM 3116 C CA . GLU B 1 63 ? 16.078 -22.172 -17.062 1 84.25 63 GLU B CA 1
ATOM 3117 C C . GLU B 1 63 ? 14.984 -23.016 -16.391 1 84.25 63 GLU B C 1
ATOM 3119 O O . GLU B 1 63 ? 15.078 -23.312 -15.203 1 84.25 63 GLU B O 1
ATOM 3124 N N . THR B 1 64 ? 14.07 -23.469 -17.234 1 86.5 64 THR B N 1
ATOM 3125 C CA . THR B 1 64 ? 13 -24.297 -16.703 1 86.5 64 THR B CA 1
ATOM 3126 C C . THR B 1 64 ? 13.453 -25.75 -16.578 1 86.5 64 THR B C 1
ATOM 3128 O O . THR B 1 64 ? 13.898 -26.344 -17.547 1 86.5 64 THR B O 1
ATOM 3131 N N . ARG B 1 65 ? 13.312 -26.219 -15.406 1 88.38 65 ARG B N 1
ATOM 3132 C CA . ARG B 1 65 ? 13.641 -27.625 -15.188 1 88.38 65 ARG B CA 1
ATOM 3133 C C . ARG B 1 65 ? 12.484 -28.531 -15.594 1 88.38 65 ARG B C 1
ATOM 3135 O O . ARG B 1 65 ? 11.344 -28.312 -15.18 1 88.38 65 ARG B O 1
ATOM 3142 N N . SER B 1 66 ? 12.812 -29.562 -16.344 1 91.81 66 SER B N 1
ATOM 3143 C CA . SER B 1 66 ? 11.773 -30.5 -16.734 1 91.81 66 SER B CA 1
ATOM 3144 C C . SER B 1 66 ? 11.195 -31.219 -15.516 1 91.81 66 SER B C 1
ATOM 3146 O O . SER B 1 66 ? 11.93 -31.609 -14.617 1 91.81 66 SER B O 1
ATOM 3148 N N . GLY B 1 67 ? 9.945 -31.219 -15.5 1 93.12 67 GLY B N 1
ATOM 3149 C CA . GLY B 1 67 ? 9.273 -31.922 -14.422 1 93.12 67 GLY B CA 1
ATOM 3150 C C . GLY B 1 67 ? 9.227 -31.141 -13.125 1 93.12 67 GLY B C 1
ATOM 3151 O O . GLY B 1 67 ? 8.969 -31.703 -12.062 1 93.12 67 GLY B O 1
ATOM 3152 N N . PHE B 1 68 ? 9.539 -29.922 -13.219 1 93.12 68 PHE B N 1
ATOM 3153 C CA . PHE B 1 68 ? 9.539 -29.125 -12 1 93.12 68 PHE B CA 1
ATOM 3154 C C . PHE B 1 68 ? 8.156 -29.109 -11.352 1 93.12 68 PHE B C 1
ATOM 3156 O O . PHE B 1 68 ? 7.152 -29.375 -12.023 1 93.12 68 PHE B O 1
ATOM 3163 N N . GLY B 1 69 ? 8.086 -28.969 -10.031 1 93.5 69 GLY B N 1
ATOM 3164 C CA . GLY B 1 69 ? 6.867 -28.656 -9.289 1 93.5 69 GLY B CA 1
ATOM 3165 C C . GLY B 1 69 ? 5.875 -29.812 -9.281 1 93.5 69 GLY B C 1
ATOM 3166 O O . GLY B 1 69 ? 4.668 -29.594 -9.156 1 93.5 69 GLY B O 1
ATOM 3167 N N . LYS B 1 70 ? 6.293 -30.969 -9.469 1 94.31 70 LYS B N 1
ATOM 3168 C CA . LYS B 1 70 ? 5.41 -32.125 -9.602 1 94.31 70 LYS B CA 1
ATOM 3169 C C . LYS B 1 70 ? 4.469 -32.25 -8.406 1 94.31 70 LYS B C 1
ATOM 3171 O O . LYS B 1 70 ? 3.256 -32.375 -8.57 1 94.31 70 LYS B O 1
ATOM 3176 N N . GLU B 1 71 ? 5.016 -32.188 -7.219 1 93.94 71 GLU B N 1
ATOM 3177 C CA . GLU B 1 71 ? 4.203 -32.344 -6.016 1 93.94 71 GLU B CA 1
ATOM 3178 C C . GLU B 1 71 ? 3.172 -31.234 -5.895 1 93.94 71 GLU B C 1
ATOM 3180 O O . GLU B 1 71 ? 2.014 -31.484 -5.555 1 93.94 71 GLU B O 1
ATOM 3185 N N . ARG B 1 72 ? 3.629 -30.078 -6.145 1 94.81 72 ARG B N 1
ATOM 3186 C CA . ARG B 1 72 ? 2.736 -28.922 -6.098 1 94.81 72 ARG B CA 1
ATOM 3187 C C . ARG B 1 72 ? 1.646 -29.047 -7.16 1 94.81 72 ARG B C 1
ATOM 3189 O O . ARG B 1 72 ? 0.495 -28.672 -6.914 1 94.81 72 ARG B O 1
ATOM 3196 N N . LEU B 1 73 ? 2.02 -29.453 -8.297 1 97.06 73 LEU B N 1
ATOM 3197 C CA . LEU B 1 73 ? 1.066 -29.625 -9.391 1 97.06 73 LEU B CA 1
ATOM 3198 C C . LEU B 1 73 ? 0.015 -30.672 -9.039 1 97.06 73 LEU B C 1
ATOM 3200 O O . LEU B 1 73 ? -1.173 -30.469 -9.312 1 97.06 73 LEU B O 1
ATOM 3204 N N . MET B 1 74 ? 0.438 -31.766 -8.438 1 96.94 74 MET B N 1
ATOM 3205 C CA . MET B 1 74 ? -0.49 -32.812 -8.016 1 96.94 74 MET B CA 1
ATOM 3206 C C . MET B 1 74 ? -1.504 -32.281 -7.016 1 96.94 74 MET B C 1
ATOM 3208 O O . MET B 1 74 ? -2.705 -32.5 -7.145 1 96.94 74 MET B O 1
ATOM 3212 N N . ALA B 1 75 ? -0.999 -31.531 -6.082 1 96.69 75 ALA B N 1
ATOM 3213 C CA . ALA B 1 75 ? -1.873 -30.922 -5.082 1 96.69 75 ALA B CA 1
ATOM 3214 C C . ALA B 1 75 ? -2.822 -29.922 -5.723 1 96.69 75 ALA B C 1
ATOM 3216 O O . ALA B 1 75 ? -3.992 -29.828 -5.344 1 96.69 75 ALA B O 1
ATOM 3217 N N . LEU B 1 76 ? -2.271 -29.172 -6.641 1 98.25 76 LEU B N 1
ATOM 3218 C CA . LEU B 1 76 ? -3.074 -28.203 -7.367 1 98.25 76 LEU B CA 1
ATOM 3219 C C . LEU B 1 76 ? -4.234 -28.875 -8.094 1 98.25 76 LEU B C 1
ATOM 3221 O O . LEU B 1 76 ? -5.375 -28.422 -8.008 1 98.25 76 LEU B O 1
ATOM 3225 N N . ILE B 1 77 ? -3.945 -29.922 -8.773 1 98.5 77 ILE B N 1
ATOM 3226 C CA . ILE B 1 77 ? -4.961 -30.656 -9.523 1 98.5 77 ILE B CA 1
ATOM 3227 C C . ILE B 1 77 ? -6.023 -31.188 -8.562 1 98.5 77 ILE B C 1
ATOM 3229 O O . ILE B 1 77 ? -7.223 -31.062 -8.828 1 98.5 77 ILE B O 1
ATOM 3233 N N . ASP B 1 78 ? -5.594 -31.703 -7.438 1 98.06 78 ASP B N 1
ATOM 3234 C CA . ASP B 1 78 ? -6.535 -32.219 -6.445 1 98.06 78 ASP B CA 1
ATOM 3235 C C . ASP B 1 78 ? -7.457 -31.094 -5.949 1 98.06 78 ASP B C 1
ATOM 3237 O O . ASP B 1 78 ? -8.664 -31.312 -5.801 1 98.06 78 ASP B O 1
ATOM 3241 N N . ASN B 1 79 ? -6.918 -30 -5.707 1 98 79 ASN B N 1
ATOM 3242 C CA . ASN B 1 79 ? -7.711 -28.859 -5.227 1 98 79 ASN B CA 1
ATOM 3243 C C . ASN B 1 79 ? -8.664 -28.359 -6.305 1 98 79 ASN B C 1
ATOM 3245 O O . ASN B 1 79 ? -9.781 -27.938 -6 1 98 79 ASN B O 1
ATOM 3249 N N . CYS B 1 80 ? -8.219 -28.375 -7.566 1 98.62 80 CYS B N 1
ATOM 3250 C CA . CYS B 1 80 ? -9.102 -27.984 -8.664 1 98.62 80 CYS B CA 1
ATOM 3251 C C . CYS B 1 80 ? -10.289 -28.938 -8.766 1 98.62 80 CYS B C 1
ATOM 3253 O O . CYS B 1 80 ? -11.43 -28.5 -8.875 1 98.62 80 CYS B O 1
ATOM 3255 N N . ILE B 1 81 ? -9.984 -30.203 -8.711 1 98.25 81 ILE B N 1
ATOM 3256 C CA . ILE B 1 81 ? -11.039 -31.219 -8.789 1 98.25 81 ILE B CA 1
ATOM 3257 C C . ILE B 1 81 ? -12.008 -31.047 -7.625 1 98.25 81 ILE B C 1
ATOM 3259 O O . ILE B 1 81 ? -13.227 -31.047 -7.816 1 98.25 81 ILE B O 1
ATOM 3263 N N . LEU B 1 82 ? -11.414 -30.859 -6.457 1 97.88 82 LEU B N 1
ATOM 3264 C CA . LEU B 1 82 ? -12.242 -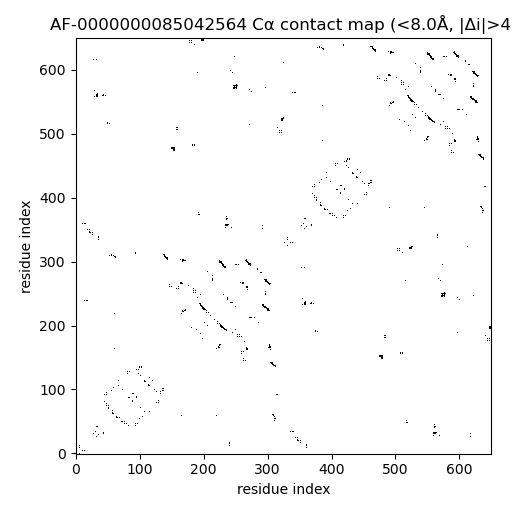30.656 -5.277 1 97.88 82 LEU B CA 1
ATOM 3265 C C . LEU B 1 82 ? -13.133 -29.422 -5.438 1 97.88 82 LEU B C 1
ATOM 3267 O O . LEU B 1 82 ? -14.32 -29.469 -5.121 1 97.88 82 LEU B O 1
ATOM 3271 N N . TYR B 1 83 ? -12.594 -28.375 -5.906 1 98.38 83 TYR B N 1
ATOM 3272 C CA . TYR B 1 83 ? -13.352 -27.141 -6.086 1 98.38 83 TYR B CA 1
ATOM 3273 C C . TYR B 1 83 ? -14.5 -27.344 -7.066 1 98.38 83 TYR B C 1
ATOM 3275 O O . TYR B 1 83 ? -15.633 -26.922 -6.797 1 98.38 83 TYR B O 1
ATOM 3283 N N . ILE B 1 84 ? -14.234 -27.953 -8.18 1 97.88 84 ILE B N 1
ATOM 3284 C CA . ILE B 1 84 ? -15.25 -28.188 -9.211 1 97.88 84 ILE B CA 1
ATOM 3285 C C . ILE B 1 84 ? -16.375 -29.031 -8.633 1 97.88 84 ILE B C 1
ATOM 3287 O O . ILE B 1 84 ? -17.562 -28.734 -8.859 1 97.88 84 ILE B O 1
ATOM 3291 N N . LYS B 1 85 ? -16.047 -30.047 -7.906 1 97.44 85 LYS B N 1
ATOM 3292 C CA . LYS B 1 85 ? -17.047 -30.953 -7.332 1 97.44 85 LYS B CA 1
ATOM 3293 C C . LYS B 1 85 ? -17.922 -30.219 -6.324 1 97.44 85 LYS B C 1
ATOM 3295 O O . LYS B 1 85 ? -19.125 -30.469 -6.246 1 97.44 85 LYS B O 1
ATOM 3300 N N . LEU B 1 86 ? -17.328 -29.297 -5.555 1 97.81 86 LEU B N 1
ATOM 3301 C CA . LEU B 1 86 ? -18.031 -28.656 -4.453 1 97.81 86 LEU B CA 1
ATOM 3302 C C . LEU B 1 86 ? -18.766 -27.406 -4.934 1 97.81 86 LEU B C 1
ATOM 3304 O O . LEU B 1 86 ? -19.859 -27.094 -4.438 1 97.81 86 LEU B O 1
ATOM 3308 N N . TYR B 1 87 ? -18.156 -26.641 -5.871 1 97.56 87 TYR B N 1
ATOM 3309 C CA . TYR B 1 87 ? -18.656 -25.281 -6.121 1 97.56 87 TYR B CA 1
ATOM 3310 C C . TYR B 1 87 ? -18.875 -25.062 -7.609 1 97.56 87 TYR B C 1
ATOM 3312 O O . TYR B 1 87 ? -19.375 -24 -8.008 1 97.56 87 TYR B O 1
ATOM 3320 N N . GLY B 1 88 ? -18.562 -26 -8.422 1 96.62 88 GLY B N 1
ATOM 3321 C CA . GLY B 1 88 ? -18.688 -25.844 -9.867 1 96.62 88 GLY B CA 1
ATOM 3322 C C . GLY B 1 88 ? -17.453 -25.266 -10.523 1 96.62 88 GLY B C 1
ATOM 3323 O O . GLY B 1 88 ? -16.406 -25.125 -9.883 1 96.62 88 GLY B O 1
ATOM 3324 N N . ASN B 1 89 ? -17.469 -25.047 -11.805 1 95.12 89 ASN B N 1
ATOM 3325 C CA . ASN B 1 89 ? -16.281 -24.625 -12.539 1 95.12 89 ASN B CA 1
ATOM 3326 C C . ASN B 1 89 ? -16.438 -23.203 -13.086 1 95.12 89 ASN B C 1
ATOM 3328 O O . ASN B 1 89 ? -15.844 -22.859 -14.109 1 95.12 89 ASN B O 1
ATOM 3332 N N . ASN B 1 90 ? -17.109 -22.344 -12.398 1 95 90 ASN B N 1
ATOM 3333 C CA . ASN B 1 90 ? -17.453 -21.016 -12.922 1 95 90 ASN B CA 1
ATOM 3334 C C . ASN B 1 90 ? -16.469 -19.953 -12.43 1 95 90 ASN B C 1
ATOM 3336 O O . ASN B 1 90 ? -16.453 -18.828 -12.93 1 95 90 ASN B O 1
ATOM 3340 N N . ASP B 1 91 ? -15.648 -20.234 -11.492 1 96.94 91 ASP B N 1
ATOM 3341 C CA . ASP B 1 91 ? -14.68 -19.266 -10.992 1 96.94 91 ASP B CA 1
ATOM 3342 C C . ASP B 1 91 ? -13.586 -19 -12.023 1 96.94 91 ASP B C 1
ATOM 3344 O O . ASP B 1 91 ? -12.977 -19.938 -12.539 1 96.94 91 ASP B O 1
ATOM 3348 N N . GLU B 1 92 ? -13.297 -17.703 -12.273 1 97.38 92 GLU B N 1
ATOM 3349 C CA . GLU B 1 92 ? -12.359 -17.312 -13.32 1 97.38 92 GLU B CA 1
ATOM 3350 C C . GLU B 1 92 ? -10.953 -17.812 -13.023 1 97.38 92 GLU B C 1
ATOM 3352 O O . GLU B 1 92 ? -10.219 -18.188 -13.945 1 97.38 92 GLU B O 1
ATOM 3357 N N . GLN B 1 93 ? -10.562 -17.797 -11.805 1 98.06 93 G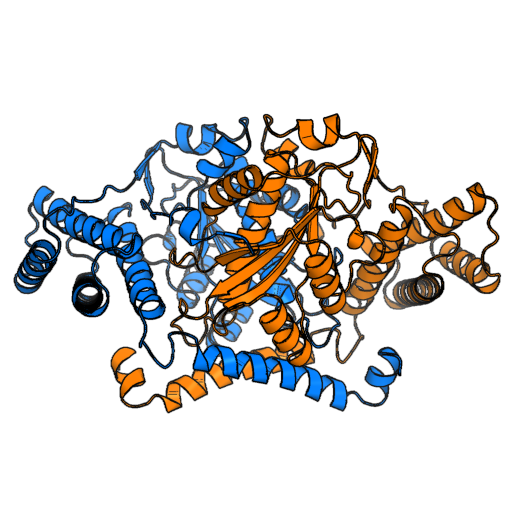LN B N 1
ATOM 3358 C CA . GLN B 1 93 ? -9.203 -18.203 -11.445 1 98.06 93 GLN B CA 1
ATOM 3359 C C . GLN B 1 93 ? -9.062 -19.719 -11.43 1 98.06 93 GLN B C 1
ATOM 3361 O O . GLN B 1 93 ? -7.996 -20.25 -11.75 1 98.06 93 GLN B O 1
ATOM 3366 N N . LEU B 1 94 ? -10.141 -20.391 -11.055 1 98.06 94 LEU B N 1
ATOM 3367 C CA . LEU B 1 94 ? -10.156 -21.844 -11.219 1 98.06 94 LEU B CA 1
ATOM 3368 C C . LEU B 1 94 ? -9.969 -22.234 -12.688 1 98.06 94 LEU B C 1
ATOM 3370 O O . LEU B 1 94 ? -9.156 -23.094 -13.008 1 98.06 94 LEU B O 1
ATOM 3374 N N . GLN B 1 95 ? -10.688 -21.547 -13.531 1 98.06 95 GLN B N 1
ATOM 3375 C CA . GLN B 1 95 ? -10.586 -21.828 -14.961 1 98.06 95 GLN B CA 1
ATOM 3376 C C . GLN B 1 95 ? -9.172 -21.578 -15.469 1 98.06 95 GLN B C 1
ATOM 3378 O O . GLN B 1 95 ? -8.625 -22.375 -16.234 1 98.06 95 GLN B O 1
ATOM 3383 N N . HIS B 1 96 ? -8.609 -20.5 -15.031 1 98.06 96 HIS B N 1
ATOM 3384 C CA . HIS B 1 96 ? -7.246 -20.188 -15.438 1 98.06 96 HIS B CA 1
ATOM 3385 C C . HIS B 1 96 ? -6.254 -21.219 -14.93 1 98.06 96 HIS B C 1
ATOM 3387 O O . HIS B 1 96 ? -5.297 -21.578 -15.625 1 98.06 96 HIS B O 1
ATOM 3393 N N . SER B 1 97 ? -6.5 -21.703 -13.766 1 98.38 97 SER B N 1
ATOM 3394 C CA . SER B 1 97 ? -5.633 -22.734 -13.195 1 98.38 97 SER B CA 1
ATOM 3395 C C . SER B 1 97 ? -5.613 -23.984 -14.07 1 98.38 97 SER B C 1
ATOM 3397 O O . SER B 1 97 ? -4.551 -24.562 -14.312 1 98.38 97 SER B O 1
ATOM 3399 N N . VAL B 1 98 ? -6.727 -24.359 -14.562 1 98.31 98 VAL B N 1
ATOM 3400 C CA . VAL B 1 98 ? -6.809 -25.516 -15.445 1 98.31 98 VAL B CA 1
ATOM 3401 C C . VAL B 1 98 ? -6.02 -25.25 -16.719 1 98.31 98 VAL B C 1
ATOM 3403 O O . VAL B 1 98 ? -5.266 -26.109 -17.188 1 98.31 98 VAL B O 1
ATOM 3406 N N . SER B 1 99 ? -6.129 -24.094 -17.234 1 98.38 99 SER B N 1
ATOM 3407 C CA . SER B 1 99 ? -5.402 -23.719 -18.438 1 98.38 99 SER B CA 1
ATOM 3408 C C . SER B 1 99 ? -3.893 -23.781 -18.219 1 98.38 99 SER B C 1
ATOM 3410 O O . SER B 1 99 ? -3.148 -24.203 -19.109 1 98.38 99 SER B O 1
ATOM 3412 N N . VAL B 1 100 ? -3.459 -23.359 -17.047 1 98.38 100 VAL B N 1
ATOM 3413 C CA . VAL B 1 100 ? -2.039 -23.375 -16.719 1 98.38 100 VAL B CA 1
ATOM 3414 C C . VAL B 1 100 ? -1.557 -24.828 -16.625 1 98.38 100 VAL B C 1
ATOM 3416 O O . VAL B 1 100 ? -0.464 -25.156 -17.094 1 98.38 100 VAL B O 1
ATOM 3419 N N . ILE B 1 101 ? -2.371 -25.703 -16.016 1 98.31 101 ILE B N 1
ATOM 3420 C CA . ILE B 1 101 ? -2.041 -27.109 -15.883 1 98.31 101 ILE B CA 1
ATOM 3421 C C . ILE B 1 101 ? -1.899 -27.75 -17.266 1 98.31 101 ILE B C 1
ATOM 3423 O O . ILE B 1 101 ? -0.961 -28.5 -17.516 1 98.31 101 ILE B O 1
ATOM 3427 N N . LEU B 1 102 ? -2.797 -27.359 -18.141 1 97.69 102 LEU B N 1
ATOM 3428 C CA . LEU B 1 102 ? -2.734 -27.891 -19.5 1 97.69 102 LEU B CA 1
ATOM 3429 C C . LEU B 1 102 ? -1.506 -27.344 -20.234 1 97.69 102 LEU B C 1
ATOM 3431 O O . LEU B 1 102 ? -0.891 -28.062 -21.031 1 97.69 102 LEU B O 1
ATOM 3435 N N . GLU B 1 103 ? -1.188 -26.141 -19.969 1 97.19 103 GLU B N 1
ATOM 3436 C CA . GLU B 1 103 ? 0.034 -25.594 -20.547 1 97.19 103 GLU B CA 1
ATOM 3437 C C . GLU B 1 103 ? 1.263 -26.359 -20.062 1 97.19 103 GLU B C 1
ATOM 3439 O O . GLU B 1 103 ? 2.189 -26.609 -20.844 1 97.19 103 GLU B O 1
ATOM 3444 N N . TYR B 1 104 ? 1.296 -26.688 -18.797 1 97.5 104 TYR B N 1
ATOM 3445 C CA . TYR B 1 104 ? 2.385 -27.469 -18.219 1 97.5 104 TYR B CA 1
ATOM 3446 C C . TYR B 1 104 ? 2.543 -28.797 -18.938 1 97.5 104 TYR B C 1
ATOM 3448 O O . TYR B 1 104 ? 3.658 -29.203 -19.281 1 97.5 104 TYR B O 1
ATOM 3456 N N . ARG B 1 105 ? 1.459 -29.469 -19.156 1 96.12 105 ARG B N 1
ATOM 3457 C CA . ARG B 1 105 ? 1.449 -30.734 -19.891 1 96.12 105 ARG B CA 1
ATOM 3458 C C . ARG B 1 105 ? 1.994 -30.547 -21.312 1 96.12 105 ARG B C 1
ATOM 3460 O O . ARG B 1 105 ? 2.875 -31.281 -21.75 1 96.12 105 ARG B O 1
ATOM 3467 N N . ASP B 1 106 ? 1.494 -29.562 -21.984 1 96.06 106 ASP B N 1
ATOM 3468 C CA . ASP B 1 106 ? 1.884 -29.312 -23.375 1 96.06 106 ASP B CA 1
ATOM 3469 C C . ASP B 1 106 ? 3.355 -28.922 -23.469 1 96.06 106 ASP B C 1
ATOM 3471 O O . ASP B 1 106 ? 4.047 -29.312 -24.406 1 96.06 106 ASP B O 1
ATOM 3475 N N . TYR B 1 107 ? 3.758 -28.125 -22.531 1 95.5 107 TYR B N 1
ATOM 3476 C CA . TYR B 1 107 ? 5.168 -27.75 -22.469 1 95.5 107 TYR B CA 1
ATOM 3477 C C . TYR B 1 107 ? 6.059 -29 -22.406 1 95.5 107 TYR B C 1
ATOM 3479 O O . TYR B 1 107 ? 7.023 -29.109 -23.172 1 95.5 107 TYR B O 1
ATOM 3487 N N . HIS B 1 108 ? 5.754 -29.938 -21.594 1 96 108 HIS B N 1
ATOM 3488 C CA . HIS B 1 108 ? 6.578 -31.125 -21.406 1 96 108 HIS B CA 1
ATOM 3489 C C . HIS B 1 108 ? 6.457 -32.094 -22.594 1 96 108 HIS B C 1
ATOM 3491 O O . HIS B 1 108 ? 7.426 -32.75 -22.953 1 96 108 HIS B O 1
ATOM 3497 N N . ARG B 1 109 ? 5.309 -32.062 -23.172 1 94.94 109 ARG B N 1
ATOM 3498 C CA . ARG B 1 109 ? 5.141 -32.844 -24.406 1 94.94 109 ARG B CA 1
ATOM 3499 C C . ARG B 1 109 ? 6.039 -32.312 -25.516 1 94.94 109 ARG B C 1
ATOM 3501 O O . ARG B 1 109 ? 6.68 -33.062 -26.219 1 94.94 109 ARG B O 1
ATOM 3508 N N . ASN B 1 110 ? 6.074 -31.062 -25.625 1 95 110 ASN B N 1
ATOM 3509 C CA . ASN B 1 110 ? 6.816 -30.406 -26.688 1 95 110 ASN B CA 1
ATOM 3510 C C . ASN B 1 110 ? 8.32 -30.656 -26.562 1 95 110 ASN B C 1
ATOM 3512 O O . ASN B 1 110 ? 9.039 -30.656 -27.562 1 95 110 ASN B O 1
ATOM 3516 N N . ILE B 1 111 ? 8.75 -30.891 -25.406 1 94.12 111 ILE B N 1
ATOM 3517 C CA . ILE B 1 111 ? 10.172 -31.125 -25.234 1 94.12 111 ILE B CA 1
ATOM 3518 C C . ILE B 1 111 ? 10.438 -32.625 -25.047 1 94.12 111 ILE B C 1
ATOM 3520 O O . ILE B 1 111 ? 11.5 -33.031 -24.578 1 94.12 111 ILE B O 1
ATOM 3524 N N . ASP B 1 112 ? 9.445 -33.438 -25.25 1 94.31 112 ASP B N 1
ATOM 3525 C CA . ASP B 1 112 ? 9.508 -34.906 -25.203 1 94.31 112 ASP B CA 1
ATOM 3526 C C . ASP B 1 112 ? 9.906 -35.375 -23.828 1 94.31 112 ASP B C 1
ATOM 3528 O O . ASP B 1 112 ? 10.75 -36.281 -23.703 1 94.31 112 ASP B O 1
ATOM 3532 N N . PHE B 1 113 ? 9.453 -34.688 -22.844 1 93.69 113 PHE B N 1
ATOM 3533 C CA . PHE B 1 113 ? 9.617 -35.125 -21.469 1 93.69 113 PHE B CA 1
ATOM 3534 C C . PHE B 1 113 ? 8.383 -35.875 -20.969 1 93.69 113 PHE B C 1
ATOM 3536 O O . PHE B 1 113 ? 7.285 -35.312 -20.953 1 93.69 113 PHE B O 1
ATOM 3543 N N . ALA B 1 114 ? 8.539 -37.094 -20.562 1 92 114 ALA B N 1
ATOM 3544 C CA . ALA B 1 114 ? 7.418 -37.906 -20.109 1 92 114 ALA B CA 1
ATOM 3545 C C . ALA B 1 114 ? 7.035 -37.562 -18.672 1 92 114 ALA B C 1
ATOM 3547 O O . ALA B 1 114 ? 7.852 -37.688 -17.75 1 92 114 ALA B O 1
ATOM 3548 N N . LEU B 1 115 ? 5.797 -37.188 -18.516 1 91.75 115 LEU B N 1
ATOM 3549 C CA . LEU B 1 115 ? 5.309 -36.906 -17.156 1 91.75 115 LEU B CA 1
ATOM 3550 C C . LEU B 1 115 ? 5.098 -38.188 -16.375 1 91.75 115 LEU B C 1
ATOM 3552 O O . LEU B 1 115 ? 4.926 -39.25 -16.969 1 91.75 115 LEU B O 1
ATOM 3556 N N . ASP B 1 116 ? 5.156 -38.031 -15.109 1 89.75 116 ASP B N 1
ATOM 3557 C CA . ASP B 1 116 ? 4.793 -39.125 -14.227 1 89.75 116 ASP B CA 1
ATOM 3558 C C . ASP B 1 116 ? 3.406 -39.688 -14.57 1 89.75 116 ASP B C 1
ATOM 3560 O O . ASP B 1 116 ? 2.482 -38.906 -14.844 1 89.75 116 ASP B O 1
ATOM 3564 N N . GLY B 1 117 ? 3.254 -41 -14.617 1 92.12 117 GLY B N 1
ATOM 3565 C CA . GLY B 1 117 ? 2.004 -41.625 -15.008 1 92.12 117 GLY B CA 1
ATOM 3566 C C . GLY B 1 117 ? 0.817 -41.188 -14.188 1 92.12 117 GLY B C 1
ATOM 3567 O O . GLY B 1 117 ? -0.258 -40.906 -14.727 1 92.12 117 GLY B O 1
ATOM 3568 N N . ASP B 1 118 ? 1.07 -41.094 -12.898 1 94.75 118 ASP B N 1
ATOM 3569 C CA . ASP B 1 118 ? 0.002 -40.656 -12 1 94.75 118 ASP B CA 1
ATOM 3570 C C . ASP B 1 118 ? -0.41 -39.219 -12.305 1 94.75 118 ASP B C 1
ATOM 3572 O O . ASP B 1 118 ? -1.595 -38.875 -12.25 1 94.75 118 ASP B O 1
ATOM 3576 N N . LEU B 1 119 ? 0.577 -38.438 -12.562 1 95.19 119 LEU B N 1
ATOM 3577 C CA . LEU B 1 119 ? 0.309 -37.031 -12.891 1 95.19 119 LEU B CA 1
ATOM 3578 C C . LEU B 1 119 ? -0.49 -36.938 -14.188 1 95.19 119 LEU B C 1
ATOM 3580 O O . LEU B 1 119 ? -1.453 -36.156 -14.266 1 95.19 119 LEU B O 1
ATOM 3584 N N . ASP B 1 120 ? -0.085 -37.656 -15.133 1 94.44 120 ASP B N 1
ATOM 3585 C CA . ASP B 1 120 ? -0.772 -37.656 -16.422 1 94.44 120 ASP B CA 1
ATOM 3586 C C . ASP B 1 120 ? -2.23 -38.062 -16.266 1 94.44 120 ASP B C 1
ATOM 3588 O O . ASP B 1 120 ? -3.123 -37.469 -16.875 1 94.44 120 ASP B O 1
ATOM 3592 N N . LEU B 1 121 ? -2.426 -39.062 -15.5 1 95.81 121 LEU B N 1
ATOM 3593 C CA . LEU B 1 121 ? -3.777 -39.562 -15.258 1 95.81 121 LEU B CA 1
ATOM 3594 C C . LEU B 1 121 ? -4.621 -38.5 -14.562 1 95.81 121 LEU B C 1
ATOM 3596 O O . LEU B 1 121 ? -5.801 -38.344 -14.883 1 95.81 121 LEU B O 1
ATOM 3600 N N . LYS B 1 122 ? -4.043 -37.844 -13.625 1 96.69 122 LYS B N 1
ATOM 3601 C CA . LYS B 1 122 ? -4.758 -36.812 -12.891 1 96.69 122 LYS B CA 1
ATOM 3602 C C . LYS B 1 122 ? -5.121 -35.625 -13.805 1 96.69 122 LYS B C 1
ATOM 3604 O O . LYS B 1 122 ? -6.195 -35.031 -13.664 1 96.69 122 LYS B O 1
ATOM 3609 N N . ILE B 1 123 ? -4.238 -35.312 -14.664 1 97.06 123 ILE B N 1
ATOM 3610 C CA . ILE B 1 123 ? -4.508 -34.219 -15.617 1 97.06 123 ILE B CA 1
ATOM 3611 C C . ILE B 1 123 ? -5.684 -34.625 -16.516 1 97.06 123 ILE B C 1
ATOM 3613 O O . ILE B 1 123 ? -6.57 -33.812 -16.766 1 97.06 123 ILE B O 1
ATOM 3617 N N . LYS B 1 124 ? -5.691 -35.875 -16.922 1 95.69 124 LYS B N 1
ATOM 3618 C CA . LYS B 1 124 ? -6.785 -36.344 -17.75 1 95.69 124 LYS B CA 1
ATOM 3619 C C . LYS B 1 124 ? -8.109 -36.312 -17 1 95.69 124 LYS B C 1
ATOM 3621 O O . LYS B 1 124 ? -9.148 -35.969 -17.562 1 95.69 124 LYS B O 1
ATOM 3626 N N . GLU B 1 125 ? -8.008 -36.656 -15.789 1 96.62 125 GLU B N 1
ATOM 3627 C CA . GLU B 1 125 ? -9.203 -36.594 -14.945 1 96.62 125 GLU B CA 1
ATOM 3628 C C . GLU B 1 125 ? -9.734 -35.188 -14.828 1 96.62 125 GLU B C 1
ATOM 3630 O O . GLU B 1 125 ? -10.938 -34.938 -14.969 1 96.62 125 GLU B O 1
ATOM 3635 N N . LEU B 1 126 ? -8.844 -34.281 -14.555 1 97.38 126 LEU B N 1
ATOM 3636 C CA . LEU B 1 126 ? -9.227 -32.875 -14.445 1 97.38 126 LEU B CA 1
ATOM 3637 C C . LEU B 1 126 ? -9.812 -32.375 -15.758 1 97.38 126 LEU B C 1
ATOM 3639 O O . LEU B 1 126 ? -10.844 -31.703 -15.758 1 97.38 126 LEU B O 1
ATOM 3643 N N . ASN B 1 127 ? -9.164 -32.719 -16.828 1 94.44 127 ASN B N 1
ATOM 3644 C CA . ASN B 1 127 ? -9.609 -32.25 -18.141 1 94.44 127 ASN B CA 1
ATOM 3645 C C . ASN B 1 127 ? -10.977 -32.844 -18.5 1 94.44 127 ASN B C 1
ATOM 3647 O O . ASN B 1 127 ? -11.758 -32.188 -19.203 1 94.44 127 ASN B O 1
ATOM 3651 N N . ALA B 1 128 ? -11.258 -34 -18.016 1 94.88 128 ALA B N 1
ATOM 3652 C CA . ALA B 1 128 ? -12.562 -34.594 -18.234 1 94.88 128 ALA B CA 1
ATOM 3653 C C . ALA B 1 128 ? -13.656 -33.844 -17.5 1 94.88 128 ALA B C 1
ATOM 3655 O O . ALA B 1 128 ? -14.797 -33.781 -17.969 1 94.88 128 ALA B O 1
ATOM 3656 N N . LEU B 1 129 ? -13.32 -33.219 -16.406 1 94.69 129 LEU B N 1
ATOM 3657 C CA . LEU B 1 129 ? -14.266 -32.438 -15.625 1 94.69 129 LEU B CA 1
ATOM 3658 C C . LEU B 1 129 ? -14.5 -31.078 -16.25 1 94.69 129 LEU B C 1
ATOM 3660 O O . LEU B 1 129 ? -15.562 -30.484 -16.078 1 94.69 129 LEU B O 1
ATOM 3664 N N . TYR B 1 130 ? -13.508 -30.594 -16.984 1 93.81 130 TYR B N 1
ATOM 3665 C CA . TYR B 1 130 ? -13.586 -29.328 -17.703 1 93.81 130 TYR B CA 1
ATOM 3666 C C . TYR B 1 130 ? -13.078 -29.469 -19.141 1 93.81 130 TYR B C 1
ATOM 3668 O O . TYR B 1 130 ? -12.016 -28.969 -19.484 1 93.81 130 TYR B O 1
ATOM 3676 N N . ARG B 1 131 ? -13.867 -29.922 -20.031 1 92.31 131 ARG B N 1
ATOM 3677 C CA . ARG B 1 131 ? -13.469 -30.391 -21.359 1 92.31 131 ARG B CA 1
ATOM 3678 C C . ARG B 1 131 ? -13.172 -29.219 -22.297 1 92.31 131 ARG B C 1
ATOM 3680 O O . ARG B 1 131 ? -12.352 -29.344 -23.203 1 92.31 131 ARG B O 1
ATOM 3687 N N . GLU B 1 132 ? -13.758 -28.141 -21.984 1 91.81 132 GLU B N 1
ATOM 3688 C CA . GLU B 1 132 ? -13.625 -27 -22.891 1 91.81 132 GLU B CA 1
ATOM 3689 C C . GLU B 1 132 ? -12.367 -26.188 -22.578 1 91.81 132 GLU B C 1
ATOM 3691 O O . GLU B 1 132 ? -12.039 -25.234 -23.281 1 91.81 132 GLU B O 1
ATOM 3696 N N . ALA B 1 133 ? -11.68 -26.594 -21.531 1 93.31 133 ALA B N 1
ATOM 3697 C CA . ALA B 1 133 ? -10.508 -25.828 -21.109 1 93.31 133 ALA B CA 1
ATOM 3698 C C . ALA B 1 133 ? -9.391 -25.906 -22.141 1 93.31 133 ALA B C 1
ATOM 3700 O O . ALA B 1 133 ? -9.148 -26.969 -22.719 1 93.31 133 ALA B O 1
ATOM 3701 N N . LEU B 1 134 ? -8.797 -24.75 -22.453 1 94.06 134 LEU B N 1
ATOM 3702 C CA . LEU B 1 134 ? -7.645 -24.656 -23.344 1 94.06 134 LEU B CA 1
ATOM 3703 C C . LEU B 1 134 ? -6.395 -24.234 -22.578 1 94.06 134 LEU B C 1
ATOM 3705 O O . LEU B 1 134 ? -6.484 -23.5 -21.578 1 94.06 134 LEU B O 1
ATOM 3709 N N . PRO B 1 135 ? -5.254 -24.719 -23.047 1 95.5 135 PRO B N 1
ATOM 3710 C CA . PRO B 1 135 ? -4.016 -24.328 -22.359 1 95.5 135 PRO B CA 1
ATOM 3711 C C . PRO B 1 135 ? -3.805 -22.812 -22.359 1 95.5 135 PRO B C 1
ATOM 3713 O O . PRO B 1 135 ? -4.211 -22.125 -23.312 1 95.5 135 PRO B O 1
ATOM 3716 N N . SER B 1 136 ? -3.217 -22.344 -21.281 1 93.88 136 SER B N 1
ATOM 3717 C CA . SER B 1 136 ? -2.807 -20.953 -21.188 1 93.88 136 SER B CA 1
ATOM 3718 C C . SER B 1 136 ? -1.522 -20.703 -21.984 1 93.88 136 SER B C 1
ATOM 3720 O O . SER B 1 136 ? -1.045 -21.594 -22.688 1 93.88 136 SER B O 1
ATOM 3722 N N . SER B 1 137 ? -1.121 -19.5 -22.031 1 91.81 137 SER B N 1
ATOM 3723 C CA . SER B 1 137 ? 0.172 -19.125 -22.578 1 91.81 137 SER B CA 1
ATOM 3724 C C . SER B 1 137 ? 0.797 -17.969 -21.797 1 91.81 137 SER B C 1
ATOM 3726 O O . SER B 1 137 ? 0.181 -16.922 -21.625 1 91.81 137 SER B O 1
ATOM 3728 N N . GLN B 1 138 ? 1.992 -18.297 -21.312 1 92.88 138 GLN B N 1
ATOM 3729 C CA . GLN B 1 138 ? 2.721 -17.219 -20.641 1 92.88 138 GLN B CA 1
ATOM 3730 C C . GLN B 1 138 ? 3.168 -16.156 -21.641 1 92.88 138 GLN B C 1
ATOM 3732 O O . GLN B 1 138 ? 3.127 -16.375 -22.844 1 92.88 138 GLN B O 1
ATOM 3737 N N . LYS B 1 139 ? 3.561 -14.984 -21.109 1 91 139 LYS B N 1
ATOM 3738 C CA . LYS B 1 139 ? 3.814 -13.836 -21.969 1 91 139 LYS B CA 1
ATOM 3739 C C . LYS B 1 139 ? 5.289 -13.75 -22.344 1 91 139 LYS B C 1
ATOM 3741 O O . LYS B 1 139 ? 6.164 -13.805 -21.484 1 91 139 LYS B O 1
ATOM 3746 N N . ASN B 1 140 ? 5.504 -13.633 -23.641 1 93.81 140 ASN B N 1
ATOM 3747 C CA . ASN B 1 140 ? 6.832 -13.32 -24.141 1 93.81 140 ASN B CA 1
ATOM 3748 C C . ASN B 1 140 ? 7.008 -11.82 -24.375 1 93.81 140 ASN B C 1
ATOM 3750 O O . ASN B 1 140 ? 6.191 -11.188 -25.047 1 93.81 140 ASN B O 1
ATOM 3754 N N . LEU B 1 141 ? 8.117 -11.305 -23.781 1 93.94 141 LEU B N 1
ATOM 3755 C CA . LEU B 1 141 ? 8.305 -9.859 -23.859 1 93.94 141 LEU B CA 1
ATOM 3756 C C . LEU B 1 141 ? 9.672 -9.516 -24.422 1 93.94 141 LEU B C 1
ATOM 3758 O O . LEU B 1 141 ? 10.633 -10.273 -24.25 1 93.94 141 LEU B O 1
ATOM 3762 N N . ILE B 1 142 ? 9.664 -8.375 -25.125 1 95 142 ILE B N 1
ATOM 3763 C CA . ILE B 1 142 ? 10.891 -7.77 -25.641 1 95 142 ILE B CA 1
ATOM 3764 C C . ILE B 1 142 ? 11.211 -6.512 -24.828 1 95 142 ILE B C 1
ATOM 3766 O O . ILE B 1 142 ? 10.328 -5.688 -24.578 1 95 142 ILE B O 1
ATOM 3770 N N . LYS B 1 143 ? 12.469 -6.367 -24.516 1 94.88 143 LYS B N 1
ATOM 3771 C CA . LYS B 1 143 ? 12.914 -5.281 -23.641 1 94.88 143 LYS B CA 1
ATOM 3772 C C . LYS B 1 143 ? 12.406 -3.934 -24.156 1 94.88 143 LYS B C 1
ATOM 3774 O O . LYS B 1 143 ? 11.859 -3.143 -23.375 1 94.88 143 LYS B O 1
ATOM 3779 N N . THR B 1 144 ? 12.516 -3.631 -25.375 1 92.94 144 THR B N 1
ATOM 3780 C CA . THR B 1 144 ? 12.148 -2.34 -25.938 1 92.94 144 THR B CA 1
ATOM 3781 C C . THR B 1 144 ? 10.648 -2.092 -25.797 1 92.94 144 THR B C 1
ATOM 3783 O O . THR B 1 144 ? 10.227 -0.979 -25.469 1 92.94 144 THR B O 1
ATOM 3786 N N . ASN B 1 145 ? 9.875 -3.129 -25.953 1 92.19 145 ASN B N 1
ATOM 3787 C CA . ASN B 1 145 ? 8.43 -3.008 -25.812 1 92.19 145 ASN B CA 1
ATOM 3788 C C . ASN B 1 145 ? 8.016 -2.879 -24.344 1 92.19 145 ASN B C 1
ATOM 3790 O O . ASN B 1 145 ? 7.09 -2.135 -24.016 1 92.19 145 ASN B O 1
ATOM 3794 N N . TYR B 1 146 ? 8.75 -3.584 -23.609 1 93.75 146 TYR B N 1
ATOM 3795 C CA . TYR B 1 146 ? 8.461 -3.613 -22.172 1 93.75 146 TYR B CA 1
ATOM 3796 C C . TYR B 1 146 ? 8.602 -2.225 -21.562 1 93.75 146 TYR B C 1
ATOM 3798 O O . TYR B 1 146 ? 7.816 -1.843 -20.688 1 93.75 146 TYR B O 1
ATOM 3806 N N . PHE B 1 147 ? 9.5 -1.378 -22 1 94.06 147 PHE B N 1
ATOM 3807 C CA . PHE B 1 147 ? 9.758 -0.068 -21.406 1 94.06 147 PHE B CA 1
ATOM 3808 C C . PHE B 1 147 ? 9.242 1.042 -22.328 1 94.06 147 PHE B C 1
ATOM 3810 O O . PHE B 1 147 ? 9.508 2.221 -22.078 1 94.06 147 PHE B O 1
ATOM 3817 N N . SER B 1 148 ? 8.469 0.779 -23.344 1 87.88 148 SER B N 1
ATOM 3818 C CA . SER B 1 148 ? 8.148 1.743 -24.391 1 87.88 148 SER B CA 1
ATOM 3819 C C . SER B 1 148 ? 7.09 2.74 -23.922 1 87.88 148 SER B C 1
ATOM 3821 O O . SER B 1 148 ? 6.898 3.785 -24.531 1 87.88 148 SER B O 1
ATOM 3823 N N . SER B 1 149 ? 6.492 2.523 -22.797 1 84.69 149 SER B N 1
ATOM 3824 C CA . SER B 1 149 ? 5.34 3.326 -22.391 1 84.69 149 SER B CA 1
ATOM 3825 C C . SER B 1 149 ? 5.734 4.387 -21.375 1 84.69 149 SER B C 1
ATOM 3827 O O . SER B 1 149 ? 4.871 5.082 -20.828 1 84.69 149 SER B O 1
ATOM 3829 N N . GLY B 1 150 ? 6.988 4.547 -21.125 1 85.19 150 GLY B N 1
ATOM 3830 C CA . GLY B 1 150 ? 7.422 5.52 -20.141 1 85.19 150 GLY B CA 1
ATOM 3831 C C . GLY B 1 150 ? 7.027 6.941 -20.484 1 85.19 150 GLY B C 1
ATOM 3832 O O . GLY B 1 150 ? 6.672 7.727 -19.609 1 85.19 150 GLY B O 1
ATOM 3833 N N . GLU B 1 151 ? 6.992 7.219 -21.766 1 85.44 151 GLU B N 1
ATOM 3834 C CA . GLU B 1 151 ? 6.66 8.562 -22.234 1 85.44 151 GLU B CA 1
ATOM 3835 C C . GLU B 1 151 ? 5.223 8.633 -22.734 1 85.44 151 GLU B C 1
ATOM 3837 O O . GLU B 1 151 ? 4.789 9.664 -23.25 1 85.44 151 GLU B O 1
ATOM 3842 N N . GLY B 1 152 ? 4.508 7.531 -22.516 1 90.5 152 GLY B N 1
ATOM 3843 C CA . GLY B 1 152 ? 3.127 7.465 -22.969 1 90.5 152 GLY B CA 1
ATOM 3844 C C . GLY B 1 152 ? 2.129 7.754 -21.859 1 90.5 152 GLY B C 1
ATOM 3845 O O . GLY B 1 152 ? 2.506 8.195 -20.781 1 90.5 152 GLY B O 1
ATOM 3846 N N . SER B 1 153 ? 0.838 7.562 -22.203 1 94.12 153 SER B N 1
ATOM 3847 C CA . SER B 1 153 ? -0.228 7.809 -21.234 1 94.12 153 SER B CA 1
ATOM 3848 C C . SER B 1 153 ? -0.112 6.871 -20.031 1 94.12 153 SER B C 1
ATOM 3850 O O . SER B 1 153 ? 0.452 5.781 -20.141 1 94.12 153 SER B O 1
ATOM 3852 N N . PHE B 1 154 ? -0.666 7.297 -18.922 1 96.81 154 PHE B N 1
ATOM 3853 C CA . PHE B 1 154 ? -0.665 6.434 -17.75 1 96.81 154 PHE B CA 1
ATOM 3854 C C . PHE B 1 154 ? -1.358 5.109 -18.062 1 96.81 154 PHE B C 1
ATOM 3856 O O . PHE B 1 154 ? -0.944 4.059 -17.562 1 96.81 154 PHE B O 1
ATOM 3863 N N . LEU B 1 155 ? -2.393 5.145 -18.844 1 96.19 155 LEU B N 1
ATOM 3864 C CA . LEU B 1 155 ? -3.127 3.939 -19.203 1 96.19 155 LEU B CA 1
ATOM 3865 C C . LEU B 1 155 ? -2.188 2.891 -19.797 1 96.19 155 LEU B C 1
ATOM 3867 O O . LEU B 1 155 ? -2.186 1.737 -19.359 1 96.19 155 LEU B O 1
ATOM 3871 N N . ASN B 1 156 ? -1.407 3.273 -20.734 1 95.44 156 ASN B N 1
ATOM 3872 C CA . ASN B 1 156 ? -0.476 2.354 -21.375 1 95.44 156 ASN B CA 1
ATOM 3873 C C . ASN B 1 156 ? 0.697 2.012 -20.469 1 95.44 156 ASN B C 1
ATOM 3875 O O . ASN B 1 156 ? 1.129 0.859 -20.406 1 95.44 156 ASN B O 1
ATOM 3879 N N . PHE B 1 157 ? 1.197 3.006 -19.734 1 97.19 157 PHE B N 1
ATOM 3880 C CA . PHE B 1 157 ? 2.334 2.816 -18.844 1 97.19 157 PHE B CA 1
ATOM 3881 C C . PHE B 1 157 ? 1.995 1.825 -17.734 1 97.19 157 PHE B C 1
ATOM 3883 O O . PHE B 1 157 ? 2.754 0.888 -17.469 1 97.19 157 PHE B O 1
ATOM 3890 N N . SER B 1 158 ? 0.873 2.035 -17.141 1 96.81 158 SER B N 1
ATOM 3891 C CA . SER B 1 158 ? 0.457 1.187 -16.031 1 96.81 158 SER B CA 1
ATOM 3892 C C . SER B 1 158 ? 0.314 -0.268 -16.469 1 96.81 158 SER B C 1
ATOM 3894 O O . SER B 1 158 ? 0.698 -1.183 -15.734 1 96.81 158 SER B O 1
ATOM 3896 N N . LYS B 1 159 ? -0.18 -0.522 -17.625 1 94.88 159 LYS B N 1
ATOM 3897 C CA . LYS B 1 159 ? -0.4 -1.869 -18.156 1 94.88 159 LYS B CA 1
ATOM 3898 C C . LYS B 1 159 ? 0.923 -2.553 -18.484 1 94.88 159 LYS B C 1
ATOM 3900 O O . LYS B 1 159 ? 1.01 -3.783 -18.484 1 94.88 159 LYS B O 1
ATOM 3905 N N . SER B 1 160 ? 1.879 -1.787 -18.766 1 96 160 SER B N 1
ATOM 3906 C CA . SER B 1 160 ? 3.15 -2.34 -19.219 1 96 160 SER B CA 1
ATOM 3907 C C . SER B 1 160 ? 3.992 -2.83 -18.047 1 96 160 SER B C 1
ATOM 3909 O O . SER B 1 160 ? 4.902 -3.641 -18.234 1 96 160 SER B O 1
ATOM 3911 N N . ARG B 1 161 ? 3.754 -2.322 -16.859 1 97.06 161 ARG B N 1
ATOM 3912 C CA . ARG B 1 161 ? 4.551 -2.754 -15.719 1 97.06 161 ARG B CA 1
ATOM 3913 C C . ARG B 1 161 ? 4.113 -4.133 -15.234 1 97.06 161 ARG B C 1
ATOM 3915 O O . ARG B 1 161 ? 3.016 -4.293 -14.703 1 97.06 161 ARG B O 1
ATOM 3922 N N . LEU B 1 162 ? 4.914 -5.102 -15.336 1 97.19 162 LEU B N 1
ATOM 3923 C CA . LEU B 1 162 ? 4.75 -6.473 -14.867 1 97.19 162 LEU B CA 1
ATOM 3924 C C . LEU B 1 162 ? 5.93 -6.895 -13.992 1 97.19 162 LEU B C 1
ATOM 3926 O O . LEU B 1 162 ? 7.035 -6.375 -14.148 1 97.19 162 LEU B O 1
ATOM 3930 N N . SER B 1 163 ? 5.676 -7.812 -13.078 1 97.31 163 SER B N 1
ATOM 3931 C CA . SER B 1 163 ? 6.781 -8.344 -12.281 1 97.31 163 SER B CA 1
ATOM 3932 C C . SER B 1 163 ? 7.719 -9.188 -13.133 1 97.31 163 SER B C 1
ATOM 3934 O O . SER B 1 163 ? 7.27 -10.07 -13.867 1 97.31 163 SER B O 1
ATOM 3936 N N . VAL B 1 164 ? 8.961 -8.891 -13 1 96.5 164 VAL B N 1
ATOM 3937 C CA . VAL B 1 164 ? 9.969 -9.578 -13.797 1 96.5 164 VAL B CA 1
ATOM 3938 C C . VAL B 1 164 ? 10.922 -10.344 -12.883 1 96.5 164 VAL B C 1
ATOM 3940 O O . VAL B 1 164 ? 11.328 -9.836 -11.836 1 96.5 164 VAL B O 1
ATOM 3943 N N . ARG B 1 165 ? 11.219 -11.547 -13.289 1 96.25 165 ARG B N 1
ATOM 3944 C CA . ARG B 1 165 ? 12.078 -12.406 -12.484 1 96.25 165 ARG B CA 1
ATOM 3945 C C . ARG B 1 165 ? 13.281 -12.891 -13.297 1 96.25 165 ARG B C 1
ATOM 3947 O O . ARG B 1 165 ? 13.977 -13.82 -12.891 1 96.25 165 ARG B O 1
ATOM 3954 N N . ASN B 1 166 ? 13.414 -12.344 -14.445 1 95.56 166 ASN B N 1
ATOM 3955 C CA . ASN B 1 166 ? 14.562 -12.547 -15.32 1 95.56 166 ASN B CA 1
ATOM 3956 C C . ASN B 1 166 ? 15.414 -11.289 -15.422 1 95.56 166 ASN B C 1
ATOM 3958 O O . ASN B 1 166 ? 14.938 -10.242 -15.867 1 95.56 166 ASN B O 1
ATOM 3962 N N . TYR B 1 167 ? 16.688 -11.414 -15.016 1 96.88 167 TYR B N 1
ATOM 3963 C CA . TYR B 1 167 ? 17.578 -10.25 -15.031 1 96.88 167 TYR B CA 1
ATOM 3964 C C . TYR B 1 167 ? 18.844 -10.539 -15.82 1 96.88 167 TYR B C 1
ATOM 3966 O O . TYR B 1 167 ? 19.328 -11.672 -15.836 1 96.88 167 TYR B O 1
ATOM 3974 N N . SER B 1 168 ? 19.312 -9.547 -16.531 1 96.5 168 SER B N 1
ATOM 3975 C CA . SER B 1 168 ? 20.641 -9.617 -17.156 1 96.5 168 SER B CA 1
ATOM 3976 C C . SER B 1 168 ? 21.734 -9.344 -16.141 1 96.5 168 SER B C 1
ATOM 3978 O O . SER B 1 168 ? 21.469 -9.102 -14.961 1 96.5 168 SER B O 1
ATOM 3980 N N . ASP B 1 169 ? 22.984 -9.328 -16.609 1 95.94 169 ASP B N 1
ATOM 3981 C CA . ASP B 1 169 ? 24.125 -9.102 -15.734 1 95.94 169 ASP B CA 1
ATOM 3982 C C . ASP B 1 169 ? 24.469 -7.621 -15.656 1 95.94 169 ASP B C 1
ATOM 3984 O O . ASP B 1 169 ? 25.406 -7.234 -14.945 1 95.94 169 ASP B O 1
ATOM 3988 N N . GLU B 1 170 ? 23.734 -6.82 -16.328 1 97.38 170 GLU B N 1
ATOM 3989 C CA . GLU B 1 170 ? 24 -5.387 -16.297 1 97.38 170 GLU B CA 1
ATOM 3990 C C . GLU B 1 170 ? 23.766 -4.809 -14.914 1 97.38 170 GLU B C 1
ATOM 3992 O O . GLU B 1 170 ? 22.781 -5.152 -14.25 1 97.38 170 GLU B O 1
ATOM 3997 N N . ILE B 1 171 ? 24.672 -3.906 -14.508 1 98 171 ILE B N 1
ATOM 3998 C CA . ILE B 1 171 ? 24.625 -3.334 -13.172 1 98 171 ILE B CA 1
ATOM 3999 C C . ILE B 1 171 ? 23.734 -2.086 -13.18 1 98 171 ILE B C 1
ATOM 4001 O O . ILE B 1 171 ? 23.828 -1.263 -14.094 1 98 171 ILE B O 1
ATOM 4005 N N . ILE B 1 172 ? 22.891 -1.93 -12.164 1 98.5 172 ILE B N 1
ATOM 4006 C CA . ILE B 1 172 ? 22.094 -0.728 -11.961 1 98.5 172 ILE B CA 1
ATOM 4007 C C . ILE B 1 172 ? 22.891 0.298 -11.164 1 98.5 172 ILE B C 1
ATOM 4009 O O . ILE B 1 172 ? 23.297 0.033 -10.031 1 98.5 172 ILE B O 1
ATOM 4013 N N . PRO B 1 173 ? 23.109 1.421 -11.695 1 98 173 PRO B N 1
ATOM 4014 C CA . PRO B 1 173 ? 23.781 2.447 -10.898 1 98 173 PRO B CA 1
ATOM 4015 C C . PRO B 1 173 ? 22.969 2.883 -9.688 1 98 173 PRO B C 1
ATOM 4017 O O . PRO B 1 173 ? 21.75 2.992 -9.766 1 98 173 PRO B O 1
ATOM 4020 N N . ASP B 1 174 ? 23.672 3.197 -8.602 1 97.56 174 ASP B N 1
ATOM 4021 C CA . ASP B 1 174 ? 23.016 3.68 -7.395 1 97.56 174 ASP B CA 1
ATOM 4022 C C . ASP B 1 174 ? 22.219 4.957 -7.672 1 97.56 174 ASP B C 1
ATOM 4024 O O . ASP B 1 174 ? 21.141 5.164 -7.109 1 97.56 174 ASP B O 1
ATOM 4028 N N . ASP B 1 175 ? 22.719 5.727 -8.492 1 98 175 ASP B N 1
ATOM 4029 C CA . ASP B 1 175 ? 22.078 7.004 -8.812 1 98 175 ASP B CA 1
ATOM 4030 C C . ASP B 1 175 ? 20.703 6.785 -9.438 1 98 175 ASP B C 1
ATOM 4032 O O . ASP B 1 175 ? 19.797 7.582 -9.227 1 98 175 ASP B O 1
ATOM 4036 N N . THR B 1 176 ? 20.594 5.738 -10.211 1 98.38 176 THR B N 1
ATOM 4037 C CA . THR B 1 176 ? 19.297 5.426 -10.82 1 98.38 176 THR B CA 1
ATOM 4038 C C . THR B 1 176 ? 18.266 5.07 -9.75 1 98.38 176 THR B C 1
ATOM 4040 O O . THR B 1 176 ? 17.109 5.48 -9.836 1 98.38 176 THR B O 1
ATOM 4043 N N . LEU B 1 177 ? 18.734 4.383 -8.742 1 98.62 177 LEU B N 1
ATOM 4044 C CA . LEU B 1 177 ? 17.828 4.031 -7.648 1 98.62 177 LEU B CA 1
ATOM 4045 C C . LEU B 1 177 ? 17.469 5.258 -6.816 1 98.62 177 LEU B C 1
ATOM 4047 O O . LEU B 1 177 ? 16.359 5.371 -6.305 1 98.62 177 LEU B O 1
ATOM 4051 N N . LYS B 1 178 ? 18.406 6.125 -6.668 1 98.56 178 LYS B N 1
ATOM 4052 C CA . LYS B 1 178 ? 18.125 7.383 -5.98 1 98.56 178 LYS B CA 1
ATOM 4053 C C . LYS B 1 178 ? 17.094 8.203 -6.734 1 98.56 178 LYS B C 1
ATOM 4055 O O . LYS B 1 178 ? 16.172 8.75 -6.125 1 98.56 178 LYS B O 1
ATOM 4060 N N . LYS B 1 179 ? 17.219 8.273 -8.055 1 98.56 179 LYS B N 1
ATOM 4061 C CA . LYS B 1 179 ? 16.234 8.977 -8.883 1 98.56 179 LYS B CA 1
ATOM 4062 C C . LYS B 1 179 ? 14.859 8.336 -8.781 1 98.56 179 LYS B C 1
ATOM 4064 O O . LYS B 1 179 ? 13.852 9.039 -8.672 1 98.56 179 LYS B O 1
ATOM 4069 N N . ALA B 1 180 ? 14.836 7.031 -8.82 1 98.81 180 ALA B N 1
ATOM 4070 C CA . ALA B 1 180 ? 13.57 6.32 -8.695 1 98.81 180 ALA B CA 1
ATOM 4071 C C . ALA B 1 180 ? 12.922 6.582 -7.34 1 98.81 180 ALA B C 1
ATOM 4073 O O . ALA B 1 180 ? 11.711 6.812 -7.258 1 98.81 180 ALA B O 1
ATOM 4074 N N . THR B 1 181 ? 13.719 6.574 -6.297 1 98.81 181 THR B N 1
ATOM 4075 C CA . THR B 1 181 ? 13.211 6.836 -4.953 1 98.81 181 THR B CA 1
ATOM 4076 C C . THR B 1 181 ? 12.703 8.273 -4.836 1 98.81 181 THR B C 1
ATOM 4078 O O . THR B 1 181 ? 11.664 8.516 -4.23 1 98.81 181 THR B O 1
ATOM 4081 N N . LYS B 1 182 ? 13.453 9.172 -5.395 1 98.5 182 LYS B N 1
ATOM 4082 C CA . LYS B 1 182 ? 13.039 10.57 -5.398 1 98.5 182 LYS B CA 1
ATOM 4083 C C . LYS B 1 182 ? 11.68 10.75 -6.07 1 98.5 182 LYS B C 1
ATOM 4085 O O . LYS B 1 182 ? 10.828 11.484 -5.574 1 98.5 182 LYS B O 1
ATOM 4090 N N . LEU B 1 183 ? 11.484 10.078 -7.152 1 98.12 183 LEU B N 1
ATOM 4091 C CA . LEU B 1 183 ? 10.203 10.141 -7.855 1 98.12 183 LEU B CA 1
ATOM 4092 C C . LEU B 1 183 ? 9.102 9.492 -7.031 1 98.12 183 LEU B C 1
ATOM 4094 O O . LEU B 1 183 ? 7.973 9.992 -6.996 1 98.12 183 LEU B O 1
ATOM 4098 N N . ALA B 1 184 ? 9.398 8.438 -6.316 1 98.56 184 ALA B N 1
ATOM 4099 C CA . ALA B 1 184 ? 8.414 7.664 -5.566 1 98.56 184 ALA B CA 1
ATOM 4100 C C . ALA B 1 184 ? 7.977 8.398 -4.305 1 98.56 184 ALA B C 1
ATOM 4102 O O . ALA B 1 184 ? 6.926 8.102 -3.732 1 98.56 184 ALA B O 1
ATOM 4103 N N . ARG B 1 185 ? 8.711 9.375 -3.832 1 97.19 185 ARG B N 1
ATOM 4104 C CA . ARG B 1 185 ? 8.492 9.977 -2.521 1 97.19 185 ARG B CA 1
ATOM 4105 C C . ARG B 1 185 ? 7.25 10.867 -2.535 1 97.19 185 ARG B C 1
ATOM 4107 O O . ARG B 1 185 ? 6.801 11.328 -1.483 1 97.19 185 ARG B O 1
ATOM 4114 N N . ASN B 1 186 ? 6.699 11.094 -3.707 1 96.62 186 ASN B N 1
ATOM 4115 C CA . ASN B 1 186 ? 5.469 11.875 -3.762 1 96.62 186 ASN B CA 1
ATOM 4116 C C . ASN B 1 186 ? 4.25 11.031 -3.402 1 96.62 186 ASN B C 1
ATOM 4118 O O . ASN B 1 186 ? 3.121 11.523 -3.432 1 96.62 186 ASN B O 1
ATOM 4122 N N . ALA B 1 187 ? 4.449 9.734 -3.092 1 97.88 187 ALA B N 1
ATOM 4123 C CA . ALA B 1 187 ? 3.359 8.891 -2.605 1 97.88 187 ALA B CA 1
ATOM 4124 C C . ALA B 1 187 ? 2.684 9.516 -1.39 1 97.88 187 ALA B C 1
ATOM 4126 O O . ALA B 1 187 ? 3.355 10.062 -0.508 1 97.88 187 ALA B O 1
ATOM 4127 N N . PRO B 1 188 ? 1.346 9.5 -1.388 1 98.06 188 PRO B N 1
ATOM 4128 C CA . PRO B 1 188 ? 0.69 9.992 -0.173 1 98.06 188 PRO B CA 1
ATOM 4129 C C . PRO B 1 188 ? 0.979 9.125 1.048 1 98.06 188 PRO B C 1
ATOM 4131 O O . PRO B 1 188 ? 1.315 7.945 0.904 1 98.06 188 PRO B O 1
ATOM 4134 N N . SER B 1 189 ? 0.966 9.703 2.193 1 97.94 189 SER B N 1
ATOM 4135 C CA . SER B 1 189 ? 1.098 9.023 3.479 1 97.94 189 SER B CA 1
ATOM 4136 C C . SER B 1 189 ? 0.182 9.648 4.527 1 97.94 189 SER B C 1
ATOM 4138 O O . SER B 1 189 ? -0.234 10.797 4.395 1 97.94 189 SER B O 1
ATOM 4140 N N . SER B 1 190 ? -0.19 8.852 5.52 1 97 190 SER B N 1
ATOM 4141 C CA . SER B 1 190 ? -1.042 9.344 6.598 1 97 190 SER B CA 1
ATOM 4142 C C . SER B 1 190 ? -0.461 10.602 7.234 1 97 190 SER B C 1
ATOM 4144 O O . SER B 1 190 ? 0.667 10.586 7.73 1 97 190 SER B O 1
ATOM 4146 N N . CYS B 1 191 ? -1.232 11.695 7.105 1 96 191 CYS B N 1
ATOM 4147 C CA . CYS B 1 191 ? -0.888 12.992 7.691 1 96 191 CYS B CA 1
ATOM 4148 C C . CYS B 1 191 ? 0.469 13.469 7.191 1 96 191 CYS B C 1
ATOM 4150 O O . CYS B 1 191 ? 1.173 14.195 7.898 1 96 191 CYS B O 1
ATOM 4152 N N . ASN B 1 192 ? 0.932 12.914 6.086 1 96.88 192 ASN B N 1
ATOM 4153 C CA . ASN B 1 192 ? 2.205 13.273 5.465 1 96.88 192 ASN B CA 1
ATOM 4154 C C . ASN B 1 192 ? 3.385 12.906 6.359 1 96.88 192 ASN B C 1
ATOM 4156 O O . ASN B 1 192 ? 4.438 13.547 6.301 1 96.88 192 ASN B O 1
ATOM 4160 N N . ARG B 1 193 ? 3.252 11.891 7.102 1 96.94 193 ARG B N 1
ATOM 4161 C CA . ARG B 1 193 ? 4.285 11.539 8.07 1 96.94 193 ARG B CA 1
ATOM 4162 C C . ARG B 1 193 ? 5.492 10.914 7.371 1 96.94 193 ARG B C 1
ATOM 4164 O O . ARG B 1 193 ? 6.598 10.906 7.922 1 96.94 193 ARG B O 1
ATOM 4171 N N . GLN B 1 194 ? 5.305 10.375 6.195 1 97.56 194 GLN B N 1
ATOM 4172 C CA . GLN B 1 194 ? 6.418 9.883 5.391 1 97.56 194 GLN B CA 1
ATOM 4173 C C . GLN B 1 194 ? 7.25 8.867 6.16 1 97.56 194 GLN B C 1
ATOM 4175 O O . GLN B 1 194 ? 8.469 9 6.266 1 97.56 194 GLN B O 1
ATOM 4180 N N . THR B 1 195 ? 6.652 7.781 6.586 1 97.81 195 THR B N 1
ATOM 4181 C CA . THR B 1 195 ? 7.227 6.852 7.555 1 97.81 195 THR B CA 1
ATOM 4182 C C . THR B 1 195 ? 8.133 5.84 6.859 1 97.81 195 THR B C 1
ATOM 4184 O O . THR B 1 195 ? 8.867 5.105 7.523 1 97.81 195 THR B O 1
ATOM 4187 N N . VAL B 1 196 ? 8.172 5.766 5.551 1 98.69 196 VAL B N 1
ATOM 4188 C CA . VAL B 1 196 ? 8.836 4.703 4.801 1 98.69 196 VAL B CA 1
ATOM 4189 C C . VAL B 1 196 ? 10.328 5.004 4.691 1 98.69 196 VAL B C 1
ATOM 4191 O O . VAL B 1 196 ? 10.727 6.156 4.492 1 98.69 196 VAL B O 1
ATOM 4194 N N . LYS B 1 197 ? 11.125 3.977 4.816 1 98.75 197 LYS B N 1
ATOM 4195 C CA . LYS B 1 197 ? 12.555 3.988 4.512 1 98.75 197 LYS B CA 1
ATOM 4196 C C . LYS B 1 197 ? 12.891 2.994 3.404 1 98.75 197 LYS B C 1
ATOM 4198 O O . LYS B 1 197 ? 12.312 1.906 3.344 1 98.75 197 LYS B O 1
ATOM 4203 N N . VAL B 1 198 ? 13.812 3.43 2.557 1 98.88 198 VAL B N 1
ATOM 4204 C CA . VAL B 1 198 ? 14.242 2.621 1.42 1 98.88 198 VAL B CA 1
ATOM 4205 C C . VAL B 1 198 ? 15.664 2.115 1.654 1 98.88 198 VAL B C 1
ATOM 4207 O O . VAL B 1 198 ? 16.625 2.887 1.581 1 98.88 198 VAL B O 1
ATOM 4210 N N . ASN B 1 199 ? 15.812 0.826 1.893 1 98.88 199 ASN B N 1
ATOM 4211 C CA . ASN B 1 199 ? 17.109 0.211 2.117 1 98.88 199 ASN B CA 1
ATOM 4212 C C . ASN B 1 199 ? 17.594 -0.548 0.885 1 98.88 199 ASN B C 1
ATOM 4214 O O . ASN B 1 199 ? 16.953 -1.499 0.444 1 98.88 199 ASN B O 1
ATOM 4218 N N . VAL B 1 200 ? 18.734 -0.171 0.353 1 98.88 200 VAL B N 1
ATOM 4219 C CA . VAL B 1 200 ? 19.234 -0.752 -0.89 1 98.88 200 VAL B CA 1
ATOM 4220 C C . VAL B 1 200 ? 20.469 -1.599 -0.605 1 98.88 200 VAL B C 1
ATOM 4222 O O . VAL B 1 200 ? 21.406 -1.134 0.04 1 98.88 200 VAL B O 1
ATOM 4225 N N . PHE B 1 201 ? 20.438 -2.781 -1.059 1 98.81 201 PHE B N 1
ATOM 4226 C CA . PHE B 1 201 ? 21.562 -3.709 -0.931 1 98.81 201 PHE B CA 1
ATOM 4227 C C . PHE B 1 201 ? 22.156 -4.039 -2.297 1 98.81 201 PHE B C 1
ATOM 4229 O O . PHE B 1 201 ? 21.422 -4.34 -3.24 1 98.81 201 PHE B O 1
ATOM 4236 N N . SER B 1 202 ? 23.516 -4.062 -2.402 1 97.94 202 SER B N 1
ATOM 4237 C CA . SER B 1 202 ? 24.203 -4.277 -3.674 1 97.94 202 SER B CA 1
ATOM 4238 C C . SER B 1 202 ? 25.141 -5.473 -3.6 1 97.94 202 SER B C 1
ATOM 4240 O O . SER B 1 202 ? 25.562 -6.004 -4.629 1 97.94 202 SER B O 1
ATOM 4242 N N . ASP B 1 203 ? 25.562 -5.832 -2.367 1 97.81 203 ASP B N 1
ATOM 4243 C CA . ASP B 1 203 ? 26.484 -6.949 -2.211 1 97.81 203 ASP B CA 1
ATOM 4244 C C . ASP B 1 203 ? 25.781 -8.281 -2.484 1 97.81 203 ASP B C 1
ATOM 4246 O O . ASP B 1 203 ? 24.844 -8.656 -1.775 1 97.81 203 ASP B O 1
ATOM 4250 N N . LYS B 1 204 ? 26.266 -9.039 -3.449 1 97.19 204 LYS B N 1
ATOM 4251 C CA . LYS B 1 204 ? 25.625 -10.266 -3.912 1 97.19 204 LYS B CA 1
ATOM 4252 C C . LYS B 1 204 ? 25.547 -11.305 -2.793 1 97.19 204 LYS B C 1
ATOM 4254 O O . LYS B 1 204 ? 24.562 -12.039 -2.691 1 97.19 204 LYS B O 1
ATOM 4259 N N . ASN B 1 205 ? 26.547 -11.375 -2.027 1 97.75 205 ASN B N 1
ATOM 4260 C CA . ASN B 1 205 ? 26.547 -12.328 -0.919 1 97.75 205 ASN B CA 1
ATOM 4261 C C . ASN B 1 205 ? 25.5 -11.953 0.136 1 97.75 205 ASN B C 1
ATOM 4263 O O . ASN B 1 205 ? 24.797 -12.82 0.656 1 97.75 205 ASN B O 1
ATOM 4267 N N . GLN B 1 206 ? 25.469 -10.695 0.467 1 98.06 206 GLN B N 1
ATOM 4268 C CA . GLN B 1 206 ? 24.484 -10.227 1.429 1 98.06 206 GLN B CA 1
ATOM 4269 C C . GLN B 1 206 ? 23.062 -10.438 0.901 1 98.06 206 GLN B C 1
ATOM 4271 O O . GLN B 1 206 ? 22.188 -10.906 1.631 1 98.06 206 GLN B O 1
ATOM 4276 N N . ILE B 1 207 ? 22.891 -10.117 -0.354 1 98.38 207 ILE B N 1
ATOM 4277 C CA . ILE B 1 207 ? 21.594 -10.297 -0.984 1 98.38 207 ILE B CA 1
ATOM 4278 C C . ILE B 1 207 ? 21.172 -11.766 -0.904 1 98.38 207 ILE B C 1
ATOM 4280 O O . ILE B 1 207 ? 20.031 -12.078 -0.545 1 98.38 207 ILE B O 1
ATOM 4284 N N . ALA B 1 208 ? 22.078 -12.648 -1.205 1 98 208 ALA B N 1
ATOM 4285 C CA . ALA B 1 208 ? 21.781 -14.078 -1.165 1 98 208 ALA B CA 1
ATOM 4286 C C . ALA B 1 208 ? 21.344 -14.508 0.23 1 98 208 ALA B C 1
ATOM 4288 O O . ALA B 1 208 ? 20.391 -15.273 0.375 1 98 208 ALA B O 1
ATOM 4289 N N . LYS B 1 209 ? 22 -14.031 1.249 1 98.19 209 LYS B N 1
ATOM 4290 C CA . LYS B 1 209 ? 21.656 -14.375 2.629 1 98.19 209 LYS B CA 1
ATOM 4291 C C . LYS B 1 209 ? 20.281 -13.836 3.008 1 98.19 209 LYS B C 1
ATOM 4293 O O . LYS B 1 209 ? 19.5 -14.523 3.672 1 98.19 209 LYS B O 1
ATOM 4298 N N . ILE B 1 210 ? 20 -12.602 2.641 1 98.62 210 ILE B N 1
ATOM 4299 C CA . ILE B 1 210 ? 18.719 -11.984 2.92 1 98.62 210 ILE B CA 1
ATOM 4300 C C . ILE B 1 210 ? 17.609 -12.789 2.25 1 98.62 210 ILE B C 1
ATOM 4302 O O . ILE B 1 210 ? 16.594 -13.125 2.885 1 98.62 210 ILE B O 1
ATOM 4306 N N . LEU B 1 211 ? 17.812 -13.148 1.004 1 98.12 211 LEU B N 1
ATOM 4307 C CA . LEU B 1 211 ? 16.797 -13.82 0.215 1 98.12 211 LEU B CA 1
ATOM 4308 C C . LEU B 1 211 ? 16.594 -15.25 0.703 1 98.12 211 LEU B C 1
ATOM 4310 O O . LEU B 1 211 ? 15.492 -15.812 0.572 1 98.12 211 LEU B O 1
ATOM 4314 N N . GLU B 1 212 ? 17.625 -15.844 1.271 1 97.06 212 GLU B N 1
ATOM 4315 C CA . GLU B 1 212 ? 17.469 -17.156 1.9 1 97.06 212 GLU B CA 1
ATOM 4316 C C . GLU B 1 212 ? 16.516 -17.094 3.084 1 97.06 212 GLU B C 1
ATOM 4318 O O . GLU B 1 212 ? 15.703 -18 3.283 1 97.06 212 GLU B O 1
ATOM 4323 N N . ILE B 1 213 ? 16.594 -16.047 3.842 1 97.19 213 ILE B N 1
ATOM 4324 C CA . ILE B 1 213 ? 15.711 -15.852 4.984 1 97.19 213 ILE B CA 1
ATOM 4325 C C . ILE B 1 213 ? 14.289 -15.586 4.488 1 97.19 213 ILE B C 1
ATOM 4327 O O . ILE B 1 213 ? 13.32 -16.141 5.027 1 97.19 213 ILE B O 1
ATOM 4331 N N . GLN B 1 214 ? 14.164 -14.727 3.508 1 94.81 214 GLN B N 1
ATOM 4332 C CA . GLN B 1 214 ? 12.867 -14.328 2.963 1 94.81 214 GLN B CA 1
ATOM 4333 C C . GLN B 1 214 ? 12.141 -15.516 2.355 1 94.81 214 GLN B C 1
ATOM 4335 O O . GLN B 1 214 ? 10.969 -15.758 2.662 1 94.81 214 GLN B O 1
ATOM 4340 N N . GLY B 1 215 ? 12.773 -16.141 1.506 1 90.81 215 GLY B N 1
ATOM 4341 C CA . GLY B 1 215 ? 12.164 -17.234 0.783 1 90.81 215 GLY B CA 1
ATOM 4342 C C . GLY B 1 215 ? 11.328 -16.781 -0.401 1 90.81 215 GLY B C 1
ATOM 4343 O O . GLY B 1 215 ? 11.195 -15.586 -0.653 1 90.81 215 GLY B O 1
ATOM 4344 N N . GLY B 1 216 ? 10.805 -17.562 -1.203 1 89.5 216 GLY B N 1
ATOM 4345 C CA . GLY B 1 216 ? 9.898 -17.328 -2.314 1 89.5 216 GLY B CA 1
ATOM 4346 C C . GLY B 1 216 ? 10.609 -16.828 -3.562 1 89.5 216 GLY B C 1
ATOM 4347 O O . GLY B 1 216 ? 10.016 -16.125 -4.383 1 89.5 216 GLY B O 1
ATOM 4348 N N . ASN B 1 217 ? 11.883 -17 -3.656 1 92.25 217 ASN B N 1
ATOM 4349 C CA . ASN B 1 217 ? 12.648 -16.438 -4.762 1 92.25 217 ASN B CA 1
ATOM 4350 C C . ASN B 1 217 ? 13.438 -17.516 -5.508 1 92.25 217 ASN B C 1
ATOM 4352 O O . ASN B 1 217 ? 14.367 -17.219 -6.25 1 92.25 217 ASN B O 1
ATOM 4356 N N . ARG B 1 218 ? 13.086 -18.703 -5.273 1 88.56 218 ARG B N 1
ATOM 4357 C CA . ARG B 1 218 ? 13.781 -19.797 -5.934 1 88.56 218 ARG B CA 1
ATOM 4358 C C . ARG B 1 218 ? 13.734 -19.641 -7.453 1 88.56 218 ARG B C 1
ATOM 4360 O O . ARG B 1 218 ? 12.68 -19.344 -8.016 1 88.56 218 ARG B O 1
ATOM 4367 N N . GLY B 1 219 ? 14.898 -19.781 -8.086 1 88.94 219 GLY B N 1
ATOM 4368 C CA . GLY B 1 219 ? 14.992 -19.781 -9.531 1 88.94 219 GLY B CA 1
ATOM 4369 C C . GLY B 1 219 ? 15.391 -18.438 -10.102 1 88.94 219 GLY B C 1
ATOM 4370 O O . GLY B 1 219 ? 15.797 -18.344 -11.266 1 88.94 219 GLY B O 1
ATOM 4371 N N . PHE B 1 220 ? 15.258 -17.359 -9.203 1 92.81 220 PHE B N 1
ATOM 4372 C CA . PHE B 1 220 ? 15.562 -16.094 -9.852 1 92.81 220 PHE B CA 1
ATOM 4373 C C . PHE B 1 220 ? 16.266 -15.148 -8.883 1 92.81 220 PHE B C 1
ATOM 4375 O O . PHE B 1 220 ? 16.859 -14.156 -9.305 1 92.81 220 PHE B O 1
ATOM 4382 N N . GLY B 1 221 ? 16.203 -15.375 -7.578 1 94.69 221 GLY B N 1
ATOM 4383 C CA . GLY B 1 221 ? 16.766 -14.477 -6.59 1 94.69 221 GLY B CA 1
ATOM 4384 C C . GLY B 1 221 ? 18.234 -14.195 -6.812 1 94.69 221 GLY B C 1
ATOM 4385 O O . GLY B 1 221 ? 18.703 -13.062 -6.645 1 94.69 221 GLY B O 1
ATOM 4386 N N . HIS B 1 222 ? 18.953 -15.18 -7.227 1 94.06 222 HIS B N 1
ATOM 4387 C CA . HIS B 1 222 ? 20.391 -15.07 -7.418 1 94.06 222 HIS B CA 1
ATOM 4388 C C . HIS B 1 222 ? 20.734 -14.156 -8.594 1 94.06 222 HIS B C 1
ATOM 4390 O O . HIS B 1 222 ? 21.875 -13.719 -8.742 1 94.06 222 HIS B O 1
ATOM 4396 N N . LEU B 1 223 ? 19.781 -13.867 -9.406 1 95.5 223 LEU B N 1
ATOM 4397 C CA . LEU B 1 223 ? 20 -13.039 -10.586 1 95.5 223 LEU B CA 1
ATOM 4398 C C . LEU B 1 223 ? 19.891 -11.555 -10.242 1 95.5 223 LEU B C 1
ATOM 4400 O O . LEU B 1 223 ? 20.281 -10.695 -11.039 1 95.5 223 LEU B O 1
ATOM 4404 N N . ALA B 1 224 ? 19.422 -11.211 -9.062 1 97.5 224 ALA B N 1
ATOM 4405 C CA . ALA B 1 224 ? 19.141 -9.82 -8.703 1 97.5 224 ALA B CA 1
ATOM 4406 C C . ALA B 1 224 ? 20.422 -9.008 -8.617 1 97.5 224 ALA B C 1
ATOM 4408 O O . ALA B 1 224 ? 21.406 -9.445 -8.008 1 97.5 224 ALA B O 1
ATOM 4409 N N . ASP B 1 225 ? 20.422 -7.848 -9.266 1 98.62 225 ASP B N 1
ATOM 4410 C CA . ASP B 1 225 ? 21.547 -6.922 -9.141 1 98.62 225 ASP B CA 1
ATOM 4411 C C . ASP B 1 225 ? 21.438 -6.109 -7.855 1 98.62 225 ASP B C 1
ATOM 4413 O O . ASP B 1 225 ? 22.469 -5.738 -7.266 1 98.62 225 ASP B O 1
ATOM 4417 N N . LYS B 1 226 ? 20.281 -5.637 -7.512 1 98.81 226 LYS B N 1
ATOM 4418 C CA . LYS B 1 226 ? 19.969 -4.898 -6.289 1 98.81 226 LYS B CA 1
ATOM 4419 C C . LYS B 1 226 ? 18.781 -5.527 -5.555 1 98.81 226 LYS B C 1
ATOM 4421 O O . LYS B 1 226 ? 17.922 -6.16 -6.176 1 98.81 226 LYS B O 1
ATOM 4426 N N . LEU B 1 227 ? 18.812 -5.391 -4.281 1 98.88 227 LEU B N 1
ATOM 4427 C CA . LEU B 1 227 ? 17.656 -5.707 -3.445 1 98.88 227 LEU B CA 1
ATOM 4428 C C . LEU B 1 227 ? 17.25 -4.504 -2.609 1 98.88 227 LEU B C 1
ATOM 4430 O O . LEU B 1 227 ? 18.078 -3.877 -1.954 1 98.88 227 LEU B O 1
ATOM 4434 N N . ILE B 1 228 ? 16 -4.164 -2.709 1 98.94 228 ILE B N 1
ATOM 4435 C CA . ILE B 1 228 ? 15.453 -3.076 -1.911 1 98.94 228 ILE B CA 1
ATOM 4436 C C . ILE B 1 228 ? 14.539 -3.643 -0.822 1 98.94 228 ILE B C 1
ATOM 4438 O O . ILE B 1 228 ? 13.688 -4.492 -1.095 1 98.94 228 ILE B O 1
ATOM 4442 N N . ILE B 1 229 ? 14.75 -3.236 0.397 1 98.94 229 ILE B N 1
ATOM 4443 C CA . ILE B 1 229 ? 13.828 -3.547 1.483 1 98.94 229 ILE B CA 1
ATOM 4444 C C . ILE B 1 229 ? 13.148 -2.266 1.97 1 98.94 229 ILE B C 1
ATOM 4446 O O . ILE B 1 229 ? 13.82 -1.344 2.439 1 98.94 229 ILE B O 1
ATOM 4450 N N . LEU B 1 230 ? 11.867 -2.209 1.82 1 98.94 230 LEU B N 1
ATOM 4451 C CA . LEU B 1 230 ? 11.102 -1.102 2.375 1 98.94 230 LEU B CA 1
ATOM 4452 C C . LEU B 1 230 ? 10.711 -1.382 3.824 1 98.94 230 LEU B C 1
ATOM 4454 O O . LEU B 1 230 ? 10.211 -2.463 4.137 1 98.94 230 LEU B O 1
ATOM 4458 N N . THR B 1 231 ? 10.969 -0.444 4.668 1 98.88 231 THR B N 1
ATOM 4459 C CA . THR B 1 231 ? 10.547 -0.503 6.062 1 98.88 231 THR B CA 1
ATOM 4460 C C . THR B 1 231 ? 9.727 0.731 6.434 1 98.88 231 THR B C 1
ATOM 4462 O O . THR B 1 231 ? 9.664 1.69 5.66 1 98.88 231 THR B O 1
ATOM 4465 N N . SER B 1 232 ? 8.984 0.669 7.453 1 98.75 232 SER B N 1
ATOM 4466 C CA . SER B 1 232 ? 8.227 1.786 8.008 1 98.75 232 SER B CA 1
ATOM 4467 C C . SER B 1 232 ? 8.562 2.014 9.477 1 98.75 232 SER B C 1
ATOM 4469 O O . SER B 1 232 ? 8.57 1.071 10.266 1 98.75 232 SER B O 1
ATOM 4471 N N . ASP B 1 233 ? 8.836 3.213 9.867 1 98.62 233 ASP B N 1
ATOM 4472 C CA . ASP B 1 233 ? 9.273 3.568 11.219 1 98.62 233 ASP B CA 1
ATOM 4473 C C . ASP B 1 233 ? 8.086 3.76 12.148 1 98.62 233 ASP B C 1
ATOM 4475 O O . ASP B 1 233 ? 7.309 4.707 11.992 1 98.62 233 ASP B O 1
ATOM 4479 N N . LEU B 1 234 ? 7.973 2.955 13.188 1 98.69 234 LEU B N 1
ATOM 4480 C CA . LEU B 1 234 ? 6.855 2.961 14.125 1 98.69 234 LEU B CA 1
ATOM 4481 C C . LEU B 1 234 ? 6.84 4.242 14.945 1 98.69 234 LEU B C 1
ATOM 4483 O O . LEU B 1 234 ? 5.805 4.629 15.492 1 98.69 234 LEU B O 1
ATOM 4487 N N . ALA B 1 235 ? 7.938 4.938 15.016 1 98.31 235 ALA B N 1
ATOM 4488 C CA . ALA B 1 235 ? 8.031 6.152 15.82 1 98.31 235 ALA B CA 1
ATOM 4489 C C . ALA B 1 235 ? 7.078 7.227 15.305 1 98.31 235 ALA B C 1
ATOM 4491 O O . ALA B 1 235 ? 6.707 8.148 16.031 1 98.31 235 ALA B O 1
ATOM 4492 N N . TYR B 1 236 ? 6.637 7.062 14.078 1 97.94 236 TYR B N 1
ATOM 4493 C CA . TYR B 1 236 ? 5.824 8.102 13.453 1 97.94 236 TYR B CA 1
ATOM 4494 C C . TYR B 1 236 ? 4.34 7.824 13.648 1 97.94 236 TYR B C 1
ATOM 4496 O O . TYR B 1 236 ? 3.492 8.508 13.078 1 97.94 236 TYR B O 1
ATOM 4504 N N . TRP B 1 237 ? 4.031 6.871 14.484 1 97.56 237 TRP B N 1
ATOM 4505 C CA . TRP B 1 237 ? 2.643 6.523 14.773 1 97.56 237 TRP B CA 1
ATOM 4506 C C . TRP B 1 237 ? 2.311 6.77 16.234 1 97.56 237 TRP B C 1
ATOM 4508 O O . TRP B 1 237 ? 2.994 6.262 17.141 1 97.56 237 TRP B O 1
ATOM 4518 N N . HIS B 1 238 ? 1.2 7.516 16.5 1 95.56 238 HIS B N 1
ATOM 4519 C CA . HIS B 1 238 ? 0.971 7.961 17.875 1 95.56 238 HIS B CA 1
ATOM 4520 C C . HIS B 1 238 ? -0.445 7.625 18.328 1 95.56 238 HIS B C 1
ATOM 4522 O O . HIS B 1 238 ? -0.859 8.023 19.422 1 95.56 238 HIS B O 1
ATOM 4528 N N . GLY B 1 239 ? -1.235 6.934 17.484 1 95.38 239 GLY B N 1
ATOM 4529 C CA . GLY B 1 239 ? -2.582 6.531 17.875 1 95.38 239 GLY B CA 1
ATOM 4530 C C . GLY B 1 239 ? -2.686 5.066 18.25 1 95.38 239 GLY B C 1
ATOM 4531 O O . GLY B 1 239 ? -2.027 4.219 17.641 1 95.38 239 GLY B O 1
ATOM 4532 N N . VAL B 1 240 ? -3.611 4.77 19.156 1 95.94 240 VAL B N 1
ATOM 4533 C CA . VAL B 1 240 ? -3.797 3.43 19.703 1 95.94 240 VAL B CA 1
ATOM 4534 C C . VAL B 1 240 ? -4.258 2.475 18.609 1 95.94 240 VAL B C 1
ATOM 4536 O O . VAL B 1 240 ? -3.902 1.294 18.609 1 95.94 240 VAL B O 1
ATOM 4539 N N . TYR B 1 241 ? -4.93 2.959 17.641 1 96.56 241 TYR B N 1
ATOM 4540 C CA . TYR B 1 241 ? -5.555 2.086 16.656 1 96.56 241 TYR B CA 1
ATOM 4541 C C . TYR B 1 241 ? -4.859 2.203 15.305 1 96.56 241 TYR B C 1
ATOM 4543 O O . TYR B 1 241 ? -5.438 1.861 14.273 1 96.56 241 TYR B O 1
ATOM 4551 N N . GLU B 1 242 ? -3.566 2.664 15.297 1 97.62 242 GLU B N 1
ATOM 4552 C CA . GLU B 1 242 ? -2.875 2.947 14.039 1 97.62 242 GLU B CA 1
ATOM 4553 C C . GLU B 1 242 ? -1.897 1.832 13.688 1 97.62 242 GLU B C 1
ATOM 4555 O O . GLU B 1 242 ? -0.979 2.035 12.891 1 97.62 242 GLU B O 1
ATOM 4560 N N . MET B 1 243 ? -2.088 0.581 14.219 1 97.75 243 MET B N 1
ATOM 4561 C CA . MET B 1 243 ? -1.095 -0.485 14.125 1 97.75 243 MET B CA 1
ATOM 4562 C C . MET B 1 243 ? -1.01 -1.019 12.695 1 97.75 243 MET B C 1
ATOM 4564 O O . MET B 1 243 ? -0.036 -1.681 12.336 1 97.75 243 MET B O 1
ATOM 4568 N N . THR B 1 244 ? -2.006 -0.795 11.836 1 98.19 244 THR B N 1
ATOM 4569 C CA . THR B 1 244 ? -1.981 -1.288 10.461 1 98.19 244 THR B CA 1
ATOM 4570 C C . THR B 1 244 ? -1.433 -0.225 9.516 1 98.19 244 THR B C 1
ATOM 4572 O O . THR B 1 244 ? -1.046 -0.532 8.383 1 98.19 244 THR B O 1
ATOM 4575 N N . GLY B 1 245 ? -1.295 1.012 9.953 1 98.19 245 GLY B N 1
ATOM 4576 C CA . GLY B 1 245 ? -0.901 2.164 9.156 1 98.19 245 GLY B CA 1
ATOM 4577 C C . GLY B 1 245 ? 0.436 1.981 8.461 1 98.19 245 GLY B C 1
ATOM 4578 O O . GLY B 1 245 ? 0.567 2.268 7.27 1 98.19 245 GLY B O 1
ATOM 4579 N N . PRO B 1 246 ? 1.462 1.474 9.203 1 98.56 246 PRO B N 1
ATOM 4580 C CA . PRO B 1 246 ? 2.781 1.292 8.594 1 98.56 246 PRO B CA 1
ATOM 4581 C C . PRO B 1 246 ? 2.732 0.439 7.328 1 98.56 246 PRO B C 1
ATOM 4583 O O . PRO B 1 246 ? 3.453 0.714 6.363 1 98.56 246 PRO B O 1
ATOM 4586 N N . TYR B 1 247 ? 1.872 -0.5 7.316 1 98.69 247 TYR B N 1
ATOM 4587 C CA . TYR B 1 247 ? 1.806 -1.44 6.203 1 98.69 247 TYR B CA 1
ATOM 4588 C C . TYR B 1 247 ? 0.998 -0.863 5.047 1 98.69 247 TYR B C 1
ATOM 4590 O O . TYR B 1 247 ? 1.348 -1.054 3.881 1 98.69 247 TYR B O 1
ATOM 4598 N N . VAL B 1 248 ? -0.082 -0.103 5.359 1 98.75 248 VAL B N 1
ATOM 4599 C CA . VAL B 1 248 ? -0.854 0.562 4.316 1 98.75 248 VAL B CA 1
ATOM 4600 C C . VAL B 1 248 ? 0.005 1.624 3.633 1 98.75 248 VAL B C 1
ATOM 4602 O O . VAL B 1 248 ? 0.142 1.628 2.408 1 98.75 248 VAL B O 1
ATOM 4605 N N . ASP B 1 249 ? 0.679 2.484 4.43 1 98.69 249 ASP B N 1
ATOM 4606 C CA . ASP B 1 249 ? 1.572 3.498 3.879 1 98.69 249 ASP B CA 1
ATOM 4607 C C . ASP B 1 249 ? 2.721 2.857 3.102 1 98.69 249 ASP B C 1
ATOM 4609 O O . ASP B 1 249 ? 3.131 3.367 2.057 1 98.69 249 ASP B O 1
ATOM 4613 N N . GLY B 1 250 ? 3.207 1.79 3.68 1 98.75 250 GLY B N 1
ATOM 4614 C CA . GLY B 1 250 ? 4.281 1.07 3.01 1 98.75 250 GLY B CA 1
ATOM 4615 C C . GLY B 1 250 ? 3.869 0.51 1.661 1 98.75 250 GLY B C 1
ATOM 4616 O O . GLY B 1 250 ? 4.641 0.561 0.702 1 98.75 250 GLY B O 1
ATOM 4617 N N . GLY B 1 251 ? 2.666 -0.071 1.605 1 98.81 251 GLY B N 1
ATOM 4618 C CA . GLY B 1 251 ? 2.148 -0.565 0.34 1 98.81 251 GLY B CA 1
ATOM 4619 C C . GLY B 1 251 ? 1.956 0.529 -0.694 1 98.81 251 GLY B C 1
ATOM 4620 O O . GLY B 1 251 ? 2.303 0.352 -1.863 1 98.81 251 GLY B O 1
ATOM 4621 N N . ILE B 1 252 ? 1.415 1.632 -0.257 1 98.88 252 ILE B N 1
ATOM 4622 C CA . ILE B 1 252 ? 1.227 2.781 -1.136 1 98.88 252 ILE B CA 1
ATOM 4623 C C . ILE B 1 252 ? 2.568 3.203 -1.729 1 98.88 252 ILE B C 1
ATOM 4625 O O . ILE B 1 252 ? 2.697 3.352 -2.947 1 98.88 252 ILE B O 1
ATOM 4629 N N . PHE B 1 253 ? 3.57 3.301 -0.879 1 98.88 253 PHE B N 1
ATOM 4630 C CA . PHE B 1 253 ? 4.898 3.695 -1.333 1 98.88 253 PHE B CA 1
ATOM 4631 C C . PHE B 1 253 ? 5.488 2.641 -2.26 1 98.88 253 PHE B C 1
ATOM 4633 O O . PHE B 1 253 ? 6.121 2.973 -3.266 1 98.88 253 PHE B O 1
ATOM 4640 N N . ALA B 1 254 ? 5.289 1.408 -1.943 1 98.94 254 ALA B N 1
ATOM 4641 C CA . ALA B 1 254 ? 5.828 0.308 -2.738 1 98.94 254 ALA B CA 1
ATOM 4642 C C . ALA B 1 254 ? 5.324 0.373 -4.176 1 98.94 254 ALA B C 1
ATOM 4644 O O . ALA B 1 254 ? 6.102 0.223 -5.121 1 98.94 254 ALA B O 1
ATOM 4645 N N . MET B 1 255 ? 4.039 0.585 -4.359 1 98.88 255 MET B N 1
ATOM 4646 C CA . MET B 1 255 ? 3.488 0.649 -5.711 1 98.88 255 MET B CA 1
ATOM 4647 C C . MET B 1 255 ? 4.074 1.826 -6.48 1 98.88 255 MET B C 1
ATOM 4649 O O . MET B 1 255 ? 4.379 1.705 -7.672 1 98.88 255 MET B O 1
ATOM 4653 N N . ASN B 1 256 ? 4.195 2.898 -5.773 1 98.81 256 ASN B N 1
ATOM 4654 C CA . ASN B 1 256 ? 4.789 4.066 -6.418 1 98.81 256 ASN B CA 1
ATOM 4655 C C . ASN B 1 256 ? 6.242 3.814 -6.812 1 98.81 256 ASN B C 1
ATOM 4657 O O . ASN B 1 256 ? 6.676 4.227 -7.891 1 98.81 256 ASN B O 1
ATOM 4661 N N . LEU B 1 257 ? 6.949 3.156 -5.984 1 98.94 257 LEU B N 1
ATOM 4662 C CA . LEU B 1 257 ? 8.344 2.832 -6.281 1 98.94 257 LEU B CA 1
ATOM 4663 C C . LEU B 1 257 ? 8.438 1.861 -7.453 1 98.94 257 LEU B C 1
ATOM 4665 O O . LEU B 1 257 ? 9.312 2.002 -8.312 1 98.94 257 LEU B O 1
ATOM 4669 N N . LEU B 1 258 ? 7.586 0.884 -7.5 1 98.88 258 LEU B N 1
ATOM 4670 C CA . LEU B 1 258 ? 7.566 -0.06 -8.617 1 98.88 258 LEU B CA 1
ATOM 4671 C C . LEU B 1 258 ? 7.359 0.666 -9.938 1 98.88 258 LEU B C 1
ATOM 4673 O O . LEU B 1 258 ? 8.023 0.358 -10.93 1 98.88 258 LEU B O 1
ATOM 4677 N N . TYR B 1 259 ? 6.457 1.612 -9.953 1 98.75 259 TYR B N 1
ATOM 4678 C CA . TYR B 1 259 ? 6.246 2.406 -11.156 1 98.75 259 TYR B CA 1
ATOM 4679 C C . TYR B 1 259 ? 7.48 3.244 -11.477 1 98.75 259 TYR B C 1
ATOM 4681 O O . TYR B 1 259 ? 7.871 3.361 -12.641 1 98.75 259 TYR B O 1
ATOM 4689 N N . ALA B 1 260 ? 8.086 3.848 -10.453 1 98.81 260 ALA B N 1
ATOM 4690 C CA . ALA B 1 260 ? 9.289 4.652 -10.672 1 98.81 260 ALA B CA 1
ATOM 4691 C C . ALA B 1 260 ? 10.414 3.809 -11.25 1 98.81 260 ALA B C 1
ATOM 4693 O O . ALA B 1 260 ? 11.109 4.234 -12.18 1 98.81 260 ALA B O 1
ATOM 4694 N N . LEU B 1 261 ? 10.625 2.627 -10.695 1 98.81 261 LEU B N 1
ATOM 4695 C CA . LEU B 1 261 ? 11.633 1.709 -11.227 1 98.81 261 LEU B CA 1
ATOM 4696 C C . LEU B 1 261 ? 11.352 1.386 -12.688 1 98.81 261 LEU B C 1
ATOM 4698 O O . LEU B 1 261 ? 12.273 1.385 -13.516 1 98.81 261 LEU B O 1
ATOM 4702 N N . HIS B 1 262 ? 10.078 1.113 -12.992 1 98.62 262 HIS B N 1
ATOM 4703 C CA . HIS B 1 262 ? 9.68 0.817 -14.359 1 98.62 262 HIS B CA 1
ATOM 4704 C C . HIS B 1 262 ? 9.977 1.993 -15.289 1 98.62 262 HIS B C 1
ATOM 4706 O O . HIS B 1 262 ? 10.477 1.804 -16.406 1 98.62 262 HIS B O 1
ATOM 4712 N N . TYR B 1 263 ? 9.695 3.209 -14.852 1 98.31 263 TYR B N 1
ATOM 4713 C CA . TYR B 1 263 ? 9.953 4.418 -15.617 1 98.31 263 TYR B CA 1
ATOM 4714 C C . TYR B 1 263 ? 11.445 4.555 -15.93 1 98.31 263 TYR B C 1
ATOM 4716 O O . TYR B 1 263 ? 11.82 4.961 -17.031 1 98.31 263 TYR B O 1
ATOM 4724 N N . TYR B 1 264 ? 12.281 4.195 -15.008 1 98.25 264 TYR B N 1
ATOM 4725 C CA . TYR B 1 264 ? 13.727 4.297 -15.188 1 98.25 264 TYR B CA 1
ATOM 4726 C C . TYR B 1 264 ? 14.297 3.002 -15.758 1 98.25 264 TYR B C 1
ATOM 4728 O O . TYR B 1 264 ? 15.492 2.73 -15.609 1 98.25 264 TYR B O 1
ATOM 4736 N N . GLU B 1 265 ? 13.484 2.123 -16.281 1 97.81 265 GLU B N 1
ATOM 4737 C CA . GLU B 1 265 ? 13.812 0.936 -17.062 1 97.81 265 GLU B CA 1
ATOM 4738 C C . GLU B 1 265 ? 14.555 -0.095 -16.219 1 97.81 265 GLU B C 1
ATOM 4740 O O . GLU B 1 265 ? 15.578 -0.638 -16.641 1 97.81 265 GLU B O 1
ATOM 4745 N N . ILE B 1 266 ? 14.125 -0.235 -15.055 1 98.56 266 ILE B N 1
ATOM 4746 C CA . ILE B 1 266 ? 14.602 -1.278 -14.148 1 98.56 266 ILE B CA 1
ATOM 4747 C C . ILE B 1 266 ? 13.516 -2.336 -13.961 1 98.56 266 ILE B C 1
ATOM 4749 O O . ILE B 1 266 ? 12.375 -2.012 -13.609 1 98.56 266 ILE B O 1
ATOM 4753 N N . GLY B 1 267 ? 13.828 -3.639 -14.289 1 98.38 267 GLY B N 1
ATOM 4754 C CA . GLY B 1 267 ? 12.938 -4.73 -13.922 1 98.38 267 GLY B CA 1
ATOM 4755 C C . GLY B 1 267 ? 12.875 -4.973 -12.43 1 98.38 267 GLY B C 1
ATOM 4756 O O . GLY B 1 267 ? 13.867 -4.789 -11.719 1 98.38 267 GLY B O 1
ATOM 4757 N N . ALA B 1 268 ? 11.75 -5.336 -11.961 1 98.69 268 ALA B N 1
ATOM 4758 C CA . ALA B 1 268 ? 11.586 -5.508 -10.516 1 98.69 268 ALA B CA 1
ATOM 4759 C C . ALA B 1 268 ? 10.508 -6.539 -10.203 1 98.69 268 ALA B C 1
ATOM 4761 O O . ALA B 1 268 ? 9.586 -6.738 -10.992 1 98.69 268 ALA B O 1
ATOM 4762 N N . CYS B 1 269 ? 10.641 -7.141 -9.078 1 98.38 269 CYS B N 1
ATOM 4763 C CA . CYS B 1 269 ? 9.648 -8.07 -8.539 1 98.38 269 CYS B CA 1
ATOM 4764 C C . CYS B 1 269 ? 9.477 -7.887 -7.039 1 98.38 269 CYS B C 1
ATOM 4766 O O . CYS B 1 269 ? 10.422 -8.086 -6.273 1 98.38 269 CYS B O 1
ATOM 4768 N N . PRO B 1 270 ? 8.266 -7.488 -6.633 1 98.5 270 PRO B N 1
ATOM 4769 C CA . PRO B 1 270 ? 8.023 -7.418 -5.191 1 98.5 270 PRO B CA 1
ATOM 4770 C C . PRO B 1 270 ? 7.922 -8.797 -4.543 1 98.5 270 PRO B C 1
ATOM 4772 O O . PRO B 1 270 ? 7.355 -9.719 -5.133 1 98.5 270 PRO B O 1
ATOM 4775 N N . LEU B 1 271 ? 8.516 -8.922 -3.379 1 97.75 271 LEU B N 1
ATOM 4776 C CA . LEU B 1 271 ? 8.492 -10.102 -2.529 1 97.75 271 LEU B CA 1
ATOM 4777 C C . LEU B 1 271 ? 7.93 -9.773 -1.152 1 97.75 271 LEU B C 1
ATOM 4779 O O . LEU B 1 271 ? 8.195 -8.703 -0.607 1 97.75 271 LEU B O 1
ATOM 4783 N N . ASN B 1 272 ? 7.141 -10.672 -0.62 1 94.88 272 ASN B N 1
ATOM 4784 C CA . ASN B 1 272 ? 6.555 -10.406 0.69 1 94.88 272 ASN B CA 1
ATOM 4785 C C . ASN B 1 272 ? 7.609 -10.43 1.792 1 94.88 272 ASN B C 1
ATOM 4787 O O . ASN B 1 272 ? 8.711 -10.945 1.594 1 94.88 272 ASN B O 1
ATOM 4791 N N . CYS B 1 273 ? 7.305 -9.812 2.9 1 94.81 273 CYS B N 1
ATOM 4792 C CA . CYS B 1 273 ? 8.109 -9.859 4.117 1 94.81 273 CYS B CA 1
ATOM 4793 C C . CYS B 1 273 ? 7.293 -10.406 5.285 1 94.81 273 CYS B C 1
ATOM 4795 O O . CYS B 1 273 ? 7.246 -9.797 6.352 1 94.81 273 CYS B O 1
ATOM 4797 N N . ASN B 1 274 ? 6.598 -11.461 4.992 1 94.19 274 ASN B N 1
ATOM 4798 C CA . ASN B 1 274 ? 5.902 -12.172 6.062 1 94.19 274 ASN B CA 1
ATOM 4799 C C . ASN B 1 274 ? 6.859 -13.031 6.887 1 94.19 274 ASN B C 1
ATOM 4801 O O . ASN B 1 274 ? 7.102 -14.188 6.551 1 94.19 274 ASN B O 1
ATOM 4805 N N . LEU B 1 275 ? 7.32 -12.492 7.945 1 95.75 275 LEU B N 1
ATOM 4806 C CA . LEU B 1 275 ? 8.406 -13.102 8.703 1 95.75 275 LEU B CA 1
ATOM 4807 C C . LEU B 1 275 ? 7.918 -13.609 10.047 1 95.75 275 LEU B C 1
ATOM 4809 O O . LEU B 1 275 ? 7.121 -12.945 10.719 1 95.75 275 LEU B O 1
ATOM 4813 N N . SER B 1 276 ? 8.391 -14.812 10.391 1 96.69 276 SER B N 1
ATOM 4814 C CA . SER B 1 276 ? 8.281 -15.18 11.805 1 96.69 276 SER B CA 1
ATOM 4815 C C . SER B 1 276 ? 9.102 -14.25 12.68 1 96.69 276 SER B C 1
ATOM 4817 O O . SER B 1 276 ? 10.008 -13.562 12.195 1 96.69 276 SER B O 1
ATOM 4819 N N . PRO B 1 277 ? 8.75 -14.227 13.945 1 96.75 277 PRO B N 1
ATOM 4820 C CA . PRO B 1 277 ? 9.562 -13.406 14.852 1 96.75 277 PRO B CA 1
ATOM 4821 C C . PRO B 1 277 ? 11.047 -13.758 14.789 1 96.75 277 PRO B C 1
ATOM 4823 O O . PRO B 1 277 ? 11.898 -12.867 14.844 1 96.75 277 PRO B O 1
ATOM 4826 N N . GLN B 1 278 ? 11.375 -15.008 14.602 1 97.06 278 GLN B N 1
ATOM 4827 C CA . GLN B 1 278 ? 12.766 -15.438 14.516 1 97.06 278 GLN B CA 1
ATOM 4828 C C . GLN B 1 278 ? 13.422 -14.938 13.234 1 97.06 278 GLN B C 1
ATOM 4830 O O . GLN B 1 278 ? 14.547 -14.438 13.266 1 97.06 278 GLN B O 1
ATOM 4835 N N . LYS B 1 279 ? 12.734 -15.117 12.133 1 97.56 279 LYS B N 1
ATOM 4836 C CA . LYS B 1 279 ? 13.266 -14.625 10.867 1 97.56 279 LYS B CA 1
ATOM 4837 C C . LYS B 1 279 ? 13.406 -13.109 10.875 1 97.56 279 LYS B C 1
ATOM 4839 O O . LYS B 1 279 ? 14.344 -12.562 10.297 1 97.56 279 LYS B O 1
ATOM 4844 N N . ASP B 1 280 ? 12.445 -12.453 11.516 1 97.81 280 ASP B N 1
ATOM 4845 C CA . ASP B 1 280 ? 12.516 -11 11.656 1 97.81 280 ASP B CA 1
ATOM 4846 C C . ASP B 1 280 ? 13.797 -10.586 12.375 1 97.81 280 ASP B C 1
ATOM 4848 O O . ASP B 1 280 ? 14.523 -9.711 11.891 1 97.81 280 ASP B O 1
ATOM 4852 N N . LYS B 1 281 ? 14.086 -11.195 13.453 1 97.69 281 LYS B N 1
ATOM 4853 C CA . LYS B 1 281 ? 15.289 -10.875 14.227 1 97.69 281 LYS B CA 1
ATOM 4854 C C . LYS B 1 281 ? 16.547 -11.109 13.398 1 97.69 281 LYS B C 1
ATOM 4856 O O . LYS B 1 281 ? 17.438 -10.266 13.367 1 97.69 281 LYS B O 1
ATOM 4861 N N . LYS B 1 282 ? 16.594 -12.258 12.727 1 98 282 LYS B N 1
ATOM 4862 C CA . LYS B 1 282 ? 17.75 -12.617 11.914 1 98 282 LYS B CA 1
ATOM 4863 C C . LYS B 1 282 ? 17.953 -11.617 10.773 1 98 282 LYS B C 1
ATOM 4865 O O . LYS B 1 282 ? 19.078 -11.188 10.516 1 98 282 LYS B O 1
ATOM 4870 N N . LEU B 1 283 ? 16.875 -11.297 10.148 1 98.19 283 LEU B N 1
ATOM 4871 C CA . LEU B 1 283 ? 16.953 -10.375 9.023 1 98.19 283 LEU B CA 1
ATOM 4872 C C . LEU B 1 283 ? 17.391 -8.992 9.484 1 98.19 283 LEU B C 1
ATOM 4874 O O . LEU B 1 283 ? 18.203 -8.336 8.812 1 98.19 283 LEU B O 1
ATOM 4878 N N . ARG B 1 284 ? 16.844 -8.523 10.555 1 98 284 ARG B N 1
ATOM 4879 C CA . ARG B 1 284 ? 17.172 -7.215 11.102 1 98 284 ARG B CA 1
ATOM 4880 C C . ARG B 1 284 ? 18.672 -7.125 11.43 1 98 284 ARG B C 1
ATOM 4882 O O . ARG B 1 284 ? 19.312 -6.113 11.148 1 98 284 ARG B O 1
ATOM 4889 N N . GLU B 1 285 ? 19.203 -8.125 11.977 1 97.81 285 GLU B N 1
ATOM 4890 C CA . GLU B 1 285 ? 20.625 -8.172 12.305 1 97.81 285 GLU B CA 1
ATOM 4891 C C . GLU B 1 285 ? 21.484 -8.18 11.039 1 97.81 285 GLU B C 1
ATOM 4893 O O . GLU B 1 285 ? 22.453 -7.438 10.938 1 97.81 285 GLU B O 1
ATOM 4898 N N . LEU B 1 286 ? 21.047 -8.961 10.117 1 98.06 286 LEU B N 1
ATOM 4899 C CA . LEU B 1 286 ? 21.781 -9.109 8.867 1 98.06 286 LEU B CA 1
ATOM 4900 C C . LEU B 1 286 ? 21.797 -7.797 8.086 1 98.06 286 LEU B C 1
ATOM 4902 O O . LEU B 1 286 ? 22.766 -7.477 7.41 1 98.06 286 LEU B O 1
ATOM 4906 N N . CYS B 1 287 ? 20.719 -6.996 8.188 1 98.38 287 CYS B N 1
ATOM 4907 C CA . CYS B 1 287 ? 20.531 -5.82 7.344 1 98.38 287 CYS B CA 1
ATOM 4908 C C . CYS B 1 287 ? 20.812 -4.543 8.125 1 98.38 287 CYS B C 1
ATOM 4910 O O . CYS B 1 287 ? 20.797 -3.449 7.555 1 98.38 287 CYS B O 1
ATOM 4912 N N . ASP B 1 288 ? 21.047 -4.664 9.422 1 97.62 288 ASP B N 1
ATOM 4913 C CA . ASP B 1 288 ? 21.266 -3.502 10.273 1 97.62 288 ASP B CA 1
ATOM 4914 C C . ASP B 1 288 ? 20.094 -2.531 10.195 1 97.62 288 ASP B C 1
ATOM 4916 O O . ASP B 1 288 ? 20.266 -1.35 9.898 1 97.62 288 ASP B O 1
ATOM 4920 N N . ILE B 1 289 ? 18.938 -3.035 10.398 1 98.19 289 ILE B N 1
ATOM 4921 C CA . ILE B 1 289 ? 17.703 -2.25 10.398 1 98.19 289 ILE B CA 1
ATOM 4922 C C . ILE B 1 289 ? 17.297 -1.937 11.844 1 98.19 289 ILE B C 1
ATOM 4924 O O . ILE B 1 289 ? 17.203 -2.838 12.68 1 98.19 289 ILE B O 1
ATOM 4928 N N . PRO B 1 290 ? 16.984 -0.669 12.141 1 97.75 290 PRO B N 1
ATOM 4929 C CA . PRO B 1 290 ? 16.625 -0.305 13.516 1 97.75 290 PRO B CA 1
ATOM 4930 C C . PRO B 1 290 ? 15.391 -1.063 14.016 1 97.75 290 PRO B C 1
ATOM 4932 O O . PRO B 1 290 ? 14.477 -1.349 13.242 1 97.75 290 PRO B O 1
ATOM 4935 N N . ASP B 1 291 ? 15.289 -1.248 15.328 1 97.5 291 ASP B N 1
ATOM 4936 C CA . ASP B 1 291 ? 14.203 -1.993 15.961 1 97.5 291 ASP B CA 1
ATOM 4937 C C . ASP B 1 291 ? 12.859 -1.292 15.758 1 97.5 291 ASP B C 1
ATOM 4939 O O . ASP B 1 291 ? 11.812 -1.941 15.719 1 97.5 291 ASP B O 1
ATOM 4943 N N . SER B 1 292 ? 12.914 -0.038 15.555 1 98.19 292 SER B N 1
ATOM 4944 C CA . SER B 1 292 ? 11.68 0.729 15.445 1 98.19 292 SER B CA 1
ATOM 4945 C C . SER B 1 292 ? 11.07 0.588 14.055 1 98.19 292 SER B C 1
ATOM 4947 O O . SER B 1 292 ? 9.922 0.978 13.828 1 98.19 292 SER B O 1
ATOM 4949 N N . GLU B 1 293 ? 11.82 0.074 13.117 1 98.62 293 GLU B N 1
ATOM 4950 C CA . GLU B 1 293 ? 11.32 -0.056 11.758 1 98.62 293 GLU B CA 1
ATOM 4951 C C . GLU B 1 293 ? 10.766 -1.456 11.5 1 98.62 293 GLU B C 1
ATOM 4953 O O . GLU B 1 293 ? 11.43 -2.453 11.789 1 98.62 293 GLU B O 1
ATOM 4958 N N . VAL B 1 294 ? 9.547 -1.537 11.016 1 98.62 294 VAL B N 1
ATOM 4959 C CA . VAL B 1 294 ? 8.977 -2.83 10.641 1 98.62 294 VAL B CA 1
ATOM 4960 C C . VAL B 1 294 ? 9.203 -3.08 9.148 1 98.62 294 VAL B C 1
ATOM 4962 O O . VAL B 1 294 ? 9.227 -2.141 8.352 1 98.62 294 VAL B O 1
ATOM 4965 N N . PHE B 1 295 ? 9.383 -4.336 8.773 1 98.75 295 PHE B N 1
ATOM 4966 C CA . PHE B 1 295 ? 9.57 -4.727 7.383 1 98.75 295 PHE B CA 1
ATOM 4967 C C . PHE B 1 295 ? 8.242 -4.715 6.637 1 98.75 295 PHE B C 1
ATOM 4969 O O . PHE B 1 295 ? 7.242 -5.242 7.125 1 98.75 295 PHE B O 1
ATOM 4976 N N . VAL B 1 296 ? 8.219 -4.18 5.434 1 98.69 296 VAL B N 1
ATOM 4977 C CA . VAL B 1 296 ? 6.984 -4.066 4.672 1 98.69 296 VAL B CA 1
ATOM 4978 C C . VAL B 1 296 ? 7.035 -4.996 3.461 1 98.69 296 VAL B C 1
ATOM 4980 O O . VAL B 1 296 ? 6.199 -5.895 3.324 1 98.69 296 VAL B O 1
ATOM 4983 N N . VAL B 1 297 ? 8 -4.789 2.59 1 98.62 297 VAL B N 1
ATOM 4984 C CA . VAL B 1 297 ? 8.125 -5.551 1.351 1 98.62 297 VAL B CA 1
ATOM 4985 C C . VAL B 1 297 ? 9.578 -5.531 0.88 1 98.62 297 VAL B C 1
ATOM 4987 O O . VAL B 1 297 ? 10.336 -4.621 1.222 1 98.62 297 VAL B O 1
ATOM 4990 N N . MET B 1 298 ? 9.984 -6.566 0.157 1 98.62 298 MET B N 1
ATOM 4991 C CA . MET B 1 298 ? 11.242 -6.574 -0.585 1 98.62 298 MET B CA 1
ATOM 4992 C C . MET B 1 298 ? 10.992 -6.438 -2.082 1 98.62 298 MET B C 1
ATOM 4994 O O . MET B 1 298 ? 9.938 -6.84 -2.58 1 98.62 298 MET B O 1
ATOM 4998 N N . ILE B 1 299 ? 11.922 -5.848 -2.701 1 98.88 299 ILE B N 1
ATOM 4999 C CA . ILE B 1 299 ? 11.852 -5.715 -4.152 1 98.88 299 ILE B CA 1
ATOM 5000 C C . ILE B 1 299 ? 13.18 -6.145 -4.773 1 98.88 299 ILE B C 1
ATOM 5002 O O . ILE B 1 299 ? 14.211 -5.5 -4.562 1 98.88 299 ILE B O 1
ATOM 5006 N N . SER B 1 300 ? 13.164 -7.27 -5.508 1 98.62 300 SER B N 1
ATOM 5007 C CA . SER B 1 300 ? 14.328 -7.648 -6.301 1 98.62 300 SER B CA 1
ATOM 5008 C C . SER B 1 300 ? 14.414 -6.828 -7.586 1 98.62 300 SER B C 1
ATOM 5010 O O . SER B 1 300 ? 13.398 -6.578 -8.234 1 98.62 300 SER B O 1
ATOM 5012 N N . CYS B 1 301 ? 15.602 -6.379 -7.906 1 98.44 301 CYS B N 1
ATOM 5013 C CA . CYS B 1 301 ? 15.766 -5.504 -9.062 1 98.44 301 CYS B CA 1
ATOM 5014 C C . CYS B 1 301 ? 16.906 -5.988 -9.953 1 98.44 301 CYS B C 1
ATOM 5016 O O . CYS B 1 301 ? 17.922 -6.5 -9.453 1 98.44 301 CYS B O 1
ATOM 5018 N N . GLY B 1 302 ? 16.688 -5.727 -11.242 1 98.44 302 GLY B N 1
ATOM 5019 C CA . GLY B 1 302 ? 17.719 -5.973 -12.242 1 98.44 302 GLY B CA 1
ATOM 5020 C C . GLY B 1 302 ? 17.359 -5.422 -13.609 1 98.44 302 GLY B C 1
ATOM 5021 O O . GLY B 1 302 ? 16.203 -5.113 -13.883 1 98.44 302 GLY B O 1
ATOM 5022 N N . LYS B 1 303 ? 18.438 -5.254 -14.39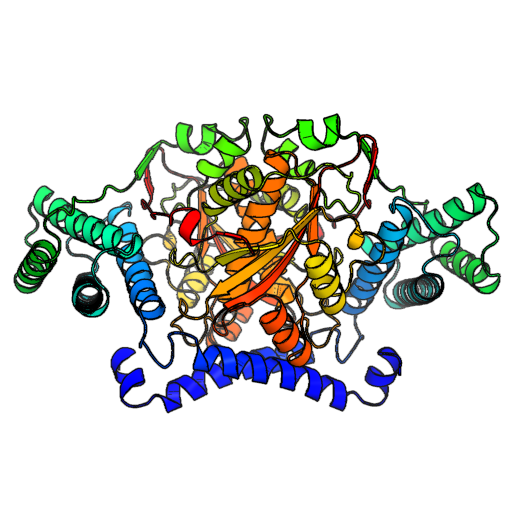8 1 98.31 303 LYS B N 1
ATOM 5023 C CA . LYS B 1 303 ? 18.172 -4.988 -15.812 1 98.31 303 LYS B CA 1
ATOM 5024 C C . LYS B 1 303 ? 17.609 -6.223 -16.516 1 98.31 303 LYS B C 1
ATOM 5026 O O . LYS B 1 303 ? 18 -7.352 -16.188 1 98.31 303 LYS B O 1
ATOM 5031 N N . VAL B 1 304 ? 16.719 -5.992 -17.469 1 97.44 304 VAL B N 1
ATOM 5032 C CA . VAL B 1 304 ? 16.047 -7.129 -18.094 1 97.44 304 VAL B CA 1
ATOM 5033 C C . VAL B 1 304 ? 16.828 -7.566 -19.344 1 97.44 304 VAL B C 1
ATOM 5035 O O . VAL B 1 304 ? 17.5 -6.75 -19.984 1 97.44 304 VAL B O 1
ATOM 5038 N N . PRO B 1 305 ? 16.797 -8.844 -19.703 1 96.69 305 PRO B N 1
ATOM 5039 C CA . PRO B 1 305 ? 17.391 -9.266 -20.969 1 96.69 305 PRO B CA 1
ATOM 5040 C C . PRO B 1 305 ? 16.578 -8.805 -22.172 1 96.69 305 PRO B C 1
ATOM 5042 O O . PRO B 1 305 ? 15.492 -8.234 -22.016 1 96.69 305 PRO B O 1
ATOM 5045 N N . ASP B 1 306 ? 17.109 -9 -23.344 1 96.12 306 ASP B N 1
ATOM 5046 C CA . ASP B 1 306 ? 16.453 -8.539 -24.562 1 96.12 306 ASP B CA 1
ATOM 5047 C C . ASP B 1 306 ? 15.109 -9.234 -24.766 1 96.12 306 ASP B C 1
ATOM 5049 O O . ASP B 1 306 ? 14.156 -8.625 -25.266 1 96.12 306 ASP B O 1
ATOM 5053 N N . ASN B 1 307 ? 15.07 -10.523 -24.406 1 95.62 307 ASN B N 1
ATOM 5054 C CA . ASN B 1 307 ? 13.859 -11.336 -24.422 1 95.62 307 ASN B CA 1
ATOM 5055 C C . ASN B 1 307 ? 13.656 -12.07 -23.109 1 95.62 307 ASN B C 1
ATOM 5057 O O . ASN B 1 307 ? 14.617 -12.578 -22.516 1 95.62 307 ASN B O 1
ATOM 5061 N N . PHE B 1 308 ? 12.453 -12.039 -22.641 1 95.44 308 PHE B N 1
ATOM 5062 C CA . PHE B 1 308 ? 12.148 -12.742 -21.391 1 95.44 308 PHE B CA 1
ATOM 5063 C C . PHE B 1 308 ? 10.664 -13.055 -21.297 1 95.44 308 PHE B C 1
ATOM 5065 O O . PHE B 1 308 ? 9.867 -12.578 -22.109 1 95.44 308 PHE B O 1
ATOM 5072 N N . LYS B 1 309 ? 10.32 -13.914 -20.406 1 95.31 309 LYS B N 1
ATOM 5073 C CA . LYS B 1 309 ? 8.938 -14.32 -20.203 1 95.31 309 LYS B CA 1
ATOM 5074 C C . LYS B 1 309 ? 8.43 -13.867 -18.828 1 95.31 309 LYS B C 1
ATOM 5076 O O . LYS B 1 309 ? 9.211 -13.719 -17.891 1 95.31 309 LYS B O 1
ATOM 5081 N N . VAL B 1 310 ? 7.164 -13.586 -18.75 1 96.25 310 VAL B N 1
ATOM 5082 C CA . VAL B 1 310 ? 6.504 -13.312 -17.484 1 96.25 310 VAL B CA 1
ATOM 5083 C C . VAL B 1 310 ? 5.215 -14.117 -17.375 1 96.25 310 VAL B C 1
ATOM 5085 O O . VAL B 1 310 ? 4.625 -14.492 -18.406 1 96.25 310 VAL B O 1
ATOM 5088 N N . PRO B 1 311 ? 4.809 -14.406 -16.172 1 96.31 311 PRO B N 1
ATOM 5089 C CA . PRO B 1 311 ? 3.541 -15.117 -16.016 1 96.31 311 PRO B CA 1
ATOM 5090 C C . PRO B 1 311 ? 2.35 -14.352 -16.578 1 96.31 311 PRO B C 1
ATOM 5092 O O . PRO B 1 311 ? 2.342 -13.117 -16.562 1 96.31 311 PRO B O 1
ATOM 5095 N N . ALA B 1 312 ? 1.342 -15.109 -17.016 1 95.38 312 ALA B N 1
ATOM 5096 C CA . ALA B 1 312 ? 0.103 -14.492 -17.484 1 95.38 312 ALA B CA 1
ATOM 5097 C C . ALA B 1 312 ? -0.618 -13.781 -16.344 1 95.38 312 ALA B C 1
ATOM 5099 O O . ALA B 1 312 ? -1.126 -12.672 -16.516 1 95.38 312 ALA B O 1
ATOM 5100 N N . SER B 1 313 ? -0.636 -14.375 -15.172 1 93.81 313 SER B N 1
ATOM 5101 C CA . SER B 1 313 ? -1.206 -13.789 -13.961 1 93.81 313 SER B CA 1
ATOM 5102 C C . SER B 1 313 ? -2.578 -13.188 -14.234 1 93.81 313 SER B C 1
ATOM 5104 O O . SER B 1 313 ? -2.795 -12 -14 1 93.81 313 SER B O 1
ATOM 5106 N N . LYS B 1 314 ? -3.48 -14.062 -14.562 1 95.69 314 LYS B N 1
ATOM 5107 C CA . LYS B 1 314 ? -4.82 -13.609 -14.93 1 95.69 314 LYS B CA 1
ATOM 5108 C C . LYS B 1 314 ? -5.465 -12.812 -13.797 1 95.69 314 LYS B C 1
ATOM 5110 O O . LYS B 1 314 ? -5.367 -13.195 -12.625 1 95.69 314 LYS B O 1
ATOM 5115 N N . ARG B 1 315 ? -6.074 -11.641 -14.195 1 97.38 315 ARG B N 1
ATOM 5116 C CA . ARG B 1 315 ? -6.809 -10.82 -13.242 1 97.38 315 ARG B CA 1
ATOM 5117 C C . ARG B 1 315 ? -8.297 -11.133 -13.273 1 97.38 315 ARG B C 1
ATOM 5119 O O . ARG B 1 315 ? -8.844 -11.477 -14.328 1 97.38 315 ARG B O 1
ATOM 5126 N N . TYR B 1 316 ? -8.938 -11.039 -12.117 1 97.75 316 TYR B N 1
ATOM 5127 C CA . TYR B 1 316 ? -10.398 -11.133 -12.086 1 97.75 316 TYR B CA 1
ATOM 5128 C C . TYR B 1 316 ? -11.039 -10.023 -12.898 1 97.75 316 TYR B C 1
ATOM 5130 O O . TYR B 1 316 ? -10.484 -8.922 -13 1 97.75 316 TYR B O 1
ATOM 5138 N N . SER B 1 317 ? -12.211 -10.352 -13.461 1 97.81 317 SER B N 1
ATOM 5139 C CA . SER B 1 317 ? -13.016 -9.297 -14.078 1 97.81 317 SER B CA 1
ATOM 5140 C C . SER B 1 317 ? -13.398 -8.227 -13.055 1 97.81 317 SER B C 1
ATOM 5142 O O . SER B 1 317 ? -13.555 -8.523 -11.867 1 97.81 317 SER B O 1
ATOM 5144 N N . VAL B 1 318 ? -13.602 -7.016 -13.508 1 98.06 318 VAL B N 1
ATOM 5145 C CA . VAL B 1 318 ? -13.836 -5.871 -12.633 1 98.06 318 VAL B CA 1
ATOM 5146 C C . VAL B 1 318 ? -15.117 -6.082 -11.828 1 98.06 318 VAL B C 1
ATOM 5148 O O . VAL B 1 318 ? -15.203 -5.672 -10.672 1 98.06 318 VAL B O 1
ATOM 5151 N N . ASP B 1 319 ? -16.047 -6.816 -12.367 1 97.25 319 ASP B N 1
ATOM 5152 C CA . ASP B 1 319 ? -17.328 -7.039 -11.711 1 97.25 319 ASP B CA 1
ATOM 5153 C C . ASP B 1 319 ? -17.156 -7.902 -10.461 1 97.25 319 ASP B C 1
ATOM 5155 O O . ASP B 1 319 ? -18 -7.871 -9.562 1 97.25 319 ASP B O 1
ATOM 5159 N N . ASN B 1 320 ? -16.031 -8.617 -10.367 1 96.38 320 ASN B N 1
ATOM 5160 C CA . ASN B 1 320 ? -15.773 -9.469 -9.211 1 96.38 320 ASN B CA 1
ATOM 5161 C C . ASN B 1 320 ? -15.031 -8.703 -8.117 1 96.38 320 ASN B C 1
ATOM 5163 O O . ASN B 1 320 ? -14.867 -9.211 -7.008 1 96.38 320 ASN B O 1
ATOM 5167 N N . ILE B 1 321 ? -14.664 -7.469 -8.422 1 96.94 321 ILE B N 1
ATOM 5168 C CA . ILE B 1 321 ? -13.805 -6.742 -7.488 1 96.94 321 ILE B CA 1
ATOM 5169 C C . ILE B 1 321 ? -14.539 -5.512 -6.961 1 96.94 321 ILE B C 1
ATOM 5171 O O . ILE B 1 321 ? -14.312 -5.086 -5.828 1 96.94 321 ILE B O 1
ATOM 5175 N N . ILE B 1 322 ? -15.43 -4.914 -7.781 1 98.62 322 ILE B N 1
ATOM 5176 C CA . ILE B 1 322 ? -16.078 -3.658 -7.426 1 98.62 322 ILE B CA 1
ATOM 5177 C C . ILE B 1 322 ? -17.531 -3.926 -7.023 1 98.62 322 ILE B C 1
ATOM 5179 O O . ILE B 1 322 ? -18.219 -4.746 -7.641 1 98.62 322 ILE B O 1
ATOM 5183 N N . ARG B 1 323 ? -17.938 -3.295 -5.906 1 98.19 323 ARG B N 1
ATOM 5184 C CA . ARG B 1 323 ? -19.312 -3.359 -5.418 1 98.19 323 ARG B CA 1
ATOM 5185 C C . ARG B 1 323 ? -19.906 -1.963 -5.238 1 98.19 323 ARG B C 1
ATOM 5187 O O . ARG B 1 323 ? -19.312 -1.121 -4.555 1 98.19 323 ARG B O 1
ATOM 5194 N N . PHE B 1 324 ? -21.062 -1.73 -5.887 1 97.88 324 PHE B N 1
ATOM 5195 C CA . PHE B 1 324 ? -21.797 -0.487 -5.691 1 97.88 324 PHE B CA 1
ATOM 5196 C C . PHE B 1 324 ? -22.906 -0.667 -4.648 1 97.88 324 PHE B C 1
ATOM 5198 O O . PHE B 1 324 ? -23.672 -1.633 -4.707 1 97.88 324 PHE B O 1
ATOM 5205 N N . HIS B 1 325 ? -22.969 0.223 -3.678 1 96.81 325 HIS B N 1
ATOM 5206 C CA . HIS B 1 325 ? -23.922 0.137 -2.58 1 96.81 325 HIS B CA 1
ATOM 5207 C C . HIS B 1 325 ? -25.016 1.186 -2.721 1 96.81 325 HIS B C 1
ATOM 5209 O O . HIS B 1 325 ? -24.781 2.277 -3.242 1 96.81 325 HIS B O 1
#

Secondary structure (DSSP, 8-state):
--HHHHHHH-HHHHHHHHHHHHHHHHHHHHHHSTTT---SHHHHHHHHHHHHHHHHHHHHSSSPPTTTTHHHHHHHHHHHHHHHHHH-S--HHHHHHHHHHHHHHHHHHHTTPPPPHHHHHHHHHHHHHSTT-----PEEEEHHHHTTTTTS-HHHHHHH--------SPPPPHHHHHHHHHHHTTS--GGG---EEEEEE--HHHHHHHHHHH---TTTGGG-SEEEEEEEEGGG---TT-TTHHHHHHHHHHHHHHHHHHHTT-EEEEEE----HHHHHHHHHHHT--TTEEEEEEEEEEPPPSEEEE---PPPPGGGTEEE-/--HHHHHHH-HHHHHHHHHHHHHHHHHHHHHHSTTT---SHHHHHHHHHHHHHHHHHHHHSSSPPTTTTHHHHHHHHHHHHHHHHHH-S--HHHHHHHHHHHHHHHHHHHTTPPPPHHHHHHHHHHHHHSTT-----PEEEEHHHHTTTTTS-HHHHHHH--------SPPPPHHHHHHHHHHHTTS--GGG---EEEEEE--HHHHHHHHHHH---TTTGGG-SEEEEEEEEGGG---TT-TTHHHHHHHHHHHHHHHHHHHTT-EEEEEE----HHHHHHHHHHHT--TTEEEEEEEEEEPPPSEEEE---PPPPGGGTEEE-

Organism: Cyclobacterium marinum (strain ATCC 25205 / DSM 745 / LMG 13164 / NCIMB 1802) (NCBI:txid880070)

Foldseek 3Di:
DDPVVCVVPPVVVLVVLLVVLVVVVVVCCVPPAPPPPQDDLVNLLVLLLVLLQVLLVLVFFPDRDPQPCVVSLVVSLVSLVVNCVPPNQPDPSSLLSLQSSVQSVVVCVVVPHDYDPVSVVSNVVSCVSPVVRHHDDFDKDFLCCLLVCLVPDPVSLVVSQDADQAFDPDADDPVLLVQLLVQLQVQDADVSLSFKDKAKDQDLVLQVVLCVLQDPNPRRSSRFRMKIWMWGFQVSDDDSNCVCRRQVSSVSSVVSSSSSCSSSQKHKHKGADPHDPVSQVVNCVSRVPDPRIDTHIMMGIHHHDRMGTDGPSDDDDPVVVDDDD/DDPVVCVVPPVVVLVVLLVVLVVVVVVCCVPPAPPPPQDDLVNLLVLLLVLLQVLLVLVFFPDRDQQPCVVSLLVSLVSLVVNCVPPNQPDPSSLLSLQSSVQSVVVCVVVPHDYDPVSVVSNVVSCVSPVVRHHDDFDKDFLCCLLVCLVHDPVSLVVSQDADQAFDPDADDPVLLVQLLVQLQVQDADVSLSFKDKAKDQDLVLQVVLCVLQDPNPRRSSRFRMKIWMWGFQVSDDDSNCVCRRQVSSVSSVVSSSSSCSSSQKHKHKGADPHDPVSQVVNCVSRVPDPRIGTHIMMGIHHHDRMGTDGPSDDDDPVVPDDDD

Radius of gyration: 25.31 Å; Cα contacts (8 Å, |Δi|>4): 1183; chains: 2; bounding box: 53×84×61 Å

Solvent-accessible surface area (backbone atoms only — not comparable to full-atom values): 34333 Å² total; per-residue (Å²): 132,57,67,70,55,39,34,73,75,40,40,66,58,51,52,50,47,34,50,50,47,48,48,53,52,47,52,49,46,59,70,33,14,25,50,46,51,75,85,48,71,59,26,50,50,27,52,42,35,39,45,43,45,52,53,36,45,46,74,31,41,92,77,60,59,86,75,61,61,52,69,56,49,52,52,37,51,52,50,51,48,50,40,35,74,75,74,44,77,78,50,69,64,60,49,48,37,52,9,45,55,43,29,52,53,51,54,32,53,74,68,71,46,84,70,55,68,69,56,51,52,50,49,51,52,47,38,68,77,43,70,84,66,55,57,52,69,66,41,80,44,41,44,68,68,52,48,60,29,40,67,29,29,49,73,56,30,60,71,48,60,64,65,37,65,58,45,31,88,53,79,75,57,68,66,58,55,51,52,22,48,49,63,17,61,68,43,72,37,76,58,60,50,65,47,53,34,40,36,37,39,57,52,64,68,59,49,50,56,52,46,64,72,62,52,93,38,84,92,32,55,88,43,42,47,34,39,36,41,36,26,21,41,34,27,55,40,58,55,64,44,44,83,59,47,54,29,27,38,35,12,18,33,47,41,36,33,53,52,27,32,41,60,71,61,34,37,34,27,81,39,76,51,62,50,48,71,67,52,43,54,53,47,32,64,76,66,69,51,60,89,41,42,44,72,48,36,30,34,40,26,21,30,55,39,66,64,50,41,28,55,61,74,80,70,79,59,52,77,81,34,50,42,82,98,133,57,66,68,56,42,34,73,74,40,40,68,58,50,53,49,47,35,49,50,48,47,49,54,52,48,52,50,47,59,69,35,14,25,50,48,50,75,84,48,71,59,26,50,48,28,52,42,35,39,44,42,44,53,52,37,45,47,74,32,40,93,78,60,60,84,75,61,61,54,70,57,49,53,52,38,51,51,50,49,49,50,40,35,75,75,73,44,76,78,48,70,64,61,51,49,37,52,9,45,54,43,28,54,53,52,54,32,54,75,68,72,46,83,68,56,67,71,57,51,50,48,50,53,52,49,40,66,77,44,70,84,65,55,57,50,70,66,41,80,43,42,44,70,68,54,51,59,30,38,66,30,27,49,72,56,29,61,70,47,60,64,65,38,66,58,44,32,88,52,77,76,56,69,66,58,53,51,52,22,48,49,62,17,60,69,42,73,36,77,59,61,49,64,46,52,35,41,37,37,40,58,52,65,67,59,49,50,55,53,48,63,70,63,50,96,39,84,93,31,56,87,41,42,46,35,37,35,41,36,27,20,41,34,28,55,40,57,54,64,46,44,82,58,46,52,30,27,38,35,14,19,32,48,41,36,32,53,51,27,32,40,60,71,61,34,37,34,27,82,39,77,50,62,50,48,72,66,52,44,54,53,49,31,64,73,66,70,51,61,87,43,40,44,71,47,36,31,33,41,25,22,29,55,41,67,63,50,40,31,54,61,73,79,69,79,59,51,78,80,34,51,43,83,99